Protein AF-A0A7S3V2J9-F1 (afdb_monomer_lite)

Radius of gyration: 111.09 Å; chains: 1; bounding box: 196×132×283 Å

Foldseek 3Di:
DVVPDDDDDDDPPDPDDDDVPPVVVVVVVVPPDPDDDPVVVVVPPDDDDDDDDDDDDDDDDDDDDDDDDDDDDDDDDDDDDDDDDDDDDPVVVVVVVVVVVVVVVVVVVVVVVVVVVVVVVVVVVVVVVVVVVVVVVVVVVVVVVVVVVVVVVVVVVVVVVVVVVVVVVVVVVVVVVVVVVVVVVVVVVVVVVVVVVVVVVVVVVVVVVVVVVVVVVVVVVVVVVVVVVVVVVVVVVVVVVVVVVVVVVVVVVVVVVVVVVVVVVVVVVVVVVVVVVVVVVVVVVVVVVVVVLVVVVVVVVVLVVVVVVVVVVCVVDDDPVCVVVVVVVVVVVVVVVCCCVVPVVVVSVVVCVVCVVVVVVVVVCCVPPPVVCCVPPPVVVVVVVVVVVVVVVVVVVVVVVVVVVVVVVVVVVVLVVQLVVQCVDVVCNVPSNVVSVVVVVVVVVVVVQVVPDDVSVVVVVVVCCVVCVVVVVVVVVVVVPDDPDPDD

Secondary structure (DSSP, 8-state):
--SS-S------S---SSSSSSSTTTSSSTTS--SS-SSSSSSSSS-------------------------------------------HHHHHHHHHHHHHHHHHHHHHHHHHHHHHHHHHHHHHHHHHHHHHHHHHHHHHHHHHHHHHHHHHHHHHHHHHHHHHHHHHHHHHHHHHHHHHHHHHHHHHHHHHHHHHHHHHHHHHHHHHHHHHHHHHHHHHHHHHHHHHHHHHHHHHHHHHHHHHHHHHHHHHHHHHHHHHHHHHHHHHHHHHHHHHHHHHHHHHHHHHHHHHHHHHHHHHHHHHHHHHHHHHHHH--GGGHHHHHHHHHHHHHHHHHIIIIIHHHHHHHHHHHHHHHHHHHHHIIIIIHHHIIIIIHHHHHHHHHHHHHHHHHHHHHHHHHHHHHHHHHHHHHHHHHHHHHTSTTTGGGHHHHHHHHHHHHHHHHHHHHS-HHHHHHHHHHHHHHHHHHHHHHHHHHT-----S--

Sequence (488 aa):
IIIRLYFYCIDFSTFDKAFDRSILSVYKEAEKMKSFNFLMVVLALFLVVLPSPVFCDDEVENIAEIIDEANIEEVEENSGVVPEEECVTEDMMEEKVQKIKEIEETVADLKRKYEKLQAENSALQKETAKVNEQAKDEMDALKTENVKHKEEIASLTSLVEEKEGKLEKVEGKLEQVSNELEEKTEELTKASKQNKEKAADSAKEKFAEYEEKIAALESAKAKGEKETERLLSKVSELEARVTELKTSGAESEDLGARIEELEKTLKNDVSECRAETSSLHEELKFHRQGVHIVALYRASEHLSAAKDASIKFYAETANPNMQRAYEEMLVLCERLWELYTTHLQPKVAEILKHAEPHTEKARVYYAEKVEPVYKEQVAPHVEAGLQKGSELSSIALEKGKLALEEFRHLYAEFRERGIRTLKRNEAFAPHAGQIFDGCVNSIIGLSCLLLAGPVIRLVLGLIKFIIFLPFRILCCVFCCRCGCGRRR

pLDDT: mean 70.21, std 21.45, range [25.91, 96.69]

Structure (mmCIF, N/CA/C/O backbone):
data_AF-A0A7S3V2J9-F1
#
_entry.id   AF-A0A7S3V2J9-F1
#
loop_
_atom_site.group_PDB
_atom_site.id
_atom_site.type_symbol
_atom_site.label_atom_id
_atom_site.label_alt_id
_atom_site.label_comp_id
_atom_site.label_asym_id
_atom_site.label_entity_id
_atom_site.label_seq_id
_atom_site.pdbx_PDB_ins_code
_atom_site.Cartn_x
_atom_site.Cartn_y
_atom_site.Cartn_z
_atom_site.occupancy
_atom_site.B_iso_or_equiv
_atom_site.auth_seq_id
_atom_site.auth_comp_id
_atom_site.auth_asym_id
_atom_site.auth_atom_id
_atom_site.pdbx_PDB_model_num
ATOM 1 N N . ILE A 1 1 ? -13.500 40.844 -34.185 1.00 47.66 1 ILE A N 1
ATOM 2 C CA . ILE A 1 1 ? -14.832 41.414 -33.855 1.00 47.66 1 ILE A CA 1
ATOM 3 C C . ILE A 1 1 ? -15.651 41.810 -35.106 1.00 47.66 1 ILE A C 1
ATOM 5 O O . ILE A 1 1 ? -16.828 42.070 -34.956 1.00 47.66 1 ILE A O 1
ATOM 9 N N . ILE A 1 2 ? -15.143 41.676 -36.348 1.00 30.09 2 ILE A N 1
ATOM 10 C CA . ILE A 1 2 ? -15.975 41.641 -37.590 1.00 30.09 2 ILE A CA 1
ATOM 11 C C . ILE A 1 2 ? -15.639 40.403 -38.475 1.00 30.09 2 ILE A C 1
ATOM 13 O O . ILE A 1 2 ? -15.866 40.369 -39.670 1.00 30.09 2 ILE A O 1
ATOM 17 N N . ILE A 1 3 ? -15.125 39.321 -37.874 1.00 31.95 3 ILE A N 1
ATOM 18 C CA . ILE A 1 3 ? -15.130 37.948 -38.451 1.00 31.95 3 ILE A CA 1
ATOM 19 C C . ILE A 1 3 ? -15.535 36.973 -37.330 1.00 31.95 3 ILE A C 1
ATOM 21 O O . ILE A 1 3 ? -14.901 35.969 -37.028 1.00 31.95 3 ILE A O 1
ATOM 25 N N . ARG A 1 4 ? -16.547 37.390 -36.570 1.00 29.83 4 ARG A N 1
ATOM 26 C CA . ARG A 1 4 ? -17.192 36.628 -35.501 1.00 29.83 4 ARG A CA 1
ATOM 27 C C . ARG A 1 4 ? -18.617 37.169 -35.452 1.00 29.83 4 ARG A C 1
ATOM 29 O O . ARG A 1 4 ? -18.843 38.135 -34.738 1.00 29.83 4 ARG A O 1
ATOM 36 N N . LEU A 1 5 ? -19.469 36.616 -36.325 1.00 33.25 5 LEU A N 1
ATOM 37 C CA . LEU A 1 5 ? -20.932 36.780 -36.479 1.00 33.25 5 LEU A CA 1
ATOM 38 C C . LEU A 1 5 ? -21.346 36.994 -37.945 1.00 33.25 5 LEU A C 1
ATOM 40 O O . LEU A 1 5 ? -21.807 38.066 -38.306 1.00 33.25 5 LEU A O 1
ATOM 44 N N . TYR A 1 6 ? -21.223 35.953 -38.768 1.00 28.19 6 TYR A N 1
ATOM 45 C CA . TYR A 1 6 ? -22.164 35.693 -39.863 1.00 28.19 6 TYR A CA 1
ATOM 46 C C . TYR A 1 6 ? -22.263 34.160 -39.999 1.00 28.19 6 TYR A C 1
ATOM 48 O O . TYR A 1 6 ? -21.368 33.549 -40.567 1.00 28.19 6 TYR A O 1
ATOM 56 N N . PHE A 1 7 ? -23.323 33.590 -39.395 1.00 29.20 7 PHE A N 1
ATOM 57 C CA . PHE A 1 7 ? -23.915 32.248 -39.616 1.00 29.20 7 PHE A CA 1
ATOM 58 C C . PHE A 1 7 ? -23.018 31.022 -39.330 1.00 29.20 7 PHE A C 1
ATOM 60 O O . PHE A 1 7 ? -22.000 30.829 -39.974 1.00 29.20 7 PHE A O 1
ATOM 67 N N . TYR A 1 8 ? -23.247 30.118 -38.367 1.00 26.94 8 TYR A N 1
ATOM 68 C CA . TYR A 1 8 ? -24.448 29.543 -37.731 1.00 26.94 8 TYR A CA 1
ATOM 69 C C . TYR A 1 8 ? -25.480 28.928 -38.695 1.00 26.94 8 TYR A C 1
ATOM 71 O O . TYR A 1 8 ? -26.132 29.641 -39.450 1.00 26.94 8 TYR A O 1
ATOM 79 N N . CYS A 1 9 ? -25.636 27.604 -38.544 1.00 25.91 9 CYS A N 1
ATOM 80 C CA . CYS A 1 9 ? -26.618 26.676 -39.121 1.00 25.91 9 CYS A CA 1
ATOM 81 C C . CYS A 1 9 ? -26.412 26.254 -40.584 1.00 25.91 9 CYS A C 1
ATOM 83 O O . CYS A 1 9 ? -26.859 26.943 -41.490 1.00 25.91 9 CYS A O 1
ATOM 85 N N . ILE A 1 10 ? -25.827 25.067 -40.784 1.00 26.89 10 ILE A N 1
ATOM 86 C CA . ILE A 1 10 ? -26.423 23.939 -41.529 1.00 26.89 10 ILE A CA 1
ATOM 87 C C . ILE A 1 10 ? -25.641 22.667 -41.155 1.00 26.89 10 ILE A C 1
ATOM 89 O O . ILE A 1 10 ? -24.412 22.632 -41.215 1.00 26.89 10 ILE A O 1
ATOM 93 N N . ASP A 1 11 ? -26.389 21.651 -40.731 1.00 28.14 11 ASP A N 1
ATOM 94 C CA . ASP A 1 11 ? -25.973 20.258 -40.600 1.00 28.14 11 ASP A CA 1
ATOM 95 C C . ASP A 1 11 ? -25.266 19.757 -41.866 1.00 28.14 11 ASP A C 1
ATOM 97 O O . ASP A 1 11 ? -25.804 19.853 -42.966 1.00 28.14 11 ASP A O 1
ATOM 101 N N . PHE A 1 12 ? -24.100 19.137 -41.695 1.00 28.19 12 PHE A N 1
ATOM 102 C CA . PHE A 1 12 ? -23.489 18.263 -42.699 1.00 28.19 12 PHE A CA 1
ATOM 103 C C . PHE A 1 12 ? -23.164 16.909 -42.057 1.00 28.19 12 PHE A C 1
ATOM 105 O O . PHE A 1 12 ? -22.036 16.424 -42.064 1.00 28.19 12 PHE A O 1
ATOM 112 N N . SER A 1 13 ? -24.190 16.273 -41.490 1.00 33.97 13 SER A N 1
ATOM 113 C CA . SER A 1 13 ? -24.282 14.819 -41.592 1.00 33.97 13 SER A CA 1
ATOM 114 C C . SER A 1 13 ? -24.812 14.519 -42.999 1.00 33.97 13 SER A C 1
ATOM 116 O O . SER A 1 13 ? -25.734 15.176 -43.473 1.00 33.97 13 SER A O 1
ATOM 118 N N . THR A 1 14 ? -24.180 13.582 -43.709 1.00 39.72 14 THR A N 1
ATOM 119 C CA . THR A 1 14 ? -24.428 13.234 -45.126 1.00 39.72 14 THR A CA 1
ATOM 120 C C . THR A 1 14 ? -24.015 14.266 -46.192 1.00 39.72 14 THR A C 1
ATOM 122 O O . THR A 1 14 ? -24.821 14.733 -46.987 1.00 39.72 14 THR A O 1
ATOM 125 N N . PHE A 1 15 ? -22.703 14.484 -46.333 1.00 28.19 15 PHE A N 1
ATOM 126 C CA . PHE A 1 15 ? -22.097 14.538 -47.673 1.00 28.19 15 PHE A CA 1
ATOM 127 C C . PHE A 1 15 ? -20.930 13.562 -47.726 1.00 28.19 15 PHE A C 1
ATOM 129 O O . PHE A 1 15 ? -19.757 13.868 -47.538 1.00 28.19 15 PHE A O 1
ATOM 136 N N . ASP A 1 16 ? -21.361 12.323 -47.871 1.00 35.75 16 ASP A N 1
ATOM 137 C CA . ASP A 1 16 ? -20.577 11.131 -48.076 1.00 35.75 16 ASP A CA 1
ATOM 138 C C . ASP A 1 16 ? -20.113 11.084 -49.550 1.00 35.75 16 ASP A C 1
ATOM 140 O O . ASP A 1 16 ? -20.814 11.544 -50.454 1.00 35.75 16 ASP A O 1
ATOM 144 N N . LYS A 1 17 ? -18.981 10.416 -49.792 1.00 36.44 17 LYS A N 1
ATOM 145 C CA . LYS A 1 17 ? -18.706 9.634 -51.020 1.00 36.44 17 LYS A CA 1
ATOM 146 C C . LYS A 1 17 ? -18.213 10.270 -52.331 1.00 36.44 17 LYS A C 1
ATOM 148 O O . LYS A 1 17 ? -18.193 9.542 -53.323 1.00 36.44 17 LYS A O 1
ATOM 153 N N . ALA A 1 18 ? -17.688 11.498 -52.380 1.00 36.72 18 ALA A N 1
ATOM 154 C CA . ALA A 1 18 ? -17.087 12.006 -53.637 1.00 36.72 18 ALA A CA 1
ATOM 155 C C . ALA A 1 18 ? -15.632 12.509 -53.584 1.00 36.72 18 ALA A C 1
ATOM 157 O O . ALA A 1 18 ? -15.043 12.680 -54.647 1.00 36.72 18 ALA A O 1
ATOM 158 N N . PHE A 1 19 ? -15.011 12.701 -52.414 1.00 36.22 19 PHE A N 1
ATOM 159 C CA . PHE A 1 19 ? -13.688 13.354 -52.360 1.00 36.22 19 PHE A CA 1
ATOM 160 C C . PHE A 1 19 ? -12.499 12.429 -52.041 1.00 36.22 19 PHE A C 1
ATOM 162 O O . PHE A 1 19 ? -11.374 12.743 -52.412 1.00 36.22 19 PHE A O 1
ATOM 169 N N . ASP A 1 20 ? -12.739 11.227 -51.505 1.00 37.50 20 ASP A N 1
ATOM 170 C CA . ASP A 1 20 ? -11.661 10.278 -51.159 1.00 37.50 20 ASP A CA 1
ATOM 171 C C . ASP A 1 20 ? -11.387 9.188 -52.213 1.00 37.50 20 ASP A C 1
ATOM 173 O O . ASP A 1 20 ? -10.534 8.323 -52.015 1.00 37.50 20 ASP A O 1
ATOM 177 N N . ARG A 1 21 ? -12.050 9.226 -53.380 1.00 39.09 21 ARG A N 1
ATOM 178 C CA . ARG A 1 21 ? -11.733 8.312 -54.503 1.00 39.09 21 ARG A CA 1
ATOM 179 C C . ARG A 1 21 ? -10.774 8.879 -55.550 1.00 39.09 21 ARG A C 1
ATOM 181 O O . ARG A 1 21 ? -10.215 8.088 -56.300 1.00 39.09 21 ARG A O 1
ATOM 188 N N . SER A 1 22 ? -10.519 10.187 -55.576 1.00 42.31 22 SER A N 1
ATOM 189 C CA . SER A 1 22 ? -9.690 10.797 -56.632 1.00 42.31 22 SER A CA 1
ATOM 190 C C . SER A 1 22 ? -8.210 10.945 -56.273 1.00 42.31 22 SER A C 1
ATOM 192 O O . SER A 1 22 ? -7.390 11.114 -57.167 1.00 42.31 22 SER A O 1
ATOM 194 N N . ILE A 1 23 ? -7.830 10.832 -54.996 1.00 36.97 23 ILE A N 1
ATOM 195 C CA . ILE A 1 23 ? -6.415 10.917 -54.580 1.00 36.97 23 ILE A CA 1
ATOM 196 C C . ILE A 1 23 ? -5.800 9.520 -54.386 1.00 36.97 23 ILE A C 1
ATOM 198 O O . ILE A 1 23 ? -4.608 9.330 -54.625 1.00 36.97 23 ILE A O 1
ATOM 202 N N . LEU A 1 24 ? -6.616 8.500 -54.090 1.00 40.25 24 LEU A N 1
ATOM 203 C CA . LEU A 1 24 ? -6.153 7.112 -53.970 1.00 40.25 24 LEU A CA 1
ATOM 204 C C . LEU A 1 24 ? -6.157 6.300 -55.282 1.00 40.25 24 LEU A C 1
ATOM 206 O O . LEU A 1 24 ? -5.597 5.207 -55.287 1.00 40.25 24 LEU A O 1
ATOM 210 N N . SER A 1 25 ? -6.728 6.799 -56.390 1.00 40.12 25 SER A N 1
ATOM 211 C CA . SER A 1 25 ? -6.553 6.175 -57.719 1.00 40.12 25 SER A CA 1
ATOM 212 C C . SER A 1 25 ? -5.340 6.723 -58.482 1.00 40.12 25 SER A C 1
ATOM 214 O O . SER A 1 25 ? -4.812 6.035 -59.345 1.00 40.12 25 SER A O 1
ATOM 216 N N . VAL A 1 26 ? -4.846 7.913 -58.122 1.00 41.47 26 VAL A N 1
ATOM 217 C CA . VAL A 1 26 ? -3.662 8.538 -58.742 1.00 41.47 26 VAL A CA 1
ATOM 218 C C . VAL A 1 26 ? -2.354 7.979 -58.165 1.00 41.47 26 VAL A C 1
ATOM 220 O O . VAL A 1 26 ? -1.348 7.918 -58.862 1.00 41.47 26 VAL A O 1
ATOM 223 N N . TYR A 1 27 ? -2.371 7.467 -56.930 1.00 39.50 27 TYR A N 1
ATOM 224 C CA . TYR A 1 27 ? -1.194 6.842 -56.308 1.00 39.50 27 TYR A CA 1
ATOM 225 C C . TYR A 1 27 ? -1.096 5.320 -56.500 1.00 39.50 27 TYR A C 1
ATOM 227 O O . TYR A 1 27 ? -0.049 4.744 -56.227 1.00 39.50 27 TYR A O 1
ATOM 235 N N . LYS A 1 28 ? -2.151 4.656 -56.996 1.00 39.19 28 LYS A N 1
ATOM 236 C CA . LYS A 1 28 ? -2.186 3.187 -57.160 1.00 39.19 28 LYS A CA 1
ATOM 237 C C . LYS A 1 28 ? -1.982 2.690 -58.598 1.00 39.19 28 LYS A C 1
ATOM 239 O O . LYS A 1 28 ? -1.869 1.484 -58.799 1.00 39.19 28 LYS A O 1
ATOM 244 N N . GLU A 1 29 ? -1.872 3.593 -59.576 1.00 37.72 29 GLU A N 1
ATOM 245 C CA . GLU A 1 29 ? -1.403 3.285 -60.942 1.00 37.72 29 GLU A CA 1
ATOM 246 C C . GLU A 1 29 ? 0.069 3.662 -61.190 1.00 37.72 29 GLU A C 1
ATOM 248 O O . GLU A 1 29 ? 0.662 3.201 -62.163 1.00 37.72 29 GLU A O 1
ATOM 253 N N . ALA A 1 30 ? 0.706 4.410 -60.284 1.00 39.84 30 ALA A N 1
ATOM 254 C CA . ALA A 1 30 ? 2.106 4.826 -60.420 1.00 39.84 30 ALA A CA 1
ATOM 255 C C . ALA A 1 30 ? 3.136 3.729 -60.063 1.00 39.84 30 ALA A C 1
ATOM 257 O O . ALA A 1 30 ? 4.327 3.905 -60.300 1.00 39.84 30 ALA A O 1
ATOM 258 N N . GLU A 1 31 ? 2.699 2.576 -59.545 1.00 36.56 31 GLU A N 1
ATOM 259 C CA . GLU A 1 31 ? 3.585 1.481 -59.107 1.00 36.56 31 GLU A CA 1
ATOM 260 C C . GLU A 1 31 ? 3.567 0.256 -60.049 1.00 36.56 31 GLU A C 1
ATOM 262 O O . GLU A 1 31 ? 4.131 -0.792 -59.740 1.00 36.56 31 GLU A O 1
ATOM 267 N N . LYS A 1 32 ? 2.946 0.374 -61.234 1.00 37.16 32 LYS A N 1
ATOM 268 C CA . LYS A 1 32 ? 2.892 -0.696 -62.254 1.00 37.16 32 LYS A CA 1
ATOM 269 C C . LYS A 1 32 ? 3.664 -0.428 -63.549 1.00 37.16 32 LYS A C 1
ATOM 271 O O . LYS A 1 32 ? 3.569 -1.229 -64.472 1.00 37.16 32 LYS A O 1
ATOM 276 N N . MET A 1 33 ? 4.487 0.617 -63.622 1.00 36.91 33 MET A N 1
ATOM 277 C CA . MET A 1 33 ? 5.375 0.843 -64.772 1.00 36.91 33 MET A CA 1
ATOM 278 C C . MET A 1 33 ? 6.851 0.840 -64.366 1.00 36.91 33 MET A C 1
ATOM 280 O O . MET A 1 33 ? 7.517 1.867 -64.309 1.00 36.91 33 MET A O 1
ATOM 284 N N . LYS A 1 34 ? 7.376 -0.367 -64.130 1.00 40.72 34 LYS A N 1
ATOM 285 C CA . LYS A 1 34 ? 8.793 -0.690 -64.330 1.00 40.72 34 LYS A CA 1
ATOM 286 C C . LYS A 1 34 ? 8.886 -1.714 -65.452 1.00 40.72 34 LYS A C 1
ATOM 288 O O . LYS A 1 34 ? 8.792 -2.913 -65.212 1.00 40.72 34 LYS A O 1
ATOM 293 N N . SER A 1 35 ? 9.031 -1.236 -66.680 1.00 40.34 35 SER A N 1
ATOM 294 C CA . SER A 1 35 ? 9.870 -1.855 -67.712 1.00 40.34 35 SER A CA 1
ATOM 295 C C . SER A 1 35 ? 9.733 -1.095 -69.027 1.00 40.34 35 SER A C 1
ATOM 297 O O . SER A 1 35 ? 8.636 -0.804 -69.485 1.00 40.34 35 SER A O 1
ATOM 299 N N . PHE A 1 36 ? 10.898 -0.878 -69.637 1.00 42.41 36 PHE A N 1
ATOM 300 C CA . PHE A 1 36 ? 11.112 -0.600 -71.052 1.00 42.41 36 PHE A CA 1
ATOM 301 C C . PHE A 1 36 ? 10.800 0.807 -71.591 1.00 42.41 36 PHE A C 1
ATOM 303 O O . PHE A 1 36 ? 9.695 1.320 -71.493 1.00 42.41 36 PHE A O 1
ATOM 310 N N . ASN A 1 37 ? 11.808 1.350 -72.287 1.00 41.22 37 ASN A N 1
ATOM 311 C CA . ASN A 1 37 ? 11.779 2.499 -73.204 1.00 41.22 37 ASN A CA 1
ATOM 312 C C . ASN A 1 37 ? 11.999 3.910 -72.640 1.00 41.22 37 ASN A C 1
ATOM 314 O O . ASN A 1 37 ? 11.225 4.820 -72.916 1.00 41.22 37 ASN A O 1
ATOM 318 N N . PHE A 1 38 ? 13.151 4.140 -72.001 1.00 37.75 38 PHE A N 1
ATOM 319 C CA . PHE A 1 38 ? 13.733 5.495 -71.959 1.00 37.75 38 PHE A CA 1
ATOM 320 C C . PHE A 1 38 ? 15.158 5.599 -72.537 1.00 37.75 38 PHE A C 1
ATOM 322 O O . PHE A 1 38 ? 15.624 6.696 -72.817 1.00 37.75 38 PHE A O 1
ATOM 329 N N . LEU A 1 39 ? 15.810 4.471 -72.854 1.00 38.12 39 LEU A N 1
ATOM 330 C CA . LEU A 1 39 ? 17.103 4.453 -73.563 1.00 38.12 39 LEU A CA 1
ATOM 331 C C . LEU A 1 39 ? 16.969 4.308 -75.097 1.00 38.12 39 LEU A C 1
ATOM 333 O O . LEU A 1 39 ? 17.945 4.450 -75.820 1.00 38.12 39 LEU A O 1
ATOM 337 N N . MET A 1 40 ? 15.748 4.099 -75.606 1.00 40.88 40 MET A N 1
ATOM 338 C CA . MET A 1 40 ? 15.427 4.093 -77.047 1.00 40.88 40 MET A CA 1
ATOM 339 C C . MET A 1 40 ? 14.910 5.447 -77.565 1.00 40.88 40 MET A C 1
ATOM 341 O O . MET A 1 40 ? 14.692 5.603 -78.760 1.00 40.88 40 MET A O 1
ATOM 345 N N . VAL A 1 41 ? 14.741 6.447 -76.690 1.00 43.94 41 VAL A N 1
ATOM 346 C CA . VAL A 1 41 ? 14.257 7.793 -77.065 1.00 43.94 41 VAL A CA 1
ATOM 347 C C . VAL A 1 41 ? 15.411 8.760 -77.373 1.00 43.94 41 VAL A C 1
ATOM 349 O O . VAL A 1 41 ? 15.218 9.740 -78.082 1.00 43.94 41 VAL A O 1
ATOM 352 N N . VAL A 1 42 ? 16.641 8.446 -76.952 1.00 40.97 42 VAL A N 1
ATOM 353 C CA . VAL A 1 42 ? 17.846 9.220 -77.320 1.00 40.97 42 VAL A CA 1
ATOM 354 C C . VAL A 1 42 ? 18.482 8.714 -78.629 1.00 40.97 42 VAL A C 1
ATOM 356 O O . VAL A 1 42 ? 19.208 9.448 -79.289 1.00 40.97 42 VAL A O 1
ATOM 359 N N . LEU A 1 43 ? 18.131 7.503 -79.075 1.00 40.06 43 LEU A N 1
ATOM 360 C CA . LEU A 1 43 ? 18.623 6.886 -80.318 1.00 40.06 43 LEU A CA 1
ATOM 361 C C . LEU A 1 43 ? 17.647 6.986 -81.509 1.00 40.06 43 LEU A C 1
ATOM 363 O O . LEU A 1 43 ? 17.991 6.566 -82.607 1.00 40.06 43 LEU A O 1
ATOM 367 N N . ALA A 1 44 ? 16.463 7.582 -81.323 1.00 37.62 44 ALA A N 1
ATOM 368 C CA . ALA A 1 44 ? 15.421 7.712 -82.354 1.00 37.62 44 ALA A CA 1
ATOM 369 C C . ALA A 1 44 ? 15.239 9.147 -82.903 1.00 37.62 44 ALA A C 1
ATOM 371 O O . ALA A 1 44 ? 14.215 9.450 -83.510 1.00 37.62 44 ALA A O 1
ATOM 372 N N . LEU A 1 45 ? 16.220 10.037 -82.700 1.00 36.03 45 LEU A N 1
ATOM 373 C CA . LEU A 1 45 ? 16.219 11.407 -83.248 1.00 36.03 45 LEU A CA 1
ATOM 374 C C . LEU A 1 45 ? 17.302 11.665 -84.306 1.00 36.03 45 LEU A C 1
ATOM 376 O O . LEU A 1 45 ? 17.439 12.787 -84.786 1.00 36.03 45 LEU A O 1
ATOM 380 N N . PHE A 1 46 ? 18.020 10.628 -84.731 1.00 33.84 46 PHE A N 1
ATOM 381 C CA . PHE A 1 46 ? 18.902 10.690 -85.889 1.00 33.84 46 PHE A CA 1
ATOM 382 C C . PHE A 1 46 ? 18.517 9.579 -86.866 1.00 33.84 46 PHE A C 1
ATOM 384 O O . PHE A 1 46 ? 18.682 8.407 -86.552 1.00 33.84 46 PHE A O 1
ATOM 391 N N . LEU A 1 47 ? 18.059 9.997 -88.055 1.00 32.06 47 LEU A N 1
ATOM 392 C CA . LEU A 1 47 ? 17.732 9.225 -89.268 1.00 32.06 47 LEU A CA 1
ATOM 393 C C . LEU A 1 47 ? 16.242 8.875 -89.460 1.00 32.06 47 LEU A C 1
ATOM 395 O O . LEU A 1 47 ? 15.737 7.891 -88.935 1.00 32.06 47 LEU A O 1
ATOM 399 N N . VAL A 1 48 ? 15.543 9.676 -90.278 1.00 31.48 48 VAL A N 1
ATOM 400 C CA . VAL A 1 48 ? 15.192 9.370 -91.689 1.00 31.48 48 VAL A CA 1
ATOM 401 C C . VAL A 1 48 ? 14.334 10.523 -92.241 1.00 31.48 48 VAL A C 1
ATOM 403 O O . VAL A 1 48 ? 13.172 10.631 -91.877 1.00 31.48 48 VAL A O 1
ATOM 406 N N . VAL A 1 49 ? 14.894 11.338 -93.147 1.00 28.95 49 VAL A N 1
ATOM 407 C CA . VAL A 1 49 ? 14.269 11.779 -94.416 1.00 28.95 49 VAL A CA 1
ATOM 408 C C . VAL A 1 49 ? 15.415 12.038 -95.417 1.00 28.95 49 VAL A C 1
ATOM 410 O O . VAL A 1 49 ? 16.235 12.929 -95.223 1.00 28.95 49 VAL A O 1
ATOM 413 N N . LEU A 1 50 ? 15.483 11.185 -96.444 1.00 32.72 50 LEU A N 1
ATOM 414 C CA . LEU A 1 50 ? 16.259 11.279 -97.702 1.00 32.72 50 LEU A CA 1
ATOM 415 C C . LEU A 1 50 ? 15.837 12.519 -98.545 1.00 32.72 50 LEU A C 1
ATOM 417 O O . LEU A 1 50 ? 14.780 13.060 -98.219 1.00 32.72 50 LEU A O 1
ATOM 421 N N . PRO A 1 51 ? 16.507 12.938 -99.659 1.00 39.94 51 PRO A N 1
ATOM 422 C CA . PRO A 1 51 ? 17.367 12.146 -100.564 1.00 39.94 51 PRO A CA 1
ATOM 423 C C . PRO A 1 51 ? 18.632 12.832 -101.168 1.00 39.94 51 PRO A C 1
ATOM 425 O O . PRO A 1 51 ? 18.803 14.042 -101.092 1.00 39.94 51 PRO A O 1
ATOM 428 N N . SER A 1 52 ? 19.487 11.984 -101.776 1.00 28.62 52 SER A N 1
ATOM 429 C CA . SER A 1 52 ? 20.359 12.115 -102.982 1.00 28.62 52 SER A CA 1
ATOM 430 C C . SER A 1 52 ? 20.471 13.474 -103.713 1.00 28.62 52 SER A C 1
ATOM 432 O O . SER A 1 52 ? 19.459 14.170 -103.792 1.00 28.62 52 SER A O 1
ATOM 434 N N . PRO A 1 53 ? 21.608 13.805 -104.398 1.00 41.66 53 PRO A N 1
ATOM 435 C CA . PRO A 1 53 ? 22.133 12.992 -105.524 1.00 41.66 53 PRO A CA 1
ATOM 436 C C . PRO A 1 53 ? 23.661 12.993 -105.858 1.00 41.66 53 PRO A C 1
ATOM 438 O O . PRO A 1 53 ? 24.336 14.002 -105.731 1.00 41.66 53 PRO A O 1
ATOM 441 N N . VAL A 1 54 ? 24.107 11.860 -106.441 1.00 31.22 54 VAL A N 1
ATOM 442 C CA . VAL A 1 54 ? 24.889 11.709 -107.708 1.00 31.22 54 VAL A CA 1
ATOM 443 C C . VAL A 1 54 ? 26.422 11.973 -107.754 1.00 31.22 54 VAL A C 1
ATOM 445 O O . VAL A 1 54 ? 26.927 12.912 -107.151 1.00 31.22 54 VAL A O 1
ATOM 448 N N . PHE A 1 55 ? 27.071 11.136 -108.596 1.00 31.27 55 PHE A N 1
ATOM 449 C CA . PHE A 1 55 ? 28.471 10.985 -109.081 1.00 31.27 55 PHE A CA 1
ATOM 450 C C . PHE A 1 55 ? 29.315 9.923 -108.324 1.00 31.27 55 PHE A C 1
ATOM 452 O O . PHE A 1 55 ? 29.486 10.053 -107.118 1.00 31.27 55 PHE A O 1
ATOM 459 N N . CYS A 1 56 ? 29.654 8.740 -108.887 1.00 32.41 56 CYS A N 1
ATOM 460 C CA . CYS A 1 56 ? 30.547 8.404 -110.038 1.00 32.41 56 CYS A CA 1
ATOM 461 C C . CYS A 1 56 ? 31.991 8.886 -109.784 1.00 32.41 56 CYS A C 1
ATOM 463 O O . CYS A 1 56 ? 32.149 10.042 -109.414 1.00 32.41 56 CYS A O 1
ATOM 465 N N . ASP A 1 57 ? 33.087 8.140 -109.942 1.00 31.17 57 ASP A N 1
ATOM 466 C CA . ASP A 1 57 ? 33.392 6.817 -110.502 1.00 31.17 57 ASP A CA 1
ATOM 467 C C . ASP A 1 57 ? 34.739 6.328 -109.909 1.00 31.17 57 ASP A C 1
ATOM 469 O O . ASP A 1 57 ? 35.389 7.034 -109.135 1.00 31.17 57 ASP A O 1
ATOM 473 N N . ASP A 1 58 ? 35.078 5.101 -110.295 1.00 34.34 58 ASP A N 1
ATOM 474 C CA . ASP A 1 58 ? 36.341 4.352 -110.300 1.00 34.34 58 ASP A CA 1
ATOM 475 C C . ASP A 1 58 ? 37.687 5.119 -110.455 1.00 34.34 58 ASP A C 1
ATOM 477 O O . ASP A 1 58 ? 37.736 6.290 -110.816 1.00 34.34 58 ASP A O 1
ATOM 481 N N . GLU A 1 59 ? 38.779 4.344 -110.296 1.00 33.81 59 GLU A N 1
ATOM 482 C CA . GLU A 1 59 ? 40.205 4.613 -110.618 1.00 33.81 59 GLU A CA 1
ATOM 483 C C . GLU A 1 59 ? 41.019 5.213 -109.441 1.00 33.81 59 GLU A C 1
ATOM 485 O O . GLU A 1 59 ? 40.643 6.204 -108.830 1.00 33.81 59 GLU A O 1
ATOM 490 N N . VAL A 1 60 ? 42.127 4.626 -108.962 1.00 34.25 60 VAL A N 1
ATOM 491 C CA . VAL A 1 60 ? 43.372 4.330 -109.689 1.00 34.25 60 VAL A CA 1
ATOM 492 C C . VAL A 1 60 ? 44.094 3.112 -109.082 1.00 34.25 60 VAL A C 1
ATOM 494 O O . VAL A 1 60 ? 44.607 3.148 -107.962 1.00 34.25 60 VAL A O 1
ATOM 497 N N . GLU A 1 61 ? 44.165 2.053 -109.882 1.00 34.59 61 GLU A N 1
ATOM 498 C CA . GLU A 1 61 ? 45.154 0.972 -109.848 1.00 34.59 61 GLU A CA 1
ATOM 499 C C . GLU A 1 61 ? 46.301 1.347 -110.820 1.00 34.59 61 GLU A C 1
ATOM 501 O O . GLU A 1 61 ? 46.071 2.078 -111.780 1.00 34.59 61 GLU A O 1
ATOM 506 N N . ASN A 1 62 ? 47.506 0.800 -110.613 1.00 38.34 62 ASN A N 1
ATOM 507 C CA . ASN A 1 62 ? 48.647 0.758 -111.553 1.00 38.34 62 ASN A CA 1
ATOM 508 C C . ASN A 1 62 ? 49.376 2.062 -111.945 1.00 38.34 62 ASN A C 1
ATOM 510 O O . ASN A 1 62 ? 49.007 2.729 -112.904 1.00 38.34 62 ASN A O 1
ATOM 514 N N . ILE A 1 63 ? 50.557 2.287 -111.344 1.00 31.77 63 ILE A N 1
ATOM 515 C CA . ILE A 1 63 ? 51.745 2.787 -112.071 1.00 31.77 63 ILE A CA 1
ATOM 516 C C . ILE A 1 63 ? 52.973 1.985 -111.605 1.00 31.77 63 ILE A C 1
ATOM 518 O O . ILE A 1 63 ? 53.750 2.397 -110.746 1.00 31.77 63 ILE A O 1
ATOM 522 N N . ALA A 1 64 ? 53.105 0.794 -112.173 1.00 33.31 64 ALA A N 1
ATOM 523 C CA . ALA A 1 64 ? 54.362 0.111 -112.432 1.00 33.31 64 ALA A CA 1
ATOM 524 C C . ALA A 1 64 ? 54.272 -0.365 -113.893 1.00 33.31 64 ALA A C 1
ATOM 526 O O . ALA A 1 64 ? 53.174 -0.698 -114.329 1.00 33.31 64 ALA A O 1
ATOM 527 N N . GLU A 1 65 ? 55.407 -0.394 -114.596 1.00 38.62 65 GLU A N 1
ATOM 528 C CA . GLU A 1 65 ? 55.609 -0.786 -116.008 1.00 38.62 65 GLU A CA 1
ATOM 529 C C . GLU A 1 65 ? 55.429 0.277 -117.120 1.00 38.62 65 GLU A C 1
ATOM 531 O O . GLU A 1 65 ? 54.494 1.073 -117.125 1.00 38.62 65 GLU A O 1
ATOM 536 N N . ILE A 1 66 ? 56.328 0.149 -118.119 1.00 35.09 66 ILE A N 1
ATOM 537 C CA . ILE A 1 66 ? 56.453 0.817 -119.438 1.00 35.09 66 ILE A CA 1
ATOM 538 C C . ILE A 1 66 ? 57.116 2.224 -119.349 1.00 35.09 66 ILE A C 1
ATOM 540 O O . ILE A 1 66 ? 56.598 3.112 -118.687 1.00 35.09 66 ILE A O 1
ATOM 544 N N . ILE A 1 67 ? 58.296 2.540 -119.916 1.00 34.34 67 ILE A N 1
ATOM 545 C CA . ILE A 1 67 ? 58.816 2.340 -121.286 1.00 34.34 67 ILE A CA 1
ATOM 546 C C . ILE A 1 67 ? 60.368 2.293 -121.265 1.00 34.34 67 ILE A C 1
ATOM 548 O O . ILE A 1 67 ? 61.018 3.311 -121.022 1.00 34.34 67 ILE A O 1
ATOM 552 N N . ASP A 1 68 ? 60.939 1.115 -121.545 1.00 36.50 68 ASP A N 1
ATOM 553 C CA . ASP A 1 68 ? 62.124 0.947 -122.406 1.00 36.50 68 ASP A CA 1
ATOM 554 C C . ASP A 1 68 ? 61.677 1.159 -123.875 1.00 36.50 68 ASP A C 1
ATOM 556 O O . ASP A 1 68 ? 60.510 0.934 -124.180 1.00 36.50 68 ASP A O 1
ATOM 560 N N . GLU A 1 69 ? 62.610 1.516 -124.769 1.00 37.50 69 GLU A N 1
ATOM 561 C CA . GLU A 1 69 ? 62.487 1.655 -126.247 1.00 37.50 69 GLU A CA 1
ATOM 562 C C . GLU A 1 69 ? 62.256 3.067 -126.837 1.00 37.50 69 GLU A C 1
ATOM 564 O O . GLU A 1 69 ? 61.144 3.500 -127.125 1.00 37.50 69 GLU A O 1
ATOM 569 N N . ALA A 1 70 ? 63.374 3.734 -127.142 1.00 33.38 70 ALA A N 1
ATOM 570 C CA . ALA A 1 70 ? 63.624 4.546 -128.346 1.00 33.38 70 ALA A CA 1
ATOM 571 C C . ALA A 1 70 ? 65.161 4.706 -128.419 1.00 33.38 70 ALA A C 1
ATOM 573 O O . ALA A 1 70 ? 65.735 5.427 -127.611 1.00 33.38 70 ALA A O 1
ATOM 574 N N . ASN A 1 71 ? 65.950 3.943 -129.186 1.00 35.91 71 ASN A N 1
ATOM 575 C CA . ASN A 1 71 ? 65.928 3.741 -130.639 1.00 35.91 71 ASN A CA 1
ATOM 576 C C . ASN A 1 71 ? 65.617 5.021 -131.426 1.00 35.91 71 ASN A C 1
ATOM 578 O O . ASN A 1 71 ? 64.509 5.217 -131.909 1.00 35.91 71 ASN A O 1
ATOM 582 N N . ILE A 1 72 ? 66.635 5.877 -131.537 1.00 42.09 72 ILE A N 1
ATOM 583 C CA . ILE A 1 72 ? 66.865 6.786 -132.669 1.00 42.09 72 ILE A CA 1
ATOM 584 C C . ILE A 1 72 ? 68.367 6.648 -132.963 1.00 42.09 72 ILE A C 1
ATOM 586 O O . ILE A 1 72 ? 69.194 7.110 -132.182 1.00 42.09 72 ILE A O 1
ATOM 590 N N . GLU A 1 73 ? 68.734 5.657 -133.769 1.00 39.50 73 GLU A N 1
ATOM 591 C CA . GLU A 1 73 ? 69.029 5.786 -135.205 1.00 39.50 73 GLU A CA 1
ATOM 592 C C . GLU A 1 73 ? 70.191 6.739 -135.517 1.00 39.50 73 GLU A C 1
ATOM 594 O O . GLU A 1 73 ? 70.113 7.962 -135.408 1.00 39.50 73 GLU A O 1
ATOM 599 N N . GLU A 1 74 ? 71.277 6.080 -135.916 1.00 36.78 74 GLU A N 1
ATOM 600 C CA . GLU A 1 74 ? 72.386 6.563 -136.721 1.00 36.78 74 GLU A CA 1
ATOM 601 C C . GLU A 1 74 ? 71.910 7.456 -137.876 1.00 36.78 74 GLU A C 1
ATOM 603 O O . GLU A 1 74 ? 70.978 7.121 -138.605 1.00 36.78 74 GLU A O 1
ATOM 608 N N . VAL A 1 75 ? 72.624 8.557 -138.103 1.00 38.88 75 VAL A N 1
ATOM 609 C CA . VAL A 1 75 ? 72.705 9.194 -139.420 1.00 38.88 75 VAL A CA 1
ATOM 610 C C . VAL A 1 75 ? 74.187 9.289 -139.761 1.00 38.88 75 VAL A C 1
ATOM 612 O O . VAL A 1 75 ? 74.865 10.266 -139.442 1.00 38.88 75 VAL A O 1
ATOM 615 N N . GLU A 1 76 ? 74.696 8.217 -140.363 1.00 37.66 76 GLU A N 1
ATOM 616 C CA . GLU A 1 76 ? 75.806 8.292 -141.305 1.00 37.66 76 GLU A CA 1
ATOM 617 C C . GLU A 1 76 ? 75.273 8.677 -142.702 1.00 37.66 76 GLU A C 1
ATOM 619 O O . GLU A 1 76 ? 74.110 8.457 -143.029 1.00 37.66 76 GLU A O 1
ATOM 624 N N . GLU A 1 77 ? 76.194 9.191 -143.520 1.00 36.50 77 GLU A N 1
ATOM 625 C CA . GLU A 1 77 ? 76.194 9.229 -144.990 1.00 36.50 77 GLU A CA 1
ATOM 626 C C . GLU A 1 77 ? 75.669 10.450 -145.791 1.00 36.50 77 GLU A C 1
ATOM 628 O O . GLU A 1 77 ? 74.487 10.754 -145.904 1.00 36.50 77 GLU A O 1
ATOM 633 N N . ASN A 1 78 ? 76.649 10.994 -146.531 1.00 35.25 78 ASN A N 1
ATOM 634 C CA . ASN A 1 78 ? 76.666 11.252 -147.979 1.00 35.25 78 ASN A CA 1
ATOM 635 C C . ASN A 1 78 ? 75.950 12.470 -148.590 1.00 35.25 78 ASN A C 1
ATOM 637 O O . ASN A 1 78 ? 74.761 12.475 -148.887 1.00 35.25 78 ASN A O 1
ATOM 641 N N . SER A 1 79 ? 76.769 13.432 -149.025 1.00 37.22 79 SER A N 1
ATOM 642 C CA . SER A 1 79 ? 77.018 13.776 -150.447 1.00 37.22 79 SER A CA 1
ATOM 643 C C . SER A 1 79 ? 78.048 14.927 -150.470 1.00 37.22 79 SER A C 1
ATOM 645 O O . SER A 1 79 ? 77.976 15.829 -149.650 1.00 37.22 79 SER A O 1
ATOM 647 N N . GLY A 1 80 ? 79.114 14.977 -151.269 1.00 33.44 80 GLY A N 1
ATOM 648 C CA . GLY A 1 80 ? 79.334 14.417 -152.595 1.00 33.44 80 GLY A CA 1
ATOM 649 C C . GLY A 1 80 ? 79.280 15.531 -153.647 1.00 33.44 80 GLY A C 1
ATOM 650 O O . GLY A 1 80 ? 78.334 15.556 -154.420 1.00 33.44 80 GLY A O 1
ATOM 651 N N . VAL A 1 81 ? 80.267 16.441 -153.689 1.00 36.97 81 VAL A N 1
ATOM 652 C CA . VAL A 1 81 ? 80.519 17.333 -154.844 1.00 36.97 81 VAL A CA 1
ATOM 653 C C . VAL A 1 81 ? 82.037 17.479 -155.047 1.00 36.97 81 VAL A C 1
ATOM 655 O O . VAL A 1 81 ? 82.760 17.884 -154.141 1.00 36.97 81 VAL A O 1
ATOM 658 N N . VAL A 1 82 ? 82.504 17.080 -156.233 1.00 37.12 82 VAL A N 1
ATOM 659 C CA . VAL A 1 82 ? 83.878 17.200 -156.768 1.00 37.12 82 VAL A CA 1
ATOM 660 C C . VAL A 1 82 ? 83.945 18.456 -157.682 1.00 37.12 82 VAL A C 1
ATOM 662 O O . VAL A 1 82 ? 82.923 19.107 -157.873 1.00 37.12 82 VAL A O 1
ATOM 665 N N . PRO A 1 83 ? 85.100 18.809 -158.271 1.00 48.81 83 PRO A N 1
ATOM 666 C CA . PRO A 1 83 ? 85.920 19.975 -157.962 1.00 48.81 83 PRO A CA 1
ATOM 667 C C . PRO A 1 83 ? 85.701 21.160 -158.928 1.00 48.81 83 PRO A C 1
ATOM 669 O O . PRO A 1 83 ? 85.440 20.966 -160.112 1.00 48.81 83 PRO A O 1
ATOM 672 N N . GLU A 1 84 ? 85.954 22.385 -158.477 1.00 36.56 84 GLU A N 1
ATOM 673 C CA . GLU A 1 84 ? 86.321 23.475 -159.388 1.00 36.56 84 GLU A CA 1
ATOM 674 C C . GLU A 1 84 ? 87.719 23.966 -159.006 1.00 36.56 84 GLU A C 1
ATOM 676 O O . GLU A 1 84 ? 87.979 24.384 -157.877 1.00 36.56 84 GLU A O 1
ATOM 681 N N . GLU A 1 85 ? 88.651 23.804 -159.946 1.00 43.00 85 GLU A N 1
ATOM 682 C CA . GLU A 1 85 ? 89.966 24.432 -159.921 1.00 43.00 85 GLU A CA 1
ATOM 683 C C . GLU A 1 85 ? 89.772 25.951 -160.004 1.00 43.00 85 GLU A C 1
ATOM 685 O O . GLU A 1 85 ? 89.578 26.504 -161.083 1.00 43.00 85 GLU A O 1
ATOM 690 N N . GLU A 1 86 ? 89.855 26.636 -158.866 1.00 41.25 86 GLU A N 1
ATOM 691 C CA . GLU A 1 86 ? 90.097 28.076 -158.826 1.00 41.25 86 GLU A CA 1
ATOM 692 C C . GLU A 1 86 ? 91.487 28.336 -158.246 1.00 41.25 86 GLU A C 1
ATOM 694 O O . GLU A 1 86 ? 91.853 27.833 -157.181 1.00 41.25 86 GLU A O 1
ATOM 699 N N . CYS A 1 87 ? 92.284 29.101 -158.997 1.00 40.47 87 CYS A N 1
ATOM 700 C CA . CYS A 1 87 ? 93.607 29.589 -158.623 1.00 40.47 87 CYS A CA 1
ATOM 701 C C . CYS A 1 87 ? 93.612 30.134 -157.186 1.00 40.47 87 CYS A C 1
ATOM 703 O O . CYS A 1 87 ? 93.140 31.241 -156.935 1.00 40.47 87 CYS A O 1
ATOM 705 N N . VAL A 1 88 ? 94.189 29.367 -156.258 1.00 43.88 88 VAL A N 1
ATOM 706 C CA . VAL A 1 88 ? 94.413 29.785 -154.872 1.00 43.88 88 VAL A CA 1
ATOM 707 C C . VAL A 1 88 ? 95.426 30.927 -154.864 1.00 43.88 88 VAL A C 1
ATOM 709 O O . VAL A 1 88 ? 96.601 30.731 -155.176 1.00 43.88 88 VAL A O 1
ATOM 712 N N . THR A 1 89 ? 94.968 32.119 -154.496 1.00 52.88 89 THR A N 1
ATOM 713 C CA . THR A 1 89 ? 95.820 33.232 -154.079 1.00 52.88 89 THR A CA 1
ATOM 714 C C . THR A 1 89 ? 96.175 33.075 -152.595 1.00 52.88 89 THR A C 1
ATOM 716 O O . THR A 1 89 ? 95.408 32.511 -151.812 1.00 52.88 89 THR A O 1
ATOM 719 N N . GLU A 1 90 ? 97.362 33.543 -152.210 1.00 59.16 90 GLU A N 1
ATOM 720 C CA . GLU A 1 90 ? 97.955 33.437 -150.863 1.00 59.16 90 GLU A CA 1
ATOM 721 C C . GLU A 1 90 ? 96.991 33.906 -149.743 1.00 59.16 90 GLU A C 1
ATOM 723 O O . GLU A 1 90 ? 96.899 33.273 -148.689 1.00 59.16 90 GLU A O 1
ATOM 728 N N . ASP A 1 91 ? 96.152 34.901 -150.046 1.00 62.47 91 ASP A N 1
ATOM 729 C CA . ASP A 1 91 ? 95.166 35.510 -149.141 1.00 62.47 91 ASP A CA 1
ATOM 730 C C . ASP A 1 91 ? 94.067 34.538 -148.645 1.00 62.47 91 ASP A C 1
ATOM 732 O O . ASP A 1 91 ? 93.624 34.618 -147.498 1.00 62.47 91 ASP A O 1
ATOM 736 N N . MET A 1 92 ? 93.629 33.570 -149.465 1.00 62.72 92 MET A N 1
ATOM 737 C CA . MET A 1 92 ? 92.593 32.599 -149.058 1.00 62.72 92 MET A CA 1
ATOM 738 C C . MET A 1 92 ? 93.131 31.525 -148.103 1.00 62.72 92 MET A C 1
ATOM 740 O O . MET A 1 92 ? 92.371 30.932 -147.328 1.00 62.72 92 MET A O 1
ATOM 744 N N . MET A 1 93 ? 94.436 31.240 -148.166 1.00 69.62 93 MET A N 1
ATOM 745 C CA . MET A 1 93 ? 95.081 30.335 -147.217 1.00 69.62 93 MET A CA 1
ATOM 746 C C . MET A 1 93 ? 95.233 30.997 -145.847 1.00 69.62 93 MET A C 1
ATOM 748 O O . MET A 1 93 ? 94.990 30.330 -144.842 1.00 69.62 93 MET A O 1
ATOM 752 N N . GLU A 1 94 ? 95.543 32.296 -145.790 1.00 73.44 94 GLU A N 1
ATOM 753 C CA . GLU A 1 94 ? 95.631 33.032 -144.523 1.00 73.44 94 GLU A CA 1
ATOM 754 C C . GLU A 1 94 ? 94.296 33.053 -143.761 1.00 73.44 94 GLU A C 1
ATOM 756 O O . GLU A 1 94 ? 94.275 32.782 -142.557 1.00 73.44 94 GLU A O 1
ATOM 761 N N . GLU A 1 95 ? 93.163 33.264 -144.443 1.00 80.44 95 GLU A N 1
ATOM 762 C CA . GLU A 1 95 ? 91.836 33.236 -143.803 1.00 80.44 95 GLU A CA 1
ATOM 763 C C . GLU A 1 95 ? 91.497 31.848 -143.229 1.00 80.44 95 GLU A C 1
ATOM 765 O O . GLU A 1 95 ? 90.987 31.723 -142.110 1.00 80.44 95 GLU A O 1
ATOM 770 N N . LYS A 1 96 ? 91.812 30.778 -143.969 1.00 81.12 96 LYS A N 1
ATOM 771 C CA . LYS A 1 96 ? 91.610 29.401 -143.495 1.00 81.12 96 LYS A CA 1
ATOM 772 C C . LYS A 1 96 ? 92.506 29.079 -142.299 1.00 81.12 96 LYS A C 1
ATOM 774 O O . LYS A 1 96 ? 92.036 28.445 -141.359 1.00 81.12 96 LYS A O 1
ATOM 779 N N . VAL A 1 97 ? 93.755 29.548 -142.294 1.00 83.56 97 VAL A N 1
ATOM 780 C CA . VAL A 1 97 ? 94.676 29.390 -141.156 1.00 83.56 97 VAL A CA 1
ATOM 781 C C . VAL A 1 97 ? 94.162 30.134 -139.920 1.00 83.56 97 VAL A C 1
ATOM 783 O O . VAL A 1 97 ? 94.247 29.600 -138.814 1.00 83.56 97 VAL A O 1
ATOM 786 N N . GLN A 1 98 ? 93.582 31.325 -140.081 1.00 84.44 98 GLN A N 1
ATOM 787 C CA . GLN A 1 98 ? 93.004 32.070 -138.962 1.00 84.44 98 GLN A CA 1
ATOM 788 C C . GLN A 1 98 ? 91.782 31.356 -138.362 1.00 84.44 98 GLN A C 1
ATOM 790 O O . GLN A 1 98 ? 91.705 31.203 -137.143 1.00 84.44 98 GLN A O 1
ATOM 795 N N . LYS A 1 99 ? 90.884 30.822 -139.201 1.00 86.88 99 LYS A N 1
ATOM 796 C CA . LYS A 1 99 ? 89.751 29.999 -138.739 1.00 86.88 99 LYS A CA 1
ATOM 797 C C . LYS A 1 99 ? 90.208 28.723 -138.034 1.00 86.88 99 LYS A C 1
ATOM 799 O O . LYS A 1 99 ? 89.595 28.326 -137.051 1.00 86.88 99 LYS A O 1
ATOM 804 N N . ILE A 1 100 ? 91.293 28.093 -138.496 1.00 85.56 100 ILE A N 1
ATOM 805 C CA . ILE A 1 100 ? 91.880 26.927 -137.817 1.00 85.56 100 ILE A CA 1
ATOM 806 C C . ILE A 1 100 ? 92.345 27.305 -136.407 1.00 85.56 100 ILE A C 1
ATOM 808 O O . ILE A 1 100 ? 92.026 26.581 -135.472 1.00 85.56 100 ILE A O 1
ATOM 812 N N . LYS A 1 101 ? 93.011 28.454 -136.225 1.00 88.25 101 LYS A N 1
ATOM 813 C CA . LYS A 1 101 ? 93.420 28.921 -134.887 1.00 88.25 101 LYS A CA 1
ATOM 814 C C . LYS A 1 101 ? 92.228 29.177 -133.964 1.00 88.25 101 LYS A C 1
ATOM 816 O O . LYS A 1 101 ? 92.253 28.761 -132.812 1.00 88.25 101 LYS A O 1
ATOM 821 N N . GLU A 1 102 ? 91.168 29.811 -134.463 1.00 89.62 102 GLU A N 1
ATOM 822 C CA . GLU A 1 102 ? 89.935 30.025 -133.688 1.00 89.62 102 GLU A CA 1
ATOM 823 C C . GLU A 1 102 ? 89.269 28.692 -133.306 1.00 89.62 102 GLU A C 1
ATOM 825 O O . GLU A 1 102 ? 88.821 28.503 -132.172 1.00 89.62 102 GLU A O 1
ATOM 830 N N . ILE A 1 103 ? 89.255 27.722 -134.223 1.00 89.06 103 ILE A N 1
ATOM 831 C CA . ILE A 1 103 ? 88.769 26.367 -133.947 1.00 89.06 103 ILE A CA 1
ATOM 832 C C . ILE A 1 103 ? 89.642 25.691 -132.882 1.00 89.06 103 ILE A C 1
ATOM 834 O O . ILE A 1 103 ? 89.110 25.116 -131.938 1.00 89.06 103 ILE A O 1
ATOM 838 N N . GLU A 1 104 ? 90.966 25.788 -132.969 1.00 90.00 104 GLU A N 1
ATOM 839 C CA . GLU A 1 104 ? 91.878 25.230 -131.964 1.00 90.00 104 GLU A CA 1
ATOM 840 C C . GLU A 1 104 ? 91.648 25.846 -130.574 1.00 90.00 104 GLU A C 1
ATOM 842 O O . GLU A 1 104 ? 91.608 25.122 -129.574 1.00 90.00 104 GLU A O 1
ATOM 847 N N . GLU A 1 105 ? 91.424 27.160 -130.500 1.00 91.00 105 GLU A N 1
ATOM 848 C CA . GLU A 1 105 ? 91.090 27.854 -129.253 1.00 91.00 105 GLU A CA 1
ATOM 849 C C . GLU A 1 105 ? 89.739 27.399 -128.681 1.00 91.00 105 GLU A C 1
ATOM 851 O O . GLU A 1 105 ? 89.643 27.111 -127.483 1.00 91.00 105 GLU A O 1
ATOM 856 N N . THR A 1 106 ? 88.703 27.264 -129.517 1.00 91.12 106 THR A N 1
ATOM 857 C CA . THR A 1 106 ? 87.386 26.769 -129.071 1.00 91.12 106 THR A CA 1
ATOM 858 C C . THR A 1 106 ? 87.433 25.308 -128.628 1.00 91.12 106 THR A C 1
ATOM 860 O O . THR A 1 106 ? 86.827 24.963 -127.614 1.00 91.12 106 THR A O 1
ATOM 863 N N . VAL A 1 107 ? 88.197 24.452 -129.312 1.00 91.69 107 VAL A N 1
ATOM 864 C CA . VAL A 1 107 ? 88.424 23.056 -128.907 1.00 91.69 107 VAL A CA 1
ATOM 865 C C . VAL A 1 107 ? 89.147 23.000 -127.561 1.00 91.69 107 VAL A C 1
ATOM 867 O O . VAL A 1 107 ? 88.764 22.213 -126.692 1.00 91.69 107 VAL A O 1
ATOM 870 N N . ALA A 1 108 ? 90.151 23.852 -127.343 1.00 90.62 108 ALA A N 1
ATOM 871 C CA . ALA A 1 108 ? 90.842 23.937 -126.060 1.00 90.62 108 ALA A CA 1
ATOM 872 C C . ALA A 1 108 ? 89.912 24.414 -124.926 1.00 90.62 108 ALA A C 1
ATOM 874 O O . ALA A 1 108 ? 89.959 23.857 -123.826 1.00 90.62 108 ALA A O 1
ATOM 875 N N . ASP A 1 109 ? 89.047 25.403 -125.176 1.00 93.38 109 ASP A N 1
ATOM 876 C CA . ASP A 1 109 ? 88.061 25.886 -124.199 1.00 93.38 109 ASP A CA 1
ATOM 877 C C . ASP A 1 109 ? 86.992 24.827 -123.878 1.00 93.38 109 ASP A C 1
ATOM 879 O O . ASP A 1 109 ? 86.698 24.565 -122.709 1.00 93.38 109 ASP A O 1
ATOM 883 N N . LEU A 1 110 ? 86.467 24.144 -124.900 1.00 93.31 110 LEU A N 1
ATOM 884 C CA . LEU A 1 110 ? 85.527 23.034 -124.731 1.00 93.31 110 LEU A CA 1
ATOM 885 C C . LEU A 1 110 ? 86.150 21.882 -123.946 1.00 93.31 110 LEU A C 1
ATOM 887 O O . LEU A 1 110 ? 85.495 21.325 -123.067 1.00 93.31 110 LEU A O 1
ATOM 891 N N . LYS A 1 111 ? 87.423 21.561 -124.193 1.00 94.06 111 LYS A N 1
ATOM 892 C CA . LYS A 1 111 ? 88.136 20.528 -123.439 1.00 94.06 111 LYS A CA 1
ATOM 893 C C . LYS A 1 111 ? 88.282 20.899 -121.962 1.00 94.06 111 LYS A C 1
ATOM 895 O O . LYS A 1 111 ? 87.993 20.070 -121.104 1.00 94.06 111 LYS A O 1
ATOM 900 N N . ARG A 1 112 ? 88.631 22.153 -121.649 1.00 92.50 112 ARG A N 1
ATOM 901 C CA . ARG A 1 112 ? 88.667 22.642 -120.256 1.00 92.50 112 ARG A CA 1
ATOM 902 C C . ARG A 1 112 ? 87.289 22.594 -119.595 1.00 92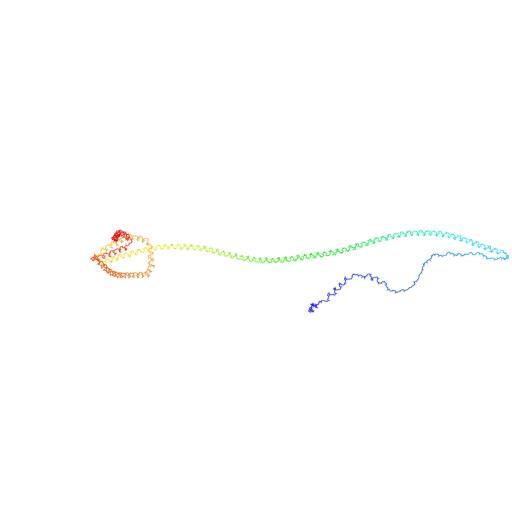.50 112 ARG A C 1
ATOM 904 O O . ARG A 1 112 ? 87.185 22.195 -118.437 1.00 92.50 112 ARG A O 1
ATOM 911 N N . LYS A 1 113 ? 86.225 22.981 -120.311 1.00 95.25 113 LYS A N 1
ATOM 912 C CA . LYS A 1 113 ? 84.837 22.881 -119.823 1.00 95.25 113 LYS A CA 1
ATOM 913 C C . LYS A 1 113 ? 84.435 21.432 -119.564 1.00 95.25 113 LYS A C 1
ATOM 915 O O . LYS A 1 113 ? 83.839 21.158 -118.527 1.00 95.25 113 LYS A O 1
ATOM 920 N N . TYR A 1 114 ? 84.796 20.516 -120.459 1.00 92.81 114 TYR A N 1
ATOM 921 C CA . TYR A 1 114 ? 84.544 19.086 -120.304 1.00 92.81 114 TYR A CA 1
ATOM 922 C C . TYR A 1 114 ? 85.265 18.513 -119.078 1.00 92.81 114 TYR A C 1
ATOM 924 O O . TYR A 1 114 ? 84.630 17.874 -118.246 1.00 92.81 114 TYR A O 1
ATOM 932 N N . GLU A 1 115 ? 86.559 18.803 -118.907 1.00 93.44 115 GLU A N 1
ATOM 933 C CA . GLU A 1 115 ? 87.336 18.372 -117.735 1.00 93.44 115 GLU A CA 1
ATOM 934 C C . GLU A 1 115 ? 86.754 18.935 -116.425 1.00 93.44 115 GLU A C 1
ATOM 936 O O . GLU A 1 115 ? 86.649 18.216 -115.429 1.00 93.44 115 GLU A O 1
ATOM 941 N N . LYS A 1 116 ? 86.299 20.198 -116.430 1.00 94.88 116 LYS A N 1
ATOM 942 C CA . LYS A 1 116 ? 85.627 20.818 -115.280 1.00 94.88 116 LYS A CA 1
ATOM 943 C C . LYS A 1 116 ? 84.297 20.133 -114.951 1.00 94.88 116 LYS A C 1
ATOM 945 O O . LYS A 1 116 ? 84.073 19.789 -113.794 1.00 94.88 116 LYS A O 1
ATOM 950 N N . LEU A 1 117 ? 83.445 19.895 -115.949 1.00 93.94 117 LEU A N 1
ATOM 951 C CA . LEU A 1 117 ? 82.170 19.192 -115.769 1.00 93.94 117 LEU A CA 1
ATOM 952 C C . LEU A 1 117 ? 82.377 17.747 -115.308 1.00 93.94 117 LEU A C 1
ATOM 954 O O . LEU A 1 117 ? 81.633 17.256 -114.465 1.00 93.94 117 LEU A O 1
ATOM 958 N N . GLN A 1 118 ? 83.405 17.065 -115.813 1.00 92.75 118 GLN A N 1
ATOM 959 C CA . GLN A 1 118 ? 83.755 15.718 -115.373 1.00 92.75 118 GLN A CA 1
ATOM 960 C C . GLN A 1 118 ? 84.181 15.708 -113.897 1.00 92.75 118 GLN A C 1
ATOM 962 O O . GLN A 1 118 ? 83.754 14.835 -113.136 1.00 92.75 118 GLN A O 1
ATOM 967 N N . ALA A 1 119 ? 84.975 16.695 -113.472 1.00 92.12 119 ALA A N 1
ATOM 968 C CA . ALA A 1 119 ? 85.354 16.860 -112.074 1.00 92.12 119 ALA A CA 1
ATOM 969 C C . ALA A 1 119 ? 84.135 17.164 -111.183 1.00 92.12 119 ALA A C 1
ATOM 971 O O . ALA A 1 119 ? 83.964 16.502 -110.158 1.00 92.12 119 ALA A O 1
ATOM 972 N N . GLU A 1 120 ? 83.261 18.092 -111.590 1.00 94.50 120 GLU A N 1
ATOM 973 C CA . GLU A 1 120 ? 82.013 18.425 -110.884 1.00 94.50 120 GLU A CA 1
ATOM 974 C C . GLU A 1 120 ? 81.085 17.209 -110.764 1.00 94.50 120 GLU A C 1
ATOM 976 O O . GLU A 1 120 ? 80.600 16.915 -109.674 1.00 94.50 120 GLU A O 1
ATOM 981 N N . ASN A 1 121 ? 80.913 16.431 -111.835 1.00 92.81 121 ASN A N 1
ATOM 982 C CA . ASN A 1 121 ? 80.095 15.220 -111.813 1.00 92.81 121 ASN A CA 1
ATOM 983 C C . ASN A 1 121 ? 80.679 14.163 -110.858 1.00 92.81 121 ASN A C 1
ATOM 985 O O . ASN A 1 121 ? 79.960 13.578 -110.051 1.00 92.81 121 ASN A O 1
ATOM 989 N N . SER A 1 122 ? 82.004 13.977 -110.854 1.00 92.19 122 SER A N 1
ATOM 990 C CA . SER A 1 122 ? 82.662 13.067 -109.906 1.00 92.19 122 SER A CA 1
ATOM 991 C C . SER A 1 122 ? 82.527 13.516 -108.441 1.00 92.19 122 SER A C 1
ATOM 993 O O . SER A 1 122 ? 82.478 12.679 -107.537 1.00 92.19 122 SER A O 1
ATOM 995 N N . ALA A 1 123 ? 82.463 14.829 -108.188 1.00 94.38 123 ALA A N 1
ATOM 996 C CA . ALA A 1 123 ? 82.249 15.388 -106.857 1.00 94.38 123 ALA A CA 1
ATOM 997 C C . ALA A 1 123 ? 80.793 15.206 -106.406 1.00 94.38 123 ALA A C 1
ATOM 999 O O . ALA A 1 123 ? 80.566 14.714 -105.301 1.00 94.38 123 ALA A O 1
ATOM 1000 N N . LEU A 1 124 ? 79.831 15.499 -107.286 1.00 95.00 124 LEU A N 1
ATOM 1001 C CA . LEU A 1 124 ? 78.407 15.279 -107.038 1.00 95.00 124 LEU A CA 1
ATOM 1002 C C . LEU A 1 124 ? 78.109 13.805 -106.769 1.00 95.00 124 LEU A C 1
ATOM 1004 O O . LEU A 1 124 ? 77.455 13.500 -105.783 1.00 95.00 124 LEU A O 1
ATOM 1008 N N . GLN A 1 125 ? 78.666 12.876 -107.551 1.00 93.44 125 GLN A N 1
ATOM 1009 C CA . GLN A 1 125 ? 78.508 11.438 -107.299 1.00 93.44 125 GLN A CA 1
ATOM 1010 C C . GLN A 1 125 ? 78.983 11.031 -105.898 1.00 93.44 125 GLN A C 1
ATOM 1012 O O . GLN A 1 125 ? 78.323 10.236 -105.227 1.00 93.44 125 GLN A O 1
ATOM 1017 N N . LYS A 1 126 ? 80.106 11.589 -105.424 1.00 93.50 126 LYS A N 1
ATOM 1018 C CA . LYS A 1 126 ? 80.601 11.339 -104.060 1.00 93.50 126 LYS A CA 1
ATOM 1019 C C . LYS A 1 126 ? 79.688 11.942 -102.995 1.00 93.50 126 LYS A C 1
ATOM 1021 O O . LYS A 1 126 ? 79.512 11.333 -101.945 1.00 93.50 126 LYS A O 1
ATOM 1026 N N . GLU A 1 127 ? 79.139 13.127 -103.234 1.00 94.06 127 GLU A N 1
ATOM 1027 C CA . GLU A 1 127 ? 78.218 13.786 -102.306 1.00 94.06 127 GLU A CA 1
ATOM 1028 C C . GLU A 1 127 ? 76.873 13.055 -102.237 1.00 94.06 127 GLU A C 1
ATOM 1030 O O . GLU A 1 127 ? 76.409 12.736 -101.146 1.00 94.06 127 GLU A O 1
ATOM 1035 N N . THR A 1 128 ? 76.309 12.665 -103.383 1.00 92.62 128 THR A N 1
ATOM 1036 C CA . THR A 1 128 ? 75.108 11.828 -103.467 1.00 92.62 128 THR A CA 1
ATOM 1037 C C . THR A 1 128 ? 75.308 10.487 -102.764 1.00 92.62 128 THR A C 1
ATOM 1039 O O . THR A 1 128 ? 74.424 10.053 -102.031 1.00 92.62 128 THR A O 1
ATOM 1042 N N . ALA A 1 129 ? 76.471 9.843 -102.923 1.00 93.00 129 ALA A N 1
ATOM 1043 C CA . ALA A 1 129 ? 76.776 8.602 -102.213 1.00 93.00 129 ALA A CA 1
ATOM 1044 C C . ALA A 1 129 ? 76.768 8.792 -100.685 1.00 93.00 129 ALA A C 1
ATOM 1046 O O . ALA A 1 129 ? 76.149 7.997 -99.983 1.00 93.00 129 ALA A O 1
ATOM 1047 N N . LYS A 1 130 ? 77.383 9.872 -100.178 1.00 94.56 130 LYS A N 1
ATOM 1048 C CA . LYS A 1 130 ? 77.385 10.197 -98.741 1.00 94.56 130 LYS A CA 1
ATOM 1049 C C . LYS A 1 130 ? 75.987 10.491 -98.200 1.00 94.56 130 LYS A C 1
ATOM 1051 O O . LYS A 1 130 ? 75.634 9.991 -97.139 1.00 94.56 130 LYS A O 1
ATOM 1056 N N . VAL A 1 131 ? 75.196 11.288 -98.920 1.00 94.94 131 VAL A N 1
ATOM 1057 C CA . VAL A 1 131 ? 73.820 11.620 -98.515 1.00 94.94 131 VAL A CA 1
ATOM 1058 C C . VAL A 1 131 ? 72.944 10.369 -98.504 1.00 94.94 131 VAL A C 1
ATOM 1060 O O . VAL A 1 131 ? 72.175 10.179 -97.568 1.00 94.94 131 VAL A O 1
ATOM 1063 N N . ASN A 1 132 ? 73.090 9.482 -99.492 1.00 93.50 132 ASN A N 1
ATOM 1064 C CA . ASN A 1 132 ? 72.351 8.221 -99.529 1.00 93.50 132 ASN A CA 1
ATOM 1065 C C . ASN A 1 132 ? 72.733 7.283 -98.377 1.00 93.50 132 ASN A C 1
ATOM 1067 O O . ASN A 1 132 ? 71.856 6.627 -97.819 1.00 93.50 132 ASN A O 1
ATOM 1071 N N . GLU A 1 133 ? 74.016 7.215 -98.015 1.00 94.06 133 GLU A N 1
ATOM 1072 C CA . GLU A 1 133 ? 74.480 6.434 -96.863 1.00 94.06 133 GLU A CA 1
ATOM 1073 C C . GLU A 1 133 ? 73.910 6.995 -95.552 1.00 94.06 133 GLU A C 1
ATOM 1075 O O . GLU A 1 133 ? 73.278 6.258 -94.800 1.00 94.06 133 GLU A O 1
ATOM 1080 N N . GLN A 1 134 ? 74.000 8.312 -95.336 1.00 94.19 134 GLN A N 1
ATOM 1081 C CA . GLN A 1 134 ? 73.435 8.961 -94.150 1.00 94.19 134 GLN A CA 1
ATOM 1082 C C . GLN A 1 134 ? 71.909 8.796 -94.061 1.00 94.19 134 GLN A C 1
ATOM 1084 O O . GLN A 1 134 ? 71.384 8.458 -93.002 1.00 94.19 134 GLN A O 1
ATOM 1089 N N . ALA A 1 135 ? 71.187 8.992 -95.168 1.00 94.06 135 ALA A N 1
ATOM 1090 C CA . ALA A 1 135 ? 69.737 8.818 -95.205 1.00 94.06 135 ALA A CA 1
ATOM 1091 C C . ALA A 1 135 ? 69.331 7.371 -94.890 1.00 94.06 135 ALA A C 1
ATOM 1093 O O . ALA A 1 135 ? 68.308 7.140 -94.244 1.00 94.06 135 ALA A O 1
ATOM 1094 N N . LYS A 1 136 ? 70.134 6.389 -95.319 1.00 94.88 136 LYS A N 1
ATOM 1095 C CA . LYS A 1 136 ? 69.912 4.979 -94.996 1.00 94.88 136 LYS A CA 1
ATOM 1096 C C . LYS A 1 136 ? 70.124 4.704 -93.506 1.00 94.88 136 LYS A C 1
ATOM 1098 O O . LYS A 1 136 ? 69.264 4.070 -92.898 1.00 94.88 136 LYS A O 1
ATOM 1103 N N . ASP A 1 137 ? 71.202 5.220 -92.922 1.00 94.88 137 ASP A N 1
ATOM 1104 C CA . ASP A 1 137 ? 71.491 5.065 -91.492 1.00 94.88 137 ASP A CA 1
ATOM 1105 C C . ASP A 1 137 ? 70.402 5.708 -90.616 1.00 94.88 137 ASP A C 1
ATOM 1107 O O . ASP A 1 137 ? 69.917 5.091 -89.665 1.00 94.88 137 ASP A O 1
ATOM 1111 N N . GLU A 1 138 ? 69.947 6.916 -90.966 1.00 95.88 138 GLU A N 1
ATOM 1112 C CA . GLU A 1 138 ? 68.836 7.594 -90.283 1.00 95.88 138 GLU A CA 1
ATOM 1113 C C . GLU A 1 138 ? 67.519 6.817 -90.434 1.00 95.88 138 GLU A C 1
ATOM 1115 O O . GLU A 1 138 ? 66.774 6.652 -89.464 1.00 95.88 138 GLU A O 1
ATOM 1120 N N . MET A 1 139 ? 67.238 6.277 -91.625 1.00 94.75 139 MET A N 1
ATOM 1121 C CA . MET A 1 139 ? 66.048 5.460 -91.862 1.00 94.75 139 MET A CA 1
ATOM 1122 C C . MET A 1 139 ? 66.060 4.176 -91.021 1.00 94.75 139 MET A C 1
ATOM 1124 O O . MET A 1 139 ? 65.025 3.788 -90.475 1.00 94.75 139 MET A O 1
ATOM 1128 N N . ASP A 1 140 ? 67.207 3.511 -90.896 1.00 94.44 140 ASP A N 1
ATOM 1129 C CA . ASP A 1 140 ? 67.334 2.284 -90.108 1.00 94.44 140 ASP A CA 1
ATOM 1130 C C . ASP A 1 140 ? 67.291 2.563 -88.591 1.00 94.44 140 ASP A C 1
ATOM 1132 O O . ASP A 1 140 ? 66.683 1.790 -87.836 1.00 94.44 140 ASP A O 1
ATOM 1136 N N . ALA A 1 141 ? 67.812 3.710 -88.138 1.00 95.00 141 ALA A N 1
ATOM 1137 C CA . ALA A 1 141 ? 67.645 4.187 -86.764 1.00 95.00 141 ALA A CA 1
ATOM 1138 C C . ALA A 1 141 ? 66.166 4.456 -86.428 1.00 95.00 141 ALA A C 1
ATOM 1140 O O . ALA A 1 141 ? 65.652 3.928 -85.438 1.00 95.00 141 ALA A O 1
ATOM 1141 N N . LEU A 1 142 ? 65.452 5.184 -87.295 1.00 96.19 142 LEU A N 1
ATOM 1142 C CA . LEU A 1 142 ? 64.025 5.479 -87.122 1.00 96.19 142 LEU A CA 1
ATOM 1143 C C . LEU A 1 142 ? 63.159 4.216 -87.148 1.00 96.19 142 LEU A C 1
ATOM 1145 O O . LEU A 1 142 ? 62.220 4.101 -86.361 1.00 96.19 142 LEU A O 1
ATOM 1149 N N . LYS A 1 143 ? 63.469 3.234 -88.007 1.00 95.06 143 LYS A N 1
ATOM 1150 C CA . LYS A 1 143 ? 62.785 1.927 -87.987 1.00 95.06 143 LYS A CA 1
ATOM 1151 C C . LYS A 1 143 ? 62.960 1.230 -86.642 1.00 95.06 143 LYS A C 1
ATOM 1153 O O . LYS A 1 143 ? 61.990 0.704 -86.103 1.00 95.06 143 LYS A O 1
ATOM 1158 N N . THR A 1 144 ? 64.177 1.238 -86.101 1.00 95.19 144 THR A N 1
ATOM 1159 C CA . THR A 1 144 ? 64.487 0.598 -84.816 1.00 95.19 144 THR A CA 1
ATOM 1160 C C . THR A 1 144 ? 63.739 1.271 -83.663 1.00 95.19 144 THR A C 1
ATOM 1162 O O . THR A 1 144 ? 63.166 0.587 -82.817 1.00 95.19 144 THR A O 1
ATOM 1165 N N . GLU A 1 145 ? 63.695 2.603 -83.639 1.00 95.50 145 GLU A N 1
ATOM 1166 C CA . GLU A 1 145 ? 62.937 3.368 -82.643 1.00 95.50 145 GLU A CA 1
ATOM 1167 C C . GLU A 1 145 ? 61.425 3.129 -82.770 1.00 95.50 145 GLU A C 1
ATOM 1169 O O . GLU A 1 145 ? 60.749 2.879 -81.775 1.00 95.50 145 GLU A O 1
ATOM 1174 N N . ASN A 1 146 ? 60.898 3.079 -83.998 1.00 94.75 146 ASN A N 1
ATOM 1175 C CA . ASN A 1 146 ? 59.487 2.787 -84.254 1.00 94.75 146 ASN A CA 1
ATOM 1176 C C . ASN A 1 146 ? 59.083 1.391 -83.747 1.00 94.75 146 ASN A C 1
ATOM 1178 O O . ASN A 1 146 ? 58.008 1.235 -83.170 1.00 94.75 146 ASN A O 1
ATOM 1182 N N . VAL A 1 147 ? 59.949 0.382 -83.912 1.00 95.56 147 VAL A N 1
ATOM 1183 C CA . VAL A 1 147 ? 59.726 -0.960 -83.348 1.00 95.56 147 VAL A CA 1
ATOM 1184 C C . VAL A 1 147 ? 59.678 -0.908 -81.819 1.00 95.56 147 VAL A C 1
ATOM 1186 O O . VAL A 1 147 ? 58.715 -1.409 -81.243 1.00 95.56 147 VAL A O 1
ATOM 1189 N N . LYS A 1 148 ? 60.635 -0.236 -81.163 1.00 95.62 148 LYS A N 1
ATOM 1190 C CA . LYS A 1 148 ? 60.629 -0.077 -79.695 1.00 95.62 148 LYS A CA 1
ATOM 1191 C C . LYS A 1 148 ? 59.361 0.613 -79.197 1.00 95.62 148 LYS A C 1
ATOM 1193 O O . LYS A 1 148 ? 58.725 0.133 -78.267 1.00 95.62 148 LYS A O 1
ATOM 1198 N N . HIS A 1 149 ? 58.949 1.696 -79.853 1.00 95.25 149 HIS A N 1
ATOM 1199 C CA . HIS A 1 149 ? 57.741 2.429 -79.474 1.00 95.25 149 HIS A CA 1
ATOM 1200 C C . HIS A 1 149 ? 56.483 1.570 -79.652 1.00 95.25 149 HIS A C 1
ATOM 1202 O O . HIS A 1 149 ? 55.583 1.624 -78.819 1.00 95.25 149 HIS A O 1
ATOM 1208 N N . LYS A 1 150 ? 56.411 0.737 -80.700 1.00 94.81 150 LYS A N 1
ATOM 1209 C CA . LYS A 1 150 ? 55.304 -0.219 -80.879 1.00 94.81 150 LYS A CA 1
ATOM 1210 C C . LYS A 1 150 ? 55.250 -1.256 -79.760 1.00 94.81 150 LYS A C 1
ATOM 1212 O O . LYS A 1 150 ? 54.160 -1.558 -79.280 1.00 94.81 150 LYS A O 1
ATOM 1217 N N . GLU A 1 151 ? 56.397 -1.782 -79.339 1.00 95.12 151 GLU A N 1
ATOM 1218 C CA . GLU A 1 151 ? 56.485 -2.733 -78.225 1.00 95.12 151 GLU A CA 1
ATOM 1219 C C . GLU A 1 151 ? 56.089 -2.085 -76.887 1.00 95.12 151 GLU A C 1
ATOM 1221 O O . GLU A 1 151 ? 55.322 -2.671 -76.120 1.00 95.12 151 GLU A O 1
ATOM 1226 N N . GLU A 1 152 ? 56.536 -0.854 -76.625 1.00 95.88 152 GLU A N 1
ATOM 1227 C CA . GLU A 1 152 ? 56.155 -0.087 -75.432 1.00 95.88 152 GLU A CA 1
ATOM 1228 C C . GLU A 1 152 ? 54.658 0.235 -75.405 1.00 95.88 152 GLU A C 1
ATOM 1230 O O . GLU A 1 152 ? 54.011 0.039 -74.375 1.00 95.88 152 GLU A O 1
ATOM 1235 N N . ILE A 1 153 ? 54.085 0.663 -76.535 1.00 95.25 153 ILE A N 1
ATOM 1236 C CA . ILE A 1 153 ? 52.643 0.907 -76.660 1.00 95.25 153 ILE A CA 1
ATOM 1237 C C . ILE A 1 153 ? 51.867 -0.383 -76.391 1.00 95.25 153 ILE A C 1
ATOM 1239 O O . ILE A 1 153 ? 50.949 -0.363 -75.580 1.00 95.25 153 ILE A O 1
ATOM 1243 N N . ALA A 1 154 ? 52.256 -1.512 -76.993 1.00 94.69 154 ALA A N 1
ATOM 1244 C CA . ALA A 1 154 ? 51.582 -2.792 -76.768 1.00 94.69 154 ALA A CA 1
ATOM 1245 C C . ALA A 1 154 ? 51.633 -3.227 -75.290 1.00 94.69 154 ALA A C 1
ATOM 1247 O O . ALA A 1 154 ? 50.631 -3.689 -74.739 1.00 94.69 154 ALA A O 1
ATOM 1248 N N . SER A 1 155 ? 52.779 -3.033 -74.631 1.00 95.94 155 SER A N 1
ATOM 1249 C CA . SER A 1 155 ? 52.955 -3.304 -73.200 1.00 95.94 155 SER A CA 1
ATOM 1250 C C . SER A 1 155 ? 52.060 -2.414 -72.329 1.00 95.94 155 SER A C 1
ATOM 1252 O O . SER A 1 155 ? 51.355 -2.906 -71.445 1.00 95.94 155 SER A O 1
ATOM 1254 N N . LEU A 1 156 ? 52.027 -1.106 -72.606 1.00 95.88 156 LEU A N 1
ATOM 1255 C CA . LEU A 1 156 ? 51.181 -0.155 -71.883 1.00 95.88 156 LEU A CA 1
ATOM 1256 C C . LEU A 1 156 ? 49.691 -0.432 -72.102 1.00 95.88 156 LEU A C 1
ATOM 1258 O O . LEU A 1 156 ? 48.934 -0.386 -71.136 1.00 95.88 156 LEU A O 1
ATOM 1262 N N . THR A 1 157 ? 49.273 -0.772 -73.323 1.00 95.00 157 THR A N 1
ATOM 1263 C CA . THR A 1 157 ? 47.891 -1.168 -73.623 1.00 95.00 157 THR A CA 1
ATOM 1264 C C . THR A 1 157 ? 47.483 -2.394 -72.809 1.00 95.00 157 THR A C 1
ATOM 1266 O O . THR A 1 157 ? 46.460 -2.352 -72.133 1.00 95.00 157 THR A O 1
ATOM 1269 N N . SER A 1 158 ? 48.316 -3.440 -72.772 1.00 94.69 158 SER A N 1
ATOM 1270 C CA . SER A 1 158 ? 48.032 -4.637 -71.968 1.00 94.69 158 SER A CA 1
ATOM 1271 C C . SER A 1 158 ? 47.937 -4.328 -70.467 1.00 94.69 158 SER A C 1
ATOM 1273 O O . SER A 1 158 ? 47.066 -4.856 -69.774 1.00 94.69 158 SER A O 1
ATOM 1275 N N . LEU A 1 159 ? 48.792 -3.435 -69.955 1.00 96.06 159 LEU A N 1
ATOM 1276 C CA . LEU A 1 159 ? 48.731 -3.007 -68.559 1.00 96.06 159 LEU A CA 1
ATOM 1277 C C . LEU A 1 159 ? 47.447 -2.220 -68.257 1.00 96.06 159 LEU A C 1
ATOM 1279 O O . LEU A 1 159 ? 46.866 -2.407 -67.188 1.00 96.06 159 LEU A O 1
ATOM 1283 N N . VAL A 1 160 ? 47.002 -1.348 -69.166 1.00 95.19 160 VAL A N 1
ATOM 1284 C CA . VAL A 1 160 ? 45.741 -0.602 -69.023 1.00 95.19 160 VAL A CA 1
ATOM 1285 C C . VAL A 1 160 ? 44.559 -1.566 -68.963 1.00 95.19 160 VAL A C 1
ATOM 1287 O O . VAL A 1 160 ? 43.800 -1.500 -67.998 1.00 95.19 160 VAL A O 1
ATOM 1290 N N . GLU A 1 161 ? 44.471 -2.526 -69.886 1.00 95.44 161 GLU A N 1
ATOM 1291 C CA . GLU A 1 161 ? 43.418 -3.554 -69.892 1.00 95.44 161 GLU A CA 1
ATOM 1292 C C . GLU A 1 161 ? 43.398 -4.367 -68.581 1.00 95.44 161 GLU A C 1
ATOM 1294 O O . GLU A 1 161 ? 42.341 -4.620 -67.997 1.00 95.44 161 GLU A O 1
ATOM 1299 N N . GLU A 1 162 ? 44.572 -4.736 -68.048 1.00 95.50 162 GLU A N 1
ATOM 1300 C CA . GLU A 1 162 ? 44.672 -5.433 -66.760 1.00 95.50 162 GLU A CA 1
ATOM 1301 C C . GLU A 1 162 ? 44.141 -4.576 -65.597 1.00 95.50 162 GLU A C 1
ATOM 1303 O O . GLU A 1 162 ? 43.489 -5.084 -64.674 1.00 95.50 162 GLU A O 1
ATOM 1308 N N . LYS A 1 163 ? 44.441 -3.272 -65.601 1.00 94.50 163 LYS A N 1
ATOM 1309 C CA . LYS A 1 163 ? 43.992 -2.341 -64.559 1.00 94.50 163 LYS A CA 1
ATOM 1310 C C . LYS A 1 163 ? 42.498 -2.064 -64.654 1.00 94.50 163 LYS A C 1
ATOM 1312 O O . LYS A 1 163 ? 41.853 -2.066 -63.608 1.00 94.50 163 LYS A O 1
ATOM 1317 N N . GLU A 1 164 ? 41.953 -1.906 -65.854 1.00 94.94 164 GLU A N 1
ATOM 1318 C CA . GLU A 1 164 ? 40.513 -1.756 -66.091 1.00 94.94 164 GLU A CA 1
ATOM 1319 C C . GLU A 1 164 ? 39.747 -2.990 -65.603 1.00 94.94 164 GLU A C 1
ATOM 1321 O O . GLU A 1 164 ? 38.831 -2.865 -64.792 1.00 94.94 164 GLU A O 1
ATOM 1326 N N . GLY A 1 165 ? 40.206 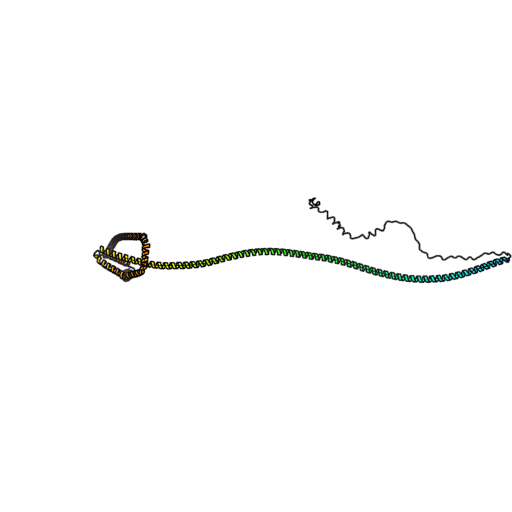-4.199 -65.945 1.00 93.31 165 GLY A N 1
ATOM 1327 C CA . GLY A 1 165 ? 39.581 -5.432 -65.455 1.00 93.31 165 GLY A CA 1
ATOM 1328 C C . GLY A 1 165 ? 39.685 -5.625 -63.932 1.00 93.31 165 GLY A C 1
ATOM 1329 O O . GLY A 1 165 ? 38.846 -6.287 -63.314 1.00 93.31 165 GLY A O 1
ATOM 1330 N N . LYS A 1 166 ? 40.711 -5.062 -63.279 1.00 95.62 166 LYS A N 1
ATOM 1331 C CA . LYS A 1 166 ? 40.798 -5.021 -61.807 1.00 95.62 166 LYS A CA 1
ATOM 1332 C C . LYS A 1 166 ? 39.852 -3.984 -61.207 1.00 95.62 166 LYS A C 1
ATOM 1334 O O . LYS A 1 166 ? 39.289 -4.261 -60.149 1.00 95.62 166 LYS A O 1
ATOM 1339 N N . LEU A 1 167 ? 39.694 -2.832 -61.855 1.00 94.62 167 LEU A N 1
ATOM 1340 C CA . LEU A 1 167 ? 38.791 -1.768 -61.425 1.00 94.62 167 LEU A CA 1
ATOM 1341 C C . LEU A 1 167 ? 37.338 -2.251 -61.453 1.00 94.62 167 LEU A C 1
ATOM 1343 O O . LEU A 1 167 ? 36.679 -2.192 -60.421 1.00 94.62 167 LEU A O 1
ATOM 1347 N N . GLU A 1 168 ? 36.904 -2.864 -62.555 1.00 94.75 168 GLU A N 1
ATOM 1348 C CA . GLU A 1 168 ? 35.550 -3.417 -62.709 1.00 94.75 168 GLU A CA 1
ATOM 1349 C C . GLU A 1 168 ? 35.224 -4.446 -61.606 1.00 94.75 168 GLU A C 1
ATOM 1351 O O . GLU A 1 168 ? 34.153 -4.438 -60.999 1.00 94.75 168 GLU A O 1
ATOM 1356 N N . LYS A 1 169 ? 36.193 -5.302 -61.245 1.00 94.25 169 LYS A N 1
ATOM 1357 C CA . LYS A 1 169 ? 36.040 -6.254 -60.127 1.00 94.25 169 LYS A CA 1
ATOM 1358 C C . LYS A 1 169 ? 35.911 -5.574 -58.766 1.00 94.25 169 LYS A C 1
ATOM 1360 O O . LYS A 1 169 ? 35.252 -6.119 -57.879 1.00 94.25 169 LYS A O 1
ATOM 1365 N N . VAL A 1 170 ? 36.605 -4.459 -58.552 1.00 95.00 170 VAL A N 1
ATOM 1366 C CA . VAL A 1 170 ? 36.509 -3.690 -57.304 1.00 95.00 170 VAL A CA 1
ATOM 1367 C C . VAL A 1 170 ? 35.163 -2.979 -57.233 1.00 95.00 170 VAL A C 1
ATOM 1369 O O . VAL A 1 170 ? 34.524 -3.039 -56.186 1.00 95.00 170 VAL A O 1
ATOM 1372 N N . GLU A 1 171 ? 34.707 -2.387 -58.333 1.00 94.25 171 GLU A N 1
ATOM 1373 C CA . GLU A 1 171 ? 33.396 -1.740 -58.437 1.00 94.25 171 GLU A CA 1
ATOM 1374 C C . GLU A 1 171 ? 32.260 -2.735 -58.177 1.00 94.25 171 GLU A C 1
ATOM 1376 O O . GLU A 1 171 ? 31.417 -2.477 -57.320 1.00 94.25 171 GLU A O 1
ATOM 1381 N N . GLY A 1 172 ? 32.303 -3.928 -58.782 1.00 94.00 172 GLY A N 1
ATOM 1382 C CA . GLY A 1 172 ? 31.301 -4.968 -58.523 1.00 94.00 172 GLY A CA 1
ATOM 1383 C C . GLY A 1 172 ? 31.272 -5.441 -57.062 1.00 94.00 172 GLY A C 1
ATOM 1384 O O . GLY A 1 172 ? 30.204 -5.661 -56.491 1.00 94.00 172 GLY A O 1
ATOM 1385 N N . LYS A 1 173 ? 32.436 -5.551 -56.403 1.00 95.81 173 LYS A N 1
ATOM 1386 C CA . LYS A 1 173 ? 32.496 -5.858 -54.961 1.00 95.81 173 LYS A CA 1
ATOM 1387 C C . LYS A 1 173 ? 31.966 -4.715 -54.101 1.00 95.81 173 LYS A C 1
ATOM 1389 O O . LYS A 1 173 ? 31.351 -4.976 -53.070 1.00 95.81 173 LYS A O 1
ATOM 1394 N N . LEU A 1 174 ? 32.227 -3.469 -54.491 1.00 94.25 174 LEU A N 1
ATOM 1395 C CA . LEU A 1 174 ? 31.738 -2.291 -53.782 1.00 94.25 174 LEU A CA 1
ATOM 1396 C C . LEU A 1 174 ? 30.210 -2.216 -53.847 1.00 94.25 174 LEU A C 1
ATOM 1398 O O . LEU A 1 174 ? 29.577 -1.982 -52.822 1.00 94.25 174 LEU A O 1
ATOM 1402 N N . GLU A 1 175 ? 29.628 -2.480 -55.016 1.00 94.62 175 GLU A N 1
ATOM 1403 C CA . GLU A 1 175 ? 28.177 -2.537 -55.203 1.00 94.62 175 GLU A CA 1
ATOM 1404 C C . GLU A 1 175 ? 27.547 -3.652 -54.358 1.00 94.62 175 GLU A C 1
ATOM 1406 O O . GLU A 1 175 ? 26.574 -3.409 -53.645 1.00 94.62 175 GLU A O 1
ATOM 1411 N N . GLN A 1 176 ? 28.149 -4.848 -54.335 1.00 94.50 176 GLN A N 1
ATOM 1412 C CA . GLN A 1 176 ? 27.680 -5.941 -53.479 1.00 94.50 176 GLN A CA 1
ATOM 1413 C C . GLN A 1 176 ? 27.691 -5.554 -51.992 1.00 94.50 176 GLN A C 1
ATOM 1415 O O . GLN A 1 176 ? 26.692 -5.742 -51.299 1.00 94.50 176 GLN A O 1
ATOM 1420 N N . VAL A 1 177 ? 28.798 -4.988 -51.500 1.00 95.38 177 VAL A N 1
ATOM 1421 C CA . VAL A 1 177 ? 28.910 -4.548 -50.099 1.00 95.38 177 VAL A CA 1
ATOM 1422 C C . VAL A 1 177 ? 27.914 -3.430 -49.787 1.00 95.38 177 VAL A C 1
ATOM 1424 O O . VAL A 1 177 ? 27.346 -3.414 -48.697 1.00 95.38 177 VAL A O 1
ATOM 1427 N N . SER A 1 178 ? 27.679 -2.512 -50.728 1.00 94.38 178 SER A N 1
ATOM 1428 C CA . SER A 1 178 ? 26.678 -1.452 -50.577 1.00 94.38 178 SER A CA 1
ATOM 1429 C C . SER A 1 178 ? 25.276 -2.035 -50.400 1.00 94.38 178 SER A C 1
ATOM 1431 O O . SER A 1 178 ? 24.580 -1.670 -49.455 1.00 94.38 178 SER A O 1
ATOM 1433 N N . ASN A 1 179 ? 24.894 -2.997 -51.243 1.00 93.75 179 ASN A N 1
ATOM 1434 C CA . ASN A 1 179 ? 23.591 -3.657 -51.166 1.00 93.75 179 ASN A CA 1
ATOM 1435 C C . ASN A 1 179 ? 23.424 -4.445 -49.853 1.00 93.75 179 ASN A C 1
ATOM 1437 O O . ASN A 1 179 ? 22.408 -4.309 -49.175 1.00 93.75 179 ASN A O 1
ATOM 1441 N N . GLU A 1 180 ? 24.441 -5.209 -49.435 1.00 95.62 180 GLU A N 1
ATOM 1442 C CA . GLU A 1 180 ? 24.419 -5.932 -48.153 1.00 95.62 180 GLU A CA 1
ATOM 1443 C C . GLU A 1 180 ? 24.296 -4.973 -46.954 1.00 95.62 180 GLU A C 1
ATOM 1445 O O . GLU A 1 180 ? 23.596 -5.264 -45.978 1.00 95.62 180 GLU A O 1
ATOM 1450 N N . LEU A 1 181 ? 24.952 -3.810 -47.016 1.00 93.62 181 LEU A N 1
ATOM 1451 C CA . LEU A 1 181 ? 24.866 -2.788 -45.975 1.00 93.62 181 LEU A CA 1
ATOM 1452 C C . LEU A 1 181 ? 23.463 -2.169 -45.898 1.00 93.62 181 LEU A C 1
ATOM 1454 O O . LEU A 1 181 ? 22.952 -1.966 -44.791 1.00 93.62 181 LEU A O 1
ATOM 1458 N N . GLU A 1 182 ? 22.835 -1.882 -47.039 1.00 94.12 182 GLU A N 1
ATOM 1459 C CA . GLU A 1 182 ? 21.457 -1.382 -47.101 1.00 94.12 182 GLU A CA 1
ATOM 1460 C C . GLU A 1 182 ? 20.471 -2.396 -46.509 1.00 94.12 182 GLU A C 1
ATOM 1462 O O . GLU A 1 182 ? 19.711 -2.052 -45.597 1.00 94.12 182 GLU A O 1
ATOM 1467 N N . GLU A 1 183 ? 20.553 -3.666 -46.919 1.00 94.00 183 GLU A N 1
ATOM 1468 C CA . GLU A 1 183 ? 19.714 -4.746 -46.384 1.00 94.00 183 GLU A CA 1
ATOM 1469 C C . GLU A 1 183 ? 19.868 -4.890 -44.865 1.00 94.00 183 GLU A C 1
ATOM 1471 O O . GLU A 1 183 ? 18.879 -4.911 -44.123 1.00 94.00 183 GLU A O 1
ATOM 1476 N N . LYS A 1 184 ? 21.110 -4.925 -44.362 1.00 93.88 184 LYS A N 1
ATOM 1477 C CA . LYS A 1 184 ? 21.372 -5.038 -42.918 1.00 93.88 184 LYS A CA 1
ATOM 1478 C C . LYS A 1 184 ? 20.883 -3.821 -42.140 1.00 93.88 184 LYS A C 1
ATOM 1480 O O . LYS A 1 184 ? 20.402 -3.965 -41.013 1.00 93.88 184 LYS A O 1
ATOM 1485 N N . THR A 1 185 ? 20.963 -2.631 -42.728 1.00 93.50 185 THR A N 1
ATOM 1486 C CA . THR A 1 185 ? 20.446 -1.398 -42.120 1.00 93.50 185 THR A CA 1
ATOM 1487 C C . THR A 1 185 ? 18.918 -1.434 -42.023 1.00 93.50 185 THR A C 1
ATOM 1489 O O . THR A 1 185 ? 18.346 -1.089 -40.981 1.00 93.50 185 THR A O 1
ATOM 1492 N N . GLU A 1 186 ? 18.229 -1.917 -43.057 1.00 93.31 186 GLU A N 1
ATOM 1493 C CA . GLU A 1 186 ? 16.783 -2.132 -43.011 1.00 93.31 186 GLU A CA 1
ATOM 1494 C C . GLU A 1 186 ? 16.366 -3.182 -41.974 1.00 93.31 186 GLU A C 1
ATOM 1496 O O . GLU A 1 186 ? 15.412 -2.968 -41.219 1.00 93.31 186 GLU A O 1
ATOM 1501 N N . GLU A 1 187 ? 17.068 -4.313 -41.905 1.00 94.69 187 GLU A N 1
ATOM 1502 C CA . GLU A 1 187 ? 16.807 -5.355 -40.907 1.00 94.69 187 GLU A CA 1
ATOM 1503 C C . GLU A 1 187 ? 16.956 -4.804 -39.484 1.00 94.69 187 GLU A C 1
ATOM 1505 O O . GLU A 1 187 ? 16.072 -4.993 -38.642 1.00 94.69 187 GLU A O 1
ATOM 1510 N N . LEU A 1 188 ? 18.036 -4.062 -39.219 1.00 93.06 188 LEU A N 1
ATOM 1511 C CA . LEU A 1 188 ? 18.312 -3.486 -37.905 1.00 93.06 188 LEU A CA 1
ATOM 1512 C C . LEU A 1 188 ? 17.263 -2.436 -37.523 1.00 93.06 188 LEU A C 1
ATOM 1514 O O . LEU A 1 188 ? 16.781 -2.423 -36.387 1.00 93.06 188 LEU A O 1
ATOM 1518 N N . THR A 1 189 ? 16.851 -1.581 -38.461 1.00 92.00 189 THR A N 1
ATOM 1519 C CA . THR A 1 189 ? 15.805 -0.579 -38.202 1.00 92.00 189 THR A CA 1
ATOM 1520 C C . THR A 1 189 ? 14.441 -1.221 -37.938 1.00 92.00 189 THR A C 1
ATOM 1522 O O . THR A 1 189 ? 13.754 -0.799 -37.000 1.00 92.00 189 THR A O 1
ATOM 1525 N N . LYS A 1 190 ? 14.059 -2.271 -38.681 1.00 92.88 190 LYS A N 1
ATOM 1526 C CA . LYS A 1 190 ? 12.834 -3.056 -38.431 1.00 92.88 190 LYS A CA 1
ATOM 1527 C C . LYS A 1 190 ? 12.885 -3.740 -37.061 1.00 92.88 190 LYS A C 1
ATOM 1529 O O . LYS A 1 190 ? 11.953 -3.580 -36.271 1.00 92.88 190 LYS A O 1
ATOM 1534 N N . ALA A 1 191 ? 13.987 -4.415 -36.733 1.00 91.12 191 ALA A N 1
ATOM 1535 C CA . ALA A 1 191 ? 14.175 -5.071 -35.438 1.00 91.12 191 ALA A CA 1
ATOM 1536 C C . ALA A 1 191 ? 14.148 -4.070 -34.267 1.00 91.12 191 ALA A C 1
ATOM 1538 O O . ALA A 1 191 ? 13.524 -4.324 -33.236 1.00 91.12 191 ALA A O 1
ATOM 1539 N N . SER A 1 192 ? 14.770 -2.897 -34.432 1.00 91.31 192 SER A N 1
ATOM 1540 C CA . SER A 1 192 ? 14.761 -1.828 -33.428 1.00 91.31 192 SER A CA 1
ATOM 1541 C C . SER A 1 192 ? 13.349 -1.299 -33.164 1.00 91.31 192 SER A C 1
ATOM 1543 O O . SER A 1 192 ? 12.962 -1.150 -32.004 1.00 91.31 192 SER A O 1
ATOM 1545 N N . LYS A 1 193 ? 12.556 -1.055 -34.220 1.00 91.38 193 LYS A N 1
ATOM 1546 C CA . LYS A 1 193 ? 11.151 -0.635 -34.090 1.00 91.38 193 LYS A CA 1
ATOM 1547 C C . LYS A 1 193 ? 10.316 -1.692 -33.369 1.00 91.38 193 LYS A C 1
ATOM 1549 O O . LYS A 1 193 ? 9.683 -1.366 -32.371 1.00 91.38 193 LYS A O 1
ATOM 1554 N N . GLN A 1 194 ? 10.408 -2.954 -33.790 1.00 91.69 194 GLN A N 1
ATOM 1555 C CA . GLN A 1 194 ? 9.676 -4.057 -33.157 1.00 91.69 194 GLN A CA 1
ATOM 1556 C C . GLN A 1 194 ? 10.043 -4.240 -31.679 1.00 91.69 194 GLN A C 1
ATOM 1558 O O . GLN A 1 194 ? 9.167 -4.471 -30.851 1.00 91.69 194 GLN A O 1
ATOM 1563 N N . ASN A 1 195 ? 11.324 -4.118 -31.318 1.00 90.31 195 ASN A N 1
ATOM 1564 C CA . ASN A 1 195 ? 11.742 -4.204 -29.918 1.00 90.31 195 ASN A CA 1
ATOM 1565 C C . ASN A 1 195 ? 11.208 -3.034 -29.085 1.00 90.31 195 ASN A C 1
ATOM 1567 O O . ASN A 1 195 ? 10.778 -3.247 -27.953 1.00 90.31 195 ASN A O 1
ATOM 1571 N N . LYS A 1 196 ? 11.202 -1.811 -29.634 1.00 91.06 196 LYS A N 1
ATOM 1572 C CA . LYS A 1 196 ? 10.614 -0.643 -28.963 1.00 91.06 196 LYS A CA 1
ATOM 1573 C C . LYS A 1 196 ? 9.106 -0.796 -28.772 1.00 91.06 196 LYS A C 1
ATOM 1575 O O . LYS A 1 196 ? 8.619 -0.486 -27.693 1.00 91.06 196 LYS A O 1
ATOM 1580 N N . GLU A 1 197 ? 8.392 -1.300 -29.775 1.00 91.62 197 GLU A N 1
ATOM 1581 C CA . GLU A 1 197 ? 6.950 -1.572 -29.696 1.00 91.62 197 GLU A CA 1
ATOM 1582 C C . GLU A 1 197 ? 6.640 -2.640 -28.645 1.00 91.62 197 GLU A C 1
ATOM 1584 O O . GLU A 1 197 ? 5.876 -2.376 -27.723 1.00 91.62 197 GLU A O 1
ATOM 1589 N N . LYS A 1 198 ? 7.326 -3.791 -28.681 1.00 91.44 198 LYS A N 1
ATOM 1590 C CA . LYS A 1 198 ? 7.170 -4.846 -27.663 1.00 91.44 198 LYS A CA 1
ATOM 1591 C C . LYS A 1 198 ? 7.467 -4.345 -26.249 1.00 91.44 198 LYS A C 1
ATOM 1593 O O . LYS A 1 198 ? 6.756 -4.693 -25.308 1.00 91.44 198 LYS A O 1
ATOM 1598 N N . ALA A 1 199 ? 8.512 -3.532 -26.086 1.00 89.69 199 ALA A N 1
ATOM 1599 C CA . ALA A 1 199 ? 8.837 -2.928 -24.798 1.00 89.69 199 ALA A CA 1
ATOM 1600 C C . ALA A 1 199 ? 7.753 -1.938 -24.342 1.00 89.69 199 ALA A C 1
ATOM 1602 O O . ALA A 1 199 ? 7.401 -1.927 -23.164 1.00 89.69 199 ALA A O 1
ATOM 1603 N N . ALA A 1 200 ? 7.202 -1.137 -25.261 1.00 90.00 200 ALA A N 1
ATOM 1604 C CA . ALA A 1 200 ? 6.114 -0.209 -24.973 1.00 90.00 200 ALA A CA 1
ATOM 1605 C C . ALA A 1 200 ? 4.819 -0.940 -24.591 1.00 90.00 200 ALA A C 1
ATOM 1607 O O . ALA A 1 200 ? 4.162 -0.535 -23.635 1.00 90.00 200 ALA A O 1
ATOM 1608 N N . ASP A 1 201 ? 4.471 -2.023 -25.281 1.00 91.94 201 ASP A N 1
ATOM 1609 C CA . ASP A 1 201 ? 3.268 -2.803 -24.987 1.00 91.94 201 ASP A CA 1
ATOM 1610 C C . ASP A 1 201 ? 3.397 -3.549 -23.653 1.00 91.94 201 ASP A C 1
ATOM 1612 O O . ASP A 1 201 ? 2.508 -3.444 -22.812 1.00 91.94 201 ASP A O 1
ATOM 1616 N N . SER A 1 202 ? 4.552 -4.165 -23.373 1.00 91.12 202 SER A N 1
ATOM 1617 C CA . SER A 1 202 ? 4.821 -4.757 -22.054 1.00 91.12 202 SER A CA 1
ATOM 1618 C C . SER A 1 202 ? 4.800 -3.715 -20.927 1.00 91.12 202 SER A C 1
ATOM 1620 O O . SER A 1 202 ? 4.339 -4.002 -19.822 1.00 91.12 202 SER A O 1
ATOM 1622 N N . ALA A 1 203 ? 5.276 -2.491 -21.182 1.00 90.75 203 ALA A N 1
ATOM 1623 C CA . ALA A 1 203 ? 5.176 -1.402 -20.214 1.00 90.75 203 ALA A CA 1
ATOM 1624 C C . ALA A 1 203 ? 3.716 -0.983 -19.976 1.00 90.75 203 ALA A C 1
ATOM 1626 O O . ALA A 1 203 ? 3.329 -0.813 -18.822 1.00 90.75 203 ALA A O 1
ATOM 1627 N N . LYS A 1 204 ? 2.894 -0.864 -21.030 1.00 93.12 204 LYS A N 1
ATOM 1628 C CA . LYS A 1 204 ? 1.456 -0.562 -20.909 1.00 93.12 204 LYS A CA 1
ATOM 1629 C C . LYS A 1 204 ? 0.711 -1.625 -20.104 1.00 93.12 204 LYS A C 1
ATOM 1631 O O . LYS A 1 204 ? -0.069 -1.261 -19.232 1.00 93.12 204 LYS A O 1
ATOM 1636 N N . GLU A 1 205 ? 0.973 -2.909 -20.352 1.00 93.62 205 GLU A N 1
ATOM 1637 C CA . GLU A 1 205 ? 0.367 -4.009 -19.587 1.00 93.62 205 GLU A CA 1
ATOM 1638 C C . GLU A 1 205 ? 0.704 -3.909 -18.095 1.00 93.62 205 GLU A C 1
ATOM 1640 O O . GLU A 1 205 ? -0.187 -3.989 -17.252 1.00 93.62 205 GLU A O 1
ATOM 1645 N N . LYS A 1 206 ? 1.974 -3.645 -17.755 1.00 94.12 206 LYS A N 1
ATOM 1646 C CA . LYS A 1 206 ? 2.389 -3.440 -16.358 1.00 94.12 206 LYS A CA 1
ATOM 1647 C C . LYS A 1 206 ? 1.751 -2.204 -15.729 1.00 94.12 206 LYS A C 1
ATOM 1649 O O . LYS A 1 206 ? 1.410 -2.242 -14.551 1.00 94.12 206 LYS A O 1
ATOM 1654 N N . PHE A 1 207 ? 1.594 -1.112 -16.480 1.00 93.00 207 PHE A N 1
ATOM 1655 C CA . PHE A 1 207 ? 0.896 0.074 -15.981 1.00 93.00 207 PHE A CA 1
ATOM 1656 C C . PHE A 1 207 ? -0.574 -0.223 -15.682 1.00 93.00 207 PHE A C 1
ATOM 1658 O O . PHE A 1 207 ? -1.022 0.115 -14.592 1.00 93.00 207 PHE A O 1
ATOM 1665 N N . ALA A 1 208 ? -1.280 -0.924 -16.573 1.00 92.38 208 ALA A N 1
ATOM 1666 C CA . ALA A 1 208 ? -2.657 -1.350 -16.327 1.00 92.38 208 ALA A CA 1
ATOM 1667 C C . ALA A 1 208 ? -2.761 -2.261 -15.086 1.00 92.38 208 ALA A C 1
ATOM 1669 O O . ALA A 1 208 ? -3.612 -2.044 -14.226 1.00 92.38 208 ALA A O 1
ATOM 1670 N N . GLU A 1 209 ? -1.842 -3.222 -14.927 1.00 94.12 209 GLU A N 1
ATOM 1671 C CA . GLU A 1 209 ? -1.776 -4.083 -13.736 1.00 94.12 209 GLU A CA 1
ATOM 1672 C C . GLU A 1 209 ? -1.547 -3.270 -12.447 1.00 94.12 209 GLU A C 1
ATOM 1674 O O . GLU A 1 209 ? -2.148 -3.544 -11.403 1.00 94.12 209 GLU A O 1
ATOM 1679 N N . TYR A 1 210 ? -0.673 -2.259 -12.491 1.00 94.75 210 TYR A N 1
ATOM 1680 C CA . TYR A 1 210 ? -0.432 -1.386 -11.344 1.00 94.75 210 TYR A CA 1
ATOM 1681 C C . TYR A 1 210 ? -1.621 -0.475 -11.033 1.00 94.75 210 TYR A C 1
ATOM 1683 O O . TYR A 1 210 ? -1.918 -0.287 -9.855 1.00 94.75 210 TYR A O 1
ATOM 1691 N N . GLU A 1 211 ? -2.327 0.043 -12.037 1.00 94.25 211 GLU A N 1
ATOM 1692 C CA . GLU A 1 211 ? -3.556 0.820 -11.842 1.00 94.25 211 GLU A CA 1
ATOM 1693 C C . GLU A 1 211 ? -4.646 -0.018 -11.159 1.00 94.25 211 GLU A C 1
ATOM 1695 O O . GLU A 1 211 ? -5.242 0.435 -10.180 1.00 94.25 211 GLU A O 1
ATOM 1700 N N . GLU A 1 212 ? -4.846 -1.271 -11.583 1.00 95.12 212 GLU A N 1
ATOM 1701 C CA . GLU A 1 212 ? -5.783 -2.192 -10.924 1.00 95.12 212 GLU A CA 1
ATOM 1702 C C . GLU A 1 212 ? -5.382 -2.483 -9.470 1.00 95.12 212 GLU A C 1
ATOM 1704 O O . GLU A 1 212 ? -6.225 -2.466 -8.566 1.00 95.12 212 GLU A O 1
ATOM 1709 N N . LYS A 1 213 ? -4.086 -2.706 -9.212 1.00 95.81 213 LYS A N 1
ATOM 1710 C CA . LYS A 1 213 ? -3.564 -2.905 -7.850 1.00 95.81 213 LYS A CA 1
ATOM 1711 C C . LYS A 1 213 ? -3.762 -1.673 -6.972 1.00 95.81 213 LYS A C 1
ATOM 1713 O O . LYS A 1 213 ? -4.134 -1.824 -5.808 1.00 95.81 213 LYS A O 1
ATOM 1718 N N . ILE A 1 214 ? -3.538 -0.471 -7.504 1.00 94.88 214 ILE A N 1
ATOM 1719 C CA . ILE A 1 214 ? -3.772 0.787 -6.786 1.00 94.88 214 ILE A CA 1
ATOM 1720 C C . ILE A 1 214 ? -5.260 0.925 -6.450 1.00 94.88 214 ILE A C 1
ATOM 1722 O O . ILE A 1 214 ? -5.588 1.126 -5.282 1.00 94.88 214 ILE A O 1
ATOM 1726 N N . ALA A 1 215 ? -6.159 0.709 -7.413 1.00 94.88 215 ALA A N 1
ATOM 1727 C CA . ALA A 1 215 ? -7.603 0.772 -7.178 1.00 94.88 215 ALA A CA 1
ATOM 1728 C C . ALA A 1 215 ? -8.072 -0.243 -6.113 1.00 94.88 215 ALA A C 1
ATOM 1730 O O . ALA A 1 215 ? -8.887 0.077 -5.240 1.00 94.88 215 ALA A O 1
ATOM 1731 N N . ALA A 1 216 ? -7.525 -1.464 -6.131 1.00 95.00 216 ALA A N 1
ATOM 1732 C CA . ALA A 1 216 ? -7.806 -2.479 -5.118 1.00 95.00 216 ALA A CA 1
ATOM 1733 C C . ALA A 1 216 ? -7.317 -2.059 -3.718 1.00 95.00 216 ALA A C 1
ATOM 1735 O O . ALA A 1 216 ? -8.042 -2.232 -2.732 1.00 95.00 216 ALA A O 1
ATOM 1736 N N . LEU A 1 217 ? -6.116 -1.476 -3.623 1.00 95.56 217 LEU A N 1
ATOM 1737 C CA . LEU A 1 217 ? -5.557 -0.964 -2.369 1.00 95.56 217 LEU A CA 1
ATOM 1738 C C . LEU A 1 217 ? -6.350 0.231 -1.826 1.00 95.56 217 LEU A C 1
ATOM 1740 O O . LEU A 1 217 ? -6.612 0.282 -0.625 1.00 95.56 217 LEU A O 1
ATOM 1744 N N . GLU A 1 218 ? -6.789 1.155 -2.679 1.00 95.19 218 GLU A N 1
ATOM 1745 C CA . GLU A 1 218 ? -7.643 2.281 -2.284 1.00 95.19 218 GLU A CA 1
ATOM 1746 C C . GLU A 1 218 ? -9.002 1.805 -1.751 1.00 95.19 218 GLU A C 1
ATOM 1748 O O . GLU A 1 218 ? -9.462 2.270 -0.705 1.00 95.19 218 GLU A O 1
ATOM 1753 N N . SER A 1 219 ? -9.615 0.809 -2.400 1.00 94.38 219 SER A N 1
ATOM 1754 C CA . SER A 1 219 ? -10.850 0.182 -1.911 1.00 94.38 219 SER A CA 1
ATOM 1755 C C . SER A 1 219 ? -10.655 -0.497 -0.549 1.00 94.38 219 SER A C 1
ATOM 1757 O O . SER A 1 219 ? -11.496 -0.365 0.347 1.00 94.38 219 SER A O 1
ATOM 1759 N N . ALA A 1 220 ? -9.538 -1.210 -0.364 1.00 93.81 220 ALA A N 1
ATOM 1760 C CA . ALA A 1 220 ? -9.195 -1.846 0.906 1.00 93.81 220 ALA A CA 1
ATOM 1761 C C . ALA A 1 220 ? -8.951 -0.811 2.015 1.00 93.81 220 ALA A C 1
ATOM 1763 O O . ALA A 1 220 ? -9.455 -0.981 3.127 1.00 93.81 220 ALA A O 1
ATOM 1764 N N . LYS A 1 221 ? -8.256 0.290 1.701 1.00 96.69 221 LYS A N 1
ATOM 1765 C CA . LYS A 1 221 ? -8.037 1.418 2.614 1.00 96.69 221 LYS A CA 1
ATOM 1766 C C . LYS A 1 221 ? -9.365 2.014 3.088 1.00 96.69 221 LYS A C 1
ATOM 1768 O O . LYS A 1 221 ? -9.578 2.105 4.293 1.00 96.69 221 LYS A O 1
ATOM 1773 N N . ALA A 1 222 ? -10.289 2.309 2.172 1.00 94.50 222 ALA A N 1
ATOM 1774 C CA . ALA A 1 222 ? -11.600 2.865 2.516 1.00 94.50 222 ALA A CA 1
ATOM 1775 C C . ALA A 1 222 ? -12.438 1.921 3.405 1.00 94.50 222 ALA A C 1
ATOM 1777 O O . ALA A 1 222 ? -13.178 2.369 4.282 1.00 94.50 222 ALA A O 1
ATOM 1778 N N . LYS A 1 223 ? -12.330 0.597 3.209 1.00 94.31 223 LYS A N 1
ATOM 1779 C CA . LYS A 1 223 ? -12.954 -0.395 4.106 1.00 94.31 223 LYS A CA 1
ATOM 1780 C C . LYS A 1 223 ? -12.313 -0.389 5.496 1.00 94.31 223 LYS A C 1
ATOM 1782 O O . LYS A 1 223 ? -13.038 -0.448 6.486 1.00 94.31 223 LYS A O 1
ATOM 1787 N N . GLY A 1 224 ? -10.984 -0.306 5.567 1.00 93.94 224 GLY A N 1
ATOM 1788 C CA . GLY A 1 224 ? -10.247 -0.217 6.828 1.00 93.94 224 GLY A CA 1
ATOM 1789 C C . GLY A 1 224 ? -10.581 1.047 7.626 1.00 93.94 224 GLY A C 1
ATOM 1790 O O . GLY A 1 224 ? -10.778 0.971 8.837 1.00 93.94 224 GLY A O 1
ATOM 1791 N N . GLU A 1 225 ? -10.722 2.192 6.954 1.00 94.69 225 GLU A N 1
ATOM 1792 C CA . GLU A 1 225 ? -11.137 3.460 7.574 1.00 94.69 225 GLU A CA 1
ATOM 1793 C C . GLU A 1 225 ? -12.545 3.353 8.183 1.00 94.69 225 GLU A C 1
ATOM 1795 O O . GLU A 1 225 ? -12.724 3.663 9.360 1.00 94.69 225 GLU A O 1
ATOM 1800 N N . LYS A 1 226 ? -13.517 2.793 7.448 1.00 93.62 226 LYS A N 1
ATOM 1801 C CA . LYS A 1 226 ? -14.880 2.562 7.967 1.00 93.62 226 LYS A CA 1
ATOM 1802 C C . LYS A 1 226 ? -14.918 1.634 9.181 1.00 93.62 226 LYS A C 1
ATOM 1804 O O . LYS A 1 226 ? -15.680 1.873 10.116 1.00 93.62 226 LYS A O 1
ATOM 1809 N N . GLU A 1 227 ? -14.120 0.566 9.178 1.00 93.62 227 GLU A N 1
ATOM 1810 C CA . GLU A 1 227 ? -14.047 -0.333 10.336 1.00 93.62 227 GLU A CA 1
ATOM 1811 C C . GLU A 1 227 ? -13.386 0.360 11.536 1.00 93.62 227 GLU A C 1
ATOM 1813 O O . GLU A 1 227 ? -13.823 0.180 12.670 1.00 93.62 227 GLU A O 1
ATOM 1818 N N . THR A 1 228 ? -12.396 1.224 11.296 1.00 93.94 228 THR A N 1
ATOM 1819 C CA . THR A 1 228 ? -11.766 2.037 12.347 1.00 93.94 228 THR A CA 1
ATOM 1820 C C . THR A 1 228 ? -12.768 3.005 12.982 1.00 93.94 228 THR A C 1
ATOM 1822 O O . THR A 1 228 ? -12.865 3.063 14.207 1.00 93.94 228 THR A O 1
ATOM 1825 N N . GLU A 1 229 ? -13.570 3.712 12.180 1.00 95.06 229 GLU A N 1
ATOM 1826 C CA . GLU A 1 229 ? -14.645 4.592 12.670 1.00 95.06 229 GLU A CA 1
ATOM 1827 C C . GLU A 1 229 ? -15.689 3.826 13.499 1.00 95.06 229 GLU A C 1
ATOM 1829 O O . GLU A 1 229 ? -16.108 4.273 14.575 1.00 95.06 229 GLU A O 1
ATOM 1834 N N . ARG A 1 230 ? -16.078 2.633 13.032 1.00 96.06 230 ARG A N 1
ATOM 1835 C CA . ARG A 1 230 ? -16.996 1.742 13.750 1.00 96.06 230 ARG A CA 1
ATOM 1836 C C . ARG A 1 230 ? -16.424 1.306 15.098 1.00 96.06 230 ARG A C 1
ATOM 1838 O O . ARG A 1 230 ? -17.140 1.330 16.102 1.00 96.06 230 ARG A O 1
ATOM 1845 N N . LEU A 1 231 ? -15.157 0.896 15.131 1.00 95.69 231 LEU A N 1
ATOM 1846 C CA . LEU A 1 231 ? -14.484 0.482 16.361 1.00 95.69 231 LEU A CA 1
ATOM 1847 C C . LEU A 1 231 ? -14.335 1.651 17.340 1.00 95.69 231 LEU A C 1
ATOM 1849 O O . LEU A 1 231 ? -14.619 1.467 18.520 1.00 95.69 231 LEU A O 1
ATOM 1853 N N . LEU A 1 232 ? -13.988 2.851 16.864 1.00 94.94 232 LEU A N 1
ATOM 1854 C CA . LEU A 1 232 ? -13.925 4.062 17.692 1.00 94.94 232 LEU A CA 1
ATOM 1855 C C . LEU A 1 232 ? -15.273 4.387 18.345 1.00 94.94 232 LEU A C 1
ATOM 1857 O O . LEU A 1 232 ? -15.327 4.657 19.544 1.00 94.94 232 LEU A O 1
ATOM 1861 N N . SER A 1 233 ? -16.371 4.280 17.594 1.00 93.94 233 SER A N 1
ATOM 1862 C CA . SER A 1 233 ? -17.721 4.482 18.139 1.00 93.94 233 SER A CA 1
ATOM 1863 C C . SER A 1 233 ? -18.060 3.455 19.223 1.00 93.94 233 SER A C 1
ATOM 1865 O O . SER A 1 233 ? -18.607 3.805 20.266 1.00 93.94 233 SER A O 1
ATOM 1867 N N . LYS A 1 234 ? -17.675 2.189 19.021 1.00 95.00 234 LYS A N 1
ATOM 1868 C CA . LYS A 1 234 ? -17.896 1.121 20.006 1.00 95.00 234 LYS A CA 1
ATOM 1869 C C . LYS A 1 234 ? -17.048 1.296 21.268 1.00 95.00 234 LYS A C 1
ATOM 1871 O O . LYS A 1 234 ? -17.519 0.986 22.357 1.00 95.00 234 LYS A O 1
ATOM 1876 N N . VAL A 1 235 ? -15.813 1.785 21.137 1.00 94.62 235 VAL A N 1
ATOM 1877 C CA . VAL A 1 235 ? -14.970 2.139 22.289 1.00 94.62 235 VAL A CA 1
ATOM 1878 C C . VAL A 1 235 ? -15.628 3.256 23.092 1.00 94.62 235 VAL A C 1
ATOM 1880 O O . VAL A 1 235 ? -15.784 3.096 24.296 1.00 94.62 235 VAL A O 1
ATOM 1883 N N . SER A 1 236 ? -16.110 4.315 22.435 1.00 93.81 236 SER A N 1
ATOM 1884 C CA . SER A 1 236 ? -16.812 5.413 23.113 1.00 93.81 236 SER A CA 1
ATOM 1885 C C . SER A 1 236 ? -18.080 4.943 23.846 1.00 93.81 236 SER A C 1
ATOM 1887 O O . SER A 1 236 ? -18.307 5.324 24.994 1.00 93.81 236 SER A O 1
ATOM 1889 N N . GLU A 1 237 ? -18.876 4.055 23.237 1.00 95.19 237 GLU A N 1
ATOM 1890 C CA . GLU A 1 237 ? -20.050 3.449 23.885 1.00 95.19 237 GLU A CA 1
ATOM 1891 C C . GLU A 1 237 ? -19.661 2.614 25.118 1.00 95.19 237 GLU A C 1
ATOM 1893 O O . GLU A 1 237 ? -20.300 2.695 26.170 1.00 95.19 237 GLU A O 1
ATOM 1898 N N . LEU A 1 238 ? -18.598 1.810 25.011 1.00 94.31 238 LEU A N 1
ATOM 1899 C CA . LEU A 1 238 ? -18.105 0.999 26.123 1.00 94.31 238 LEU A CA 1
ATOM 1900 C C . LEU A 1 238 ? -17.529 1.858 27.252 1.00 94.31 238 LEU A C 1
ATOM 1902 O O . LEU A 1 238 ? -17.773 1.550 28.415 1.00 94.31 238 LEU A O 1
ATOM 1906 N N . GLU A 1 239 ? -16.811 2.934 26.937 1.00 94.69 239 GLU A N 1
ATOM 1907 C CA . GLU A 1 239 ? -16.328 3.902 27.926 1.00 94.69 239 GLU A CA 1
ATOM 1908 C C . GLU A 1 239 ? -17.494 4.541 28.686 1.00 94.69 239 GLU A C 1
ATOM 1910 O O . GLU A 1 239 ? -17.476 4.556 29.918 1.00 94.69 239 GLU A O 1
ATOM 1915 N N . ALA A 1 240 ? -18.549 4.965 27.980 1.00 93.62 240 ALA A N 1
ATOM 1916 C CA . ALA A 1 240 ? -19.763 5.491 28.602 1.00 93.62 240 ALA A CA 1
ATOM 1917 C C . ALA A 1 240 ? -20.415 4.458 29.541 1.00 93.62 240 ALA A C 1
ATOM 1919 O O . ALA A 1 240 ? -20.684 4.758 30.707 1.00 93.62 240 ALA A O 1
ATOM 1920 N N . ARG A 1 241 ? -20.569 3.204 29.094 1.00 93.00 241 ARG A N 1
ATOM 1921 C CA . ARG A 1 241 ? -21.099 2.120 29.941 1.00 93.00 241 ARG A CA 1
ATOM 1922 C C . ARG A 1 241 ? -20.225 1.834 31.158 1.00 93.00 241 ARG A C 1
ATOM 1924 O O . ARG A 1 241 ? -20.749 1.548 32.229 1.00 93.00 241 ARG A O 1
ATOM 1931 N N . VAL A 1 242 ? -18.901 1.907 31.032 1.00 93.00 242 VAL A N 1
ATOM 1932 C CA . VAL A 1 242 ? -17.992 1.746 32.177 1.00 93.00 242 VAL A CA 1
ATOM 1933 C C . VAL A 1 242 ? -18.175 2.886 33.177 1.00 93.00 242 VAL A C 1
ATOM 1935 O O . VAL A 1 242 ? -18.160 2.630 34.381 1.00 93.00 242 VAL A O 1
ATOM 1938 N N . THR A 1 243 ? -18.362 4.126 32.718 1.00 91.88 243 THR A N 1
ATOM 1939 C CA . THR A 1 243 ? -18.635 5.251 33.626 1.00 91.88 243 THR A CA 1
ATOM 1940 C C . THR A 1 243 ? -19.967 5.095 34.358 1.00 91.88 243 THR A C 1
ATOM 1942 O O . THR A 1 243 ? -19.994 5.271 35.572 1.00 91.88 243 THR A O 1
ATOM 1945 N N . GLU A 1 244 ? -21.023 4.662 33.663 1.00 91.88 244 GLU A N 1
ATOM 1946 C CA . GLU A 1 244 ? -22.343 4.389 34.248 1.00 91.88 244 GLU A CA 1
ATOM 1947 C C . GLU A 1 244 ? -22.296 3.237 35.268 1.00 91.88 244 GLU A C 1
ATOM 1949 O O . GLU A 1 244 ? -22.848 3.322 36.367 1.00 91.88 244 GLU A O 1
ATOM 1954 N N . LEU A 1 245 ? -21.563 2.165 34.953 1.00 89.44 245 LEU A N 1
ATOM 1955 C CA . LEU A 1 245 ? -21.376 1.056 35.885 1.00 89.44 245 LEU A CA 1
ATOM 1956 C C . LEU A 1 245 ? -20.601 1.491 37.133 1.00 89.44 245 LEU A C 1
ATOM 1958 O O . LEU A 1 245 ? -20.979 1.109 38.237 1.00 89.44 245 LEU A O 1
ATOM 1962 N N . LYS A 1 246 ? -19.564 2.326 36.990 1.00 90.88 246 LYS A N 1
ATOM 1963 C CA . LYS A 1 246 ? -18.832 2.883 38.139 1.00 90.88 246 LYS A CA 1
ATOM 1964 C C . LYS A 1 246 ? -19.729 3.740 39.030 1.00 90.88 246 LYS A C 1
ATOM 1966 O O . LYS A 1 246 ? -19.642 3.607 40.247 1.00 90.88 246 LYS A O 1
ATOM 1971 N N . THR A 1 247 ? -20.594 4.577 38.453 1.00 89.50 247 THR A N 1
ATOM 1972 C CA . THR A 1 247 ? -21.555 5.365 39.242 1.00 89.50 247 THR A CA 1
ATOM 1973 C C . THR A 1 247 ? -22.556 4.468 39.963 1.00 89.50 247 THR A C 1
ATOM 1975 O O . THR A 1 247 ? -22.758 4.641 41.159 1.00 89.50 247 THR A O 1
ATOM 1978 N N . SER A 1 248 ? -23.091 3.440 39.294 1.00 83.38 248 SER A N 1
ATOM 1979 C CA . SER A 1 248 ? -24.013 2.487 39.933 1.00 83.38 248 SER A CA 1
ATOM 1980 C C . SER A 1 248 ? -23.344 1.648 41.035 1.00 83.38 248 SER A C 1
ATOM 1982 O O . SER A 1 248 ? -23.965 1.324 42.044 1.00 83.38 248 SER A O 1
ATOM 1984 N N . GLY A 1 249 ? -22.053 1.330 40.883 1.00 85.31 249 GLY A N 1
ATOM 1985 C CA . GLY A 1 249 ? -21.259 0.676 41.923 1.00 85.31 249 GLY A CA 1
ATOM 1986 C C . GLY A 1 249 ? -21.107 1.554 43.166 1.00 85.31 249 GLY A C 1
ATOM 1987 O O . GLY A 1 249 ? -21.303 1.064 44.273 1.00 85.31 249 GLY A O 1
ATOM 1988 N N . ALA A 1 250 ? -20.846 2.853 42.985 1.00 83.38 250 ALA A N 1
ATOM 1989 C CA . ALA A 1 250 ? -20.778 3.808 44.093 1.00 83.38 250 ALA A CA 1
ATOM 1990 C C . ALA A 1 250 ? -22.129 3.953 44.822 1.00 83.38 250 ALA A C 1
ATOM 1992 O O . ALA A 1 250 ? -22.161 4.005 46.048 1.00 83.38 250 ALA A O 1
ATOM 1993 N N . GLU A 1 251 ? -23.251 3.948 44.091 1.00 83.50 251 GLU A N 1
ATOM 1994 C CA . GLU A 1 251 ? -24.595 3.924 44.692 1.00 83.50 251 GLU A CA 1
ATOM 1995 C C . GLU A 1 251 ? -24.840 2.642 45.504 1.00 83.50 251 GLU A C 1
ATOM 1997 O O . GLU A 1 251 ? -25.430 2.684 46.583 1.00 83.50 251 GLU A O 1
ATOM 2002 N N . SER A 1 252 ? -24.356 1.492 45.024 1.00 79.12 252 SER A N 1
ATOM 2003 C CA . SER A 1 252 ? -24.445 0.231 45.766 1.00 79.12 252 SER A CA 1
ATOM 2004 C C . SER A 1 252 ? -23.599 0.237 47.043 1.00 79.12 252 SER A C 1
ATOM 2006 O O . SER A 1 252 ? -24.009 -0.371 48.033 1.00 79.12 252 SER A O 1
ATOM 2008 N N . GLU A 1 253 ? -22.431 0.881 47.036 1.00 84.25 253 GLU A N 1
ATOM 2009 C CA . GLU A 1 253 ? -21.591 1.040 48.230 1.00 84.25 253 GLU A CA 1
ATOM 2010 C C . GLU A 1 253 ? -22.258 1.955 49.270 1.00 84.25 253 GLU A C 1
ATOM 2012 O O . GLU A 1 253 ? -22.287 1.607 50.452 1.00 84.25 253 GLU A O 1
ATOM 2017 N N . ASP A 1 254 ? -22.872 3.062 48.838 1.00 86.88 254 ASP A N 1
ATOM 2018 C CA . ASP A 1 254 ? -23.643 3.967 49.709 1.00 86.88 254 ASP A CA 1
ATOM 2019 C C . ASP A 1 254 ? -24.850 3.260 50.350 1.00 86.88 254 ASP A C 1
ATOM 2021 O O . ASP A 1 254 ? -25.071 3.340 51.563 1.00 86.88 254 ASP A O 1
ATOM 2025 N N . LEU A 1 255 ? -25.590 2.467 49.563 1.00 83.62 255 LEU A N 1
ATOM 2026 C CA . LEU A 1 255 ? -26.661 1.615 50.087 1.00 83.62 255 LEU A CA 1
ATOM 2027 C C . LEU A 1 255 ? -26.139 0.604 51.116 1.00 83.62 255 LEU A C 1
ATOM 2029 O O . LEU A 1 255 ? -26.810 0.364 52.120 1.00 83.62 255 LEU A O 1
ATOM 2033 N N . GLY A 1 256 ? -24.945 0.042 50.902 1.00 83.50 256 GLY A N 1
ATOM 2034 C CA . GLY A 1 256 ? -24.283 -0.845 51.858 1.00 83.50 256 GLY A CA 1
ATOM 2035 C C . GLY A 1 256 ? -24.001 -0.161 53.198 1.00 83.50 256 GLY A C 1
ATOM 2036 O O . GLY A 1 256 ? -24.377 -0.689 54.245 1.00 83.50 256 GLY A O 1
ATOM 2037 N N . ALA A 1 257 ? -23.420 1.042 53.171 1.00 86.19 257 ALA A N 1
ATOM 2038 C CA . ALA A 1 257 ? -23.153 1.828 54.378 1.00 86.19 257 ALA A CA 1
ATOM 2039 C C . ALA A 1 257 ? -24.446 2.171 55.140 1.00 86.19 257 ALA A C 1
ATOM 2041 O O . ALA A 1 257 ? -24.515 2.043 56.364 1.00 86.19 257 ALA A O 1
ATOM 2042 N N . ARG A 1 258 ? -25.508 2.534 54.411 1.00 89.44 258 ARG A N 1
ATOM 2043 C CA . ARG A 1 258 ? -26.818 2.852 54.988 1.00 89.44 258 ARG A CA 1
ATOM 2044 C C . ARG A 1 258 ? -27.515 1.634 55.599 1.00 89.44 258 ARG A C 1
ATOM 2046 O O . ARG A 1 258 ? -28.186 1.777 56.619 1.00 89.44 258 ARG A O 1
ATOM 2053 N N . ILE A 1 259 ? -27.357 0.443 55.016 1.00 86.69 259 ILE A N 1
ATOM 2054 C CA . ILE A 1 259 ? -27.830 -0.811 55.623 1.00 86.69 259 ILE A CA 1
ATOM 2055 C C . ILE A 1 259 ? -27.084 -1.078 56.934 1.00 86.69 259 ILE A C 1
ATOM 2057 O O . ILE A 1 259 ? -27.733 -1.365 57.937 1.00 86.69 259 ILE A O 1
ATOM 2061 N N . GLU A 1 260 ? -25.757 -0.927 56.963 1.00 90.12 260 GLU A N 1
ATOM 2062 C CA . GLU A 1 260 ? -24.963 -1.151 58.181 1.00 90.12 260 GLU A CA 1
ATOM 2063 C C . GLU A 1 260 ? -25.357 -0.183 59.314 1.00 90.12 260 GLU A C 1
ATOM 2065 O O . GLU A 1 260 ? -25.422 -0.562 60.488 1.00 90.12 260 GLU A O 1
ATOM 2070 N N . GLU A 1 261 ? -25.665 1.073 58.981 1.00 91.31 261 GLU A N 1
ATOM 2071 C CA . GLU A 1 261 ? -26.173 2.050 59.945 1.00 91.31 261 GLU A CA 1
ATOM 2072 C C . GLU A 1 261 ? -27.584 1.702 60.443 1.00 91.31 261 GLU A C 1
ATOM 2074 O O . GLU A 1 261 ? -27.835 1.733 61.650 1.00 91.31 261 GLU A O 1
ATOM 2079 N N . LEU A 1 262 ? -28.490 1.287 59.550 1.00 88.12 262 LEU A N 1
ATOM 2080 C CA . LEU A 1 262 ? -29.824 0.816 59.934 1.00 88.12 262 LEU A CA 1
ATOM 2081 C C . LEU A 1 262 ? -29.764 -0.423 60.839 1.00 88.12 262 LEU A C 1
ATOM 2083 O O . LEU A 1 262 ? -30.525 -0.501 61.802 1.00 88.12 262 LEU A O 1
ATOM 2087 N N . GLU A 1 263 ? -28.855 -1.366 60.584 1.00 89.94 263 GLU A N 1
ATOM 2088 C CA . GLU A 1 263 ? -28.646 -2.532 61.450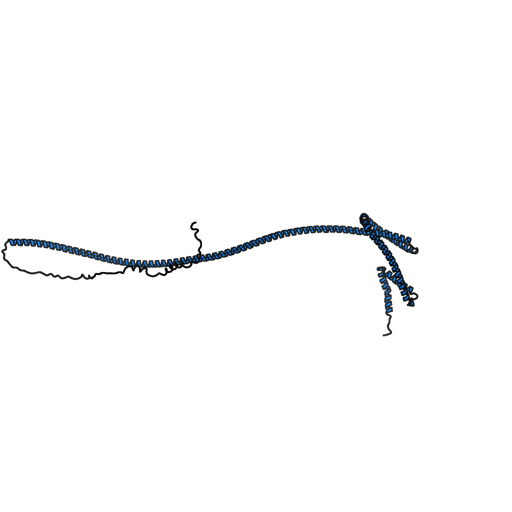 1.00 89.94 263 GLU A CA 1
ATOM 2089 C C . GLU A 1 263 ? -28.173 -2.131 62.853 1.00 89.94 263 GLU A C 1
ATOM 2091 O O . GLU A 1 263 ? -28.655 -2.684 63.847 1.00 89.94 263 GLU A O 1
ATOM 2096 N N . LYS A 1 264 ? -27.260 -1.153 62.958 1.00 90.81 264 LYS A N 1
ATOM 2097 C CA . LYS A 1 264 ? -26.808 -0.613 64.252 1.00 90.81 264 LYS A CA 1
ATOM 2098 C C . LYS A 1 264 ? -27.961 0.031 65.017 1.00 90.81 264 LYS A C 1
ATOM 2100 O O . LYS A 1 264 ? -28.139 -0.281 66.195 1.00 90.81 264 LYS A O 1
ATOM 2105 N N . THR A 1 265 ? -28.757 0.868 64.355 1.00 90.62 265 THR A N 1
ATOM 2106 C CA . THR A 1 265 ? -29.927 1.521 64.961 1.00 90.62 265 THR A CA 1
ATOM 2107 C C . THR A 1 265 ? -30.953 0.490 65.422 1.00 90.62 265 THR A C 1
ATOM 2109 O O . THR A 1 265 ? -31.312 0.469 66.594 1.00 90.62 265 THR A O 1
ATOM 2112 N N . LEU A 1 266 ? -31.323 -0.460 64.558 1.00 90.50 266 LEU A N 1
ATOM 2113 C CA . LEU A 1 266 ? -32.278 -1.514 64.898 1.00 90.50 266 LEU A CA 1
ATOM 2114 C C . LEU A 1 266 ? -31.804 -2.356 66.092 1.00 90.50 266 LEU A C 1
ATOM 2116 O O . LEU A 1 266 ? -32.596 -2.729 66.956 1.00 90.50 266 LEU A O 1
ATOM 2120 N N . LYS A 1 267 ? -30.504 -2.661 66.169 1.00 91.94 267 LYS A N 1
ATOM 2121 C CA . LYS A 1 267 ? -29.927 -3.409 67.291 1.00 91.94 267 LYS A CA 1
ATOM 2122 C C . LYS A 1 267 ? -30.029 -2.641 68.611 1.00 91.94 267 LYS A C 1
ATOM 2124 O O . LYS A 1 267 ? -30.291 -3.264 69.643 1.00 91.94 267 LYS A O 1
ATOM 2129 N N . ASN A 1 268 ? -29.842 -1.322 68.578 1.00 91.12 268 ASN A N 1
ATOM 2130 C CA . ASN A 1 268 ? -30.024 -0.459 69.742 1.00 91.12 268 ASN A CA 1
ATOM 2131 C C . ASN A 1 268 ? -31.497 -0.424 70.166 1.00 91.12 268 ASN A C 1
ATOM 2133 O O . ASN A 1 268 ? -31.781 -0.733 71.323 1.00 91.12 268 ASN A O 1
ATOM 2137 N N . ASP A 1 269 ? -32.420 -0.192 69.233 1.00 88.94 269 ASP A N 1
ATOM 2138 C CA . ASP A 1 269 ? -33.862 -0.143 69.509 1.00 88.94 269 ASP A CA 1
ATOM 2139 C C . ASP A 1 269 ? -34.370 -1.464 70.108 1.00 88.94 269 ASP A C 1
ATOM 2141 O O . ASP A 1 269 ? -35.123 -1.483 71.081 1.00 88.94 269 ASP A O 1
ATOM 2145 N N . VAL A 1 270 ? -33.906 -2.605 69.583 1.00 89.38 270 VAL A N 1
ATOM 2146 C CA . VAL A 1 270 ? -34.222 -3.930 70.142 1.00 89.38 270 VAL A CA 1
ATOM 2147 C C . VAL A 1 270 ? -33.682 -4.073 71.565 1.00 89.38 270 VAL A C 1
ATOM 2149 O O . VAL A 1 270 ? -34.347 -4.669 72.417 1.00 89.38 270 VAL A O 1
ATOM 2152 N N . SER A 1 271 ? -32.483 -3.556 71.846 1.00 88.88 271 SER A N 1
ATOM 2153 C CA . SER A 1 271 ? -31.910 -3.599 73.194 1.00 88.88 271 SER A CA 1
ATOM 2154 C C . SER A 1 271 ? -32.688 -2.727 74.185 1.00 88.88 271 SER A C 1
ATOM 2156 O O . SER A 1 271 ? -32.932 -3.170 75.309 1.00 88.88 271 SER A O 1
ATOM 2158 N N . GLU A 1 272 ? -33.154 -1.557 73.746 1.00 91.12 272 GLU A N 1
ATOM 2159 C CA . GLU A 1 272 ? -33.978 -0.635 74.528 1.00 91.12 272 GLU A CA 1
ATOM 2160 C C . GLU A 1 272 ? -35.363 -1.228 74.804 1.00 91.12 272 GLU A C 1
ATOM 2162 O O . GLU A 1 272 ? -35.732 -1.399 75.965 1.00 91.12 272 GLU A O 1
ATOM 2167 N N . CYS A 1 273 ? -36.066 -1.708 73.771 1.00 84.50 273 CYS A N 1
ATOM 2168 C CA . CYS A 1 273 ? -37.346 -2.410 73.921 1.00 84.50 273 CYS A CA 1
ATOM 2169 C C . CYS A 1 273 ? -37.239 -3.604 74.882 1.00 84.50 273 CYS A C 1
ATOM 2171 O O . CYS A 1 273 ? -38.150 -3.881 75.667 1.00 84.50 273 CYS A O 1
ATOM 2173 N N . ARG A 1 274 ? -36.124 -4.344 74.845 1.00 89.06 274 ARG A N 1
ATOM 2174 C CA . ARG A 1 274 ? -35.893 -5.474 75.754 1.00 89.06 274 ARG A CA 1
ATOM 2175 C C . ARG A 1 274 ? -35.678 -5.015 77.197 1.00 89.06 274 ARG A C 1
ATOM 2177 O O . ARG A 1 274 ? -36.145 -5.697 78.116 1.00 89.06 274 ARG A O 1
ATOM 2184 N N . ALA A 1 275 ? -34.994 -3.892 77.403 1.00 85.56 275 ALA A N 1
ATOM 2185 C CA . ALA A 1 275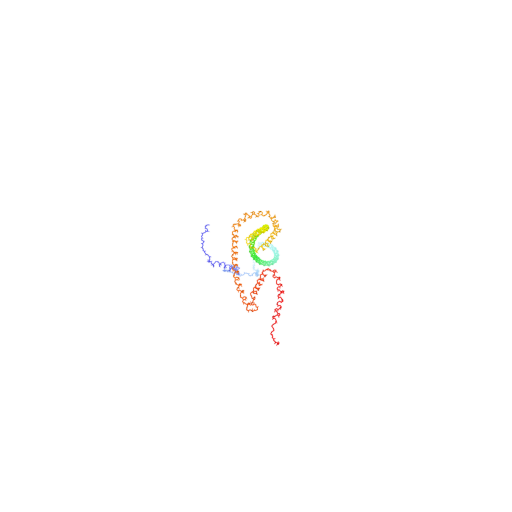 ? -34.818 -3.286 78.718 1.00 85.56 275 ALA A CA 1
ATOM 2186 C C . ALA A 1 275 ? -36.161 -2.791 79.280 1.00 85.56 275 ALA A C 1
ATOM 2188 O O . ALA A 1 275 ? -36.510 -3.142 80.407 1.00 85.56 275 ALA A O 1
ATOM 2189 N N . GLU A 1 276 ? -36.960 -2.093 78.470 1.00 86.38 276 GLU A N 1
ATOM 2190 C CA . GLU A 1 276 ? -38.313 -1.654 78.833 1.00 86.38 276 GLU A CA 1
ATOM 2191 C C . GLU A 1 276 ? -39.225 -2.835 79.173 1.00 86.38 276 GLU A C 1
ATOM 2193 O O . GLU A 1 276 ? -39.868 -2.850 80.222 1.00 86.38 276 GLU A O 1
ATOM 2198 N N . THR A 1 277 ? -39.226 -3.879 78.338 1.00 82.06 277 THR A N 1
ATOM 2199 C CA . THR A 1 277 ? -40.009 -5.101 78.582 1.00 82.06 277 THR A CA 1
ATOM 2200 C C . THR A 1 277 ? -39.611 -5.767 79.903 1.00 82.06 277 THR A C 1
ATOM 2202 O O . THR A 1 277 ? -40.470 -6.256 80.635 1.00 82.06 277 THR A O 1
ATOM 2205 N N . SER A 1 278 ? -38.316 -5.772 80.236 1.00 84.31 278 SER A N 1
ATOM 2206 C CA . SER A 1 278 ? -37.816 -6.331 81.500 1.00 84.31 278 SER A CA 1
ATOM 2207 C C . SER A 1 278 ? -38.247 -5.485 82.702 1.00 84.31 278 SER A C 1
ATOM 2209 O O . SER A 1 278 ? -38.656 -6.041 83.720 1.00 84.31 278 SER A O 1
ATOM 2211 N N . SER A 1 279 ? -38.218 -4.155 82.566 1.00 88.25 279 SER A N 1
ATOM 2212 C CA . SER A 1 279 ? -38.701 -3.212 83.582 1.00 88.25 279 SER A CA 1
ATOM 2213 C C . SER A 1 279 ? -40.191 -3.412 83.864 1.00 88.25 279 SER A C 1
ATOM 2215 O O . SER A 1 279 ? -40.589 -3.651 85.005 1.00 88.25 279 SER A O 1
ATOM 2217 N N . LEU A 1 280 ? -41.012 -3.420 82.809 1.00 82.44 280 LEU A N 1
ATOM 2218 C CA . LEU A 1 280 ? -42.453 -3.652 82.908 1.00 82.44 280 LEU A CA 1
ATOM 2219 C C . LEU A 1 280 ? -42.777 -5.022 83.518 1.00 82.44 280 LEU A C 1
ATOM 2221 O O . LEU A 1 280 ? -43.730 -5.146 84.284 1.00 82.44 280 LEU A O 1
ATOM 2225 N N . HIS A 1 281 ? -41.991 -6.061 83.220 1.00 78.31 281 HIS A N 1
ATOM 2226 C CA . HIS A 1 281 ? -42.199 -7.388 83.800 1.00 78.31 281 HIS A CA 1
ATOM 2227 C C . HIS A 1 281 ? -42.006 -7.407 85.326 1.00 78.31 281 HIS A C 1
ATOM 2229 O O . HIS A 1 281 ? -42.794 -8.039 86.038 1.00 78.31 281 HIS A O 1
ATOM 2235 N N . GLU A 1 282 ? -40.996 -6.701 85.841 1.00 79.00 282 GLU A N 1
ATOM 2236 C CA . GLU A 1 282 ? -40.773 -6.582 87.286 1.00 79.00 282 GLU A CA 1
ATOM 2237 C C . GLU A 1 282 ? -41.868 -5.747 87.972 1.00 79.00 282 GLU A C 1
ATOM 2239 O O . GLU A 1 282 ? -42.369 -6.147 89.028 1.00 79.00 282 GLU A O 1
ATOM 2244 N N . GLU A 1 283 ? -42.344 -4.664 87.347 1.00 76.00 283 GLU A N 1
ATOM 2245 C CA . GLU A 1 283 ? -43.499 -3.902 87.852 1.00 76.00 283 GLU A CA 1
ATOM 2246 C C . GLU A 1 283 ? -44.771 -4.765 87.938 1.00 76.00 283 GLU A C 1
ATOM 2248 O O . GLU A 1 283 ? -45.503 -4.742 88.934 1.00 76.00 283 GLU A O 1
ATOM 2253 N N . LEU A 1 284 ? -45.024 -5.596 86.925 1.00 72.94 284 LEU A N 1
ATOM 2254 C CA . LEU A 1 284 ? -46.207 -6.457 86.862 1.00 72.94 284 LEU A CA 1
ATOM 2255 C C . LEU A 1 284 ? -46.169 -7.560 87.932 1.00 72.94 284 LEU A C 1
ATOM 2257 O O . LEU A 1 284 ? -47.186 -7.877 88.558 1.00 72.94 284 LEU A O 1
ATOM 2261 N N . LYS A 1 285 ? -44.985 -8.117 88.203 1.00 73.19 285 LYS A N 1
ATOM 2262 C CA . LYS A 1 285 ? -44.753 -9.080 89.291 1.00 73.19 285 LYS A CA 1
ATOM 2263 C C . LYS A 1 285 ? -45.034 -8.459 90.659 1.00 73.19 285 LYS A C 1
ATOM 2265 O O . LYS A 1 285 ? -45.689 -9.096 91.489 1.00 73.19 285 LYS A O 1
ATOM 2270 N N . PHE A 1 286 ? -44.612 -7.213 90.862 1.00 70.00 286 PHE A N 1
ATOM 2271 C CA . PHE A 1 286 ? -44.877 -6.457 92.082 1.00 70.00 286 PHE A CA 1
ATOM 2272 C C . PHE A 1 286 ? -46.379 -6.187 92.273 1.00 70.00 286 PHE A C 1
ATOM 2274 O O . PHE A 1 286 ? -46.942 -6.478 93.333 1.00 70.00 286 PHE A O 1
ATOM 2281 N N . HIS A 1 287 ? -47.078 -5.737 91.227 1.00 70.19 287 HIS A N 1
ATOM 2282 C CA . HIS A 1 287 ? -48.527 -5.526 91.286 1.00 70.19 287 HIS A CA 1
ATOM 2283 C C . HIS A 1 287 ? -49.313 -6.815 91.539 1.00 70.19 287 HIS A C 1
ATOM 2285 O O . HIS A 1 287 ? -50.260 -6.809 92.329 1.00 70.19 287 HIS A O 1
ATOM 2291 N N . ARG A 1 288 ? -48.903 -7.943 90.948 1.00 67.00 288 ARG A N 1
ATOM 2292 C CA . ARG A 1 288 ? -49.538 -9.246 91.195 1.00 67.00 288 ARG A CA 1
ATOM 2293 C C . ARG A 1 288 ? -49.454 -9.656 92.667 1.00 67.00 288 ARG A C 1
ATOM 2295 O O . ARG A 1 288 ? -50.422 -10.189 93.209 1.00 67.00 288 ARG A O 1
ATOM 2302 N N . GLN A 1 289 ? -48.324 -9.389 93.320 1.00 69.88 289 GLN A N 1
ATOM 2303 C CA . GLN A 1 289 ? -48.152 -9.636 94.753 1.00 69.88 289 GLN A CA 1
ATOM 2304 C C . GLN A 1 289 ? -49.032 -8.700 95.595 1.00 69.88 289 GLN A C 1
ATOM 2306 O O . GLN A 1 289 ? -49.710 -9.167 96.510 1.00 69.88 289 GLN A O 1
ATOM 2311 N N . GLY A 1 290 ? -49.110 -7.415 95.234 1.00 64.94 290 GLY A N 1
ATOM 2312 C CA . GLY A 1 290 ? -49.985 -6.446 95.901 1.00 64.94 290 GLY A CA 1
ATOM 2313 C C . GLY A 1 290 ? -51.472 -6.818 95.839 1.00 64.94 290 GLY A C 1
ATOM 2314 O O . GLY A 1 290 ? -52.156 -6.802 96.862 1.00 64.94 290 GLY A O 1
ATOM 2315 N N . VAL A 1 291 ? -51.974 -7.234 94.671 1.00 65.38 291 VAL A N 1
ATOM 2316 C CA . VAL A 1 291 ? -53.383 -7.641 94.497 1.00 65.38 291 VAL A CA 1
ATOM 2317 C C . VAL A 1 291 ? -53.724 -8.880 95.333 1.00 65.38 291 VAL A C 1
ATOM 2319 O O . VAL A 1 291 ? -54.788 -8.925 95.950 1.00 65.38 291 VAL A O 1
ATOM 2322 N N . HIS A 1 292 ? -52.819 -9.861 95.420 1.00 63.31 292 HIS A N 1
ATOM 2323 C CA . HIS A 1 292 ? -53.016 -11.040 96.271 1.00 63.31 292 HIS A CA 1
ATOM 2324 C C . HIS A 1 292 ? -53.124 -10.682 97.759 1.00 63.31 292 HIS A C 1
ATOM 2326 O O . HIS A 1 292 ? -53.967 -11.244 98.459 1.00 63.31 292 HIS A O 1
ATOM 2332 N N . ILE A 1 293 ? -52.317 -9.732 98.236 1.00 65.75 293 ILE A N 1
ATOM 2333 C CA . ILE A 1 293 ? -52.355 -9.271 99.630 1.00 65.75 293 ILE A CA 1
ATOM 2334 C C . ILE A 1 293 ? -53.678 -8.550 99.924 1.00 65.75 293 ILE A C 1
ATOM 2336 O O . ILE A 1 293 ? -54.329 -8.852 100.923 1.00 65.75 293 ILE A O 1
ATOM 2340 N N . VAL A 1 294 ? -54.127 -7.660 99.033 1.00 64.44 294 VAL A N 1
ATOM 2341 C CA . VAL A 1 294 ? -55.409 -6.945 99.189 1.00 64.44 294 VAL A CA 1
ATOM 2342 C C . VAL A 1 294 ? -56.600 -7.912 99.171 1.00 64.44 294 VAL A C 1
ATOM 2344 O O . VAL A 1 294 ? -57.520 -7.770 99.978 1.00 64.44 294 VAL A O 1
ATOM 2347 N N . ALA A 1 295 ? -56.580 -8.925 98.300 1.00 60.59 295 ALA A N 1
ATOM 2348 C CA . ALA A 1 295 ? -57.624 -9.949 98.245 1.00 60.59 295 ALA A CA 1
ATOM 2349 C C . ALA A 1 295 ? -57.694 -10.786 99.535 1.00 60.59 295 ALA A C 1
ATOM 2351 O O . ALA A 1 295 ? -58.788 -11.042 100.039 1.00 60.59 295 ALA A O 1
ATOM 2352 N N . LEU A 1 296 ? -56.543 -11.170 100.101 1.00 63.44 296 LEU A N 1
ATOM 2353 C CA . LEU A 1 296 ? -56.475 -11.885 101.381 1.00 63.44 296 LEU A CA 1
ATOM 2354 C C . LEU A 1 296 ? -56.971 -11.023 102.549 1.00 63.44 296 LEU A C 1
ATOM 2356 O O . LEU A 1 296 ? -57.681 -11.525 103.419 1.00 63.44 296 LEU A O 1
ATOM 2360 N N . TYR A 1 297 ? -56.654 -9.727 102.542 1.00 63.81 297 TYR A N 1
ATOM 2361 C CA . TYR A 1 297 ? -57.120 -8.795 103.564 1.00 63.81 297 TYR A CA 1
ATOM 2362 C C . TYR A 1 297 ? -58.649 -8.641 103.533 1.00 63.81 297 TYR A C 1
ATOM 2364 O O . TYR A 1 297 ? -59.306 -8.861 104.550 1.00 63.81 297 TYR A O 1
ATOM 2372 N N . ARG A 1 298 ? -59.243 -8.392 102.356 1.00 62.25 298 ARG A N 1
ATOM 2373 C CA . ARG A 1 298 ? -60.711 -8.313 102.207 1.00 62.25 298 ARG A CA 1
ATOM 2374 C C . ARG A 1 298 ? -61.418 -9.620 102.560 1.00 62.25 298 ARG A C 1
ATOM 2376 O O . ARG A 1 298 ? -62.465 -9.597 103.198 1.00 62.25 298 ARG A O 1
ATOM 2383 N N . ALA A 1 299 ? -60.851 -10.768 102.183 1.00 58.75 299 ALA A N 1
ATOM 2384 C CA . ALA A 1 299 ? -61.396 -12.066 102.575 1.00 58.75 299 ALA A CA 1
ATOM 2385 C C . ALA A 1 299 ? -61.443 -12.224 104.105 1.00 58.75 299 ALA A C 1
ATOM 2387 O O . ALA A 1 299 ? -62.411 -12.771 104.627 1.00 58.75 299 ALA A O 1
ATOM 2388 N N . SER A 1 300 ? -60.444 -11.701 104.824 1.00 63.19 300 SER A N 1
ATOM 2389 C CA . SER A 1 300 ? -60.420 -11.728 106.289 1.00 63.19 300 SER A CA 1
ATOM 2390 C C . SER A 1 300 ? -61.490 -10.833 106.931 1.00 63.19 300 SER A C 1
ATOM 2392 O O . SER A 1 300 ? -62.151 -11.263 107.876 1.00 63.19 300 SER A O 1
ATOM 2394 N N . GLU A 1 301 ? -61.738 -9.640 106.376 1.00 64.94 301 GLU A N 1
ATOM 2395 C CA . GLU A 1 301 ? -62.798 -8.734 106.842 1.00 64.94 301 GLU A CA 1
ATOM 2396 C C . GLU A 1 301 ? -64.187 -9.347 106.636 1.00 64.94 301 GLU A C 1
ATOM 2398 O O . GLU A 1 301 ? -65.008 -9.357 107.554 1.00 64.94 301 GLU A O 1
ATOM 2403 N N . HIS A 1 302 ? -64.439 -9.935 105.461 1.00 60.66 302 HIS A N 1
ATOM 2404 C CA . HIS A 1 302 ? -65.692 -10.637 105.184 1.00 60.66 302 HIS A CA 1
ATOM 2405 C C . HIS A 1 302 ? -65.899 -11.849 106.100 1.00 60.66 302 HIS A C 1
ATOM 2407 O O . HIS A 1 302 ? -67.025 -12.094 106.531 1.00 60.66 302 HIS A O 1
ATOM 2413 N N . LEU A 1 303 ? -64.836 -12.588 106.435 1.00 60.38 303 LEU A N 1
ATOM 2414 C CA . LEU A 1 303 ? -64.915 -13.720 107.361 1.00 60.38 303 LEU A CA 1
ATOM 2415 C C . LEU A 1 303 ? -65.256 -13.261 108.788 1.00 60.38 303 LEU A C 1
ATOM 2417 O O . LEU A 1 303 ? -66.060 -13.903 109.463 1.00 60.38 303 LEU A O 1
ATOM 2421 N N . SER A 1 304 ? -64.691 -12.130 109.226 1.00 63.59 304 SER A N 1
ATOM 2422 C CA . SER A 1 304 ? -65.021 -11.511 110.515 1.00 63.59 304 SER A CA 1
ATOM 2423 C C . SER A 1 304 ? -66.473 -11.034 110.550 1.00 63.59 304 SER A C 1
ATOM 2425 O O . SER A 1 304 ? -67.211 -11.379 111.468 1.00 63.59 304 SER A O 1
ATOM 2427 N N . ALA A 1 305 ? -66.927 -10.327 109.513 1.00 64.44 305 ALA A N 1
ATOM 2428 C CA . ALA A 1 305 ? -68.310 -9.866 109.422 1.00 64.44 305 ALA A CA 1
ATOM 2429 C C . ALA A 1 305 ? -69.312 -11.036 109.367 1.00 64.44 305 ALA A C 1
ATOM 2431 O O . ALA A 1 305 ? -70.372 -10.979 109.989 1.00 64.44 305 ALA A O 1
ATOM 2432 N N . ALA A 1 306 ? -68.973 -12.124 108.665 1.00 57.56 306 ALA A N 1
ATOM 2433 C CA . ALA A 1 306 ? -69.790 -13.334 108.622 1.00 57.56 306 ALA A CA 1
ATOM 2434 C C . ALA A 1 306 ? -69.870 -14.030 109.991 1.00 57.56 306 ALA A C 1
ATOM 2436 O O . ALA A 1 306 ? -70.948 -14.495 110.367 1.00 57.56 306 ALA A O 1
ATOM 2437 N N . LYS A 1 307 ? -68.766 -14.074 110.754 1.00 65.75 307 LYS A N 1
ATOM 2438 C CA . LYS A 1 307 ? -68.743 -14.567 112.142 1.00 65.75 307 LYS A CA 1
ATOM 2439 C C . LYS A 1 307 ? -69.689 -13.747 113.022 1.00 65.75 307 LYS A C 1
ATOM 2441 O O . LYS A 1 307 ? -70.548 -14.320 113.685 1.00 65.75 307 LYS A O 1
ATOM 2446 N N . ASP A 1 308 ? -69.600 -12.424 112.970 1.00 65.88 308 ASP A N 1
ATOM 2447 C CA . ASP A 1 308 ? -70.433 -11.549 113.803 1.00 65.88 308 ASP A CA 1
ATOM 2448 C C . ASP A 1 308 ? -71.922 -11.637 113.425 1.00 65.88 308 ASP A C 1
ATOM 2450 O O . ASP A 1 308 ? -72.794 -11.708 114.295 1.00 65.88 308 ASP A O 1
ATOM 2454 N N . ALA A 1 309 ? -72.230 -11.716 112.126 1.00 63.88 309 ALA A N 1
ATOM 2455 C CA . ALA A 1 309 ? -73.596 -11.886 111.633 1.00 63.88 309 ALA A CA 1
ATOM 2456 C C . ALA A 1 309 ? -74.197 -13.249 112.016 1.00 63.88 309 ALA A C 1
ATOM 2458 O O . ALA A 1 309 ? -75.375 -13.323 112.368 1.00 63.88 309 ALA A O 1
ATOM 2459 N N . SER A 1 310 ? -73.401 -14.323 111.981 1.00 55.81 310 SER A N 1
ATOM 2460 C CA . SER A 1 310 ? -73.860 -15.654 112.394 1.00 55.81 310 SER A CA 1
ATOM 2461 C C . SER A 1 310 ? -74.070 -15.736 113.908 1.00 55.81 310 SER A C 1
ATOM 2463 O O . SER A 1 310 ? -75.111 -16.233 114.330 1.00 55.81 310 SER A O 1
ATOM 2465 N N . ILE A 1 311 ? -73.182 -15.152 114.723 1.00 62.66 311 ILE A N 1
ATOM 2466 C CA . ILE A 1 311 ? -73.388 -15.013 116.177 1.00 62.66 311 ILE A CA 1
ATOM 2467 C C . ILE A 1 311 ? -74.710 -14.286 116.470 1.00 62.66 311 ILE A C 1
ATOM 2469 O O . ILE A 1 311 ? -75.509 -14.753 117.282 1.00 62.66 311 ILE A O 1
ATOM 2473 N N . LYS A 1 312 ? -74.981 -13.178 115.771 1.00 66.44 312 LYS A N 1
ATOM 2474 C CA . LYS A 1 312 ? -76.209 -12.395 115.959 1.00 66.44 312 LYS A CA 1
ATOM 2475 C C . LYS A 1 312 ? -77.472 -13.156 115.539 1.00 66.44 312 LYS A C 1
ATOM 2477 O O . LYS A 1 312 ? -78.435 -13.197 116.297 1.00 66.44 312 LYS A O 1
ATOM 2482 N N . PHE A 1 313 ? -77.452 -13.807 114.373 1.00 63.25 313 PHE A N 1
ATOM 2483 C CA . PHE A 1 313 ? -78.575 -14.612 113.883 1.00 63.25 313 PHE A CA 1
ATOM 2484 C C . PHE A 1 313 ? -78.962 -15.717 114.876 1.00 63.25 313 PHE A C 1
ATOM 2486 O O . PHE A 1 313 ? -80.139 -15.871 115.208 1.00 63.25 313 PHE A O 1
ATOM 2493 N N . TYR A 1 314 ? -77.979 -16.457 115.395 1.00 57.16 314 TYR A N 1
ATOM 2494 C CA . TYR A 1 314 ? -78.242 -17.557 116.322 1.00 57.16 314 TYR A CA 1
ATOM 2495 C C . TYR A 1 314 ? -78.649 -17.085 117.723 1.00 57.16 314 TYR A C 1
ATOM 2497 O O . TYR A 1 314 ? -79.467 -17.752 118.355 1.00 57.16 314 TYR A O 1
ATOM 2505 N N . ALA A 1 315 ? -78.177 -15.923 118.183 1.00 58.44 315 ALA A N 1
ATOM 2506 C CA . ALA A 1 315 ? -78.660 -15.314 119.422 1.00 58.44 315 ALA A CA 1
ATOM 2507 C C . ALA A 1 315 ? -80.155 -14.935 119.357 1.00 58.44 315 ALA A C 1
ATOM 2509 O O . ALA A 1 315 ? -80.844 -14.979 120.373 1.00 58.44 315 ALA A O 1
ATOM 2510 N N . GLU A 1 316 ? -80.667 -14.597 118.169 1.00 59.78 316 GLU A N 1
ATOM 2511 C CA . GLU A 1 316 ? -82.043 -14.119 117.975 1.00 59.78 316 GLU A CA 1
ATOM 2512 C C . GLU A 1 316 ? -83.057 -15.236 117.633 1.00 59.78 316 GLU A C 1
ATOM 2514 O O . GLU A 1 316 ? -84.254 -15.053 117.849 1.00 59.78 316 GLU A O 1
ATOM 2519 N N . THR A 1 317 ? -82.621 -16.403 117.131 1.00 53.78 317 THR A N 1
ATOM 2520 C CA . THR A 1 317 ? -83.528 -17.471 116.634 1.00 53.78 317 THR A CA 1
ATOM 2521 C C . THR A 1 317 ? -83.427 -18.830 117.342 1.00 53.78 317 THR A C 1
ATOM 2523 O O . THR A 1 317 ? -84.158 -19.761 116.987 1.00 53.78 317 THR A O 1
ATOM 2526 N N . ALA A 1 318 ? -82.564 -18.994 118.348 1.00 45.88 318 ALA A N 1
ATOM 2527 C CA . ALA A 1 318 ? -82.325 -20.307 118.948 1.00 45.88 318 ALA A CA 1
ATOM 2528 C C . ALA A 1 318 ? -83.493 -20.825 119.816 1.00 45.88 318 ALA A C 1
ATOM 2530 O O . ALA A 1 318 ? -83.790 -20.328 120.900 1.00 45.88 318 ALA A O 1
ATOM 2531 N N . ASN A 1 319 ? -84.105 -21.916 119.350 1.00 49.84 319 ASN A N 1
ATOM 2532 C CA . ASN A 1 319 ? -84.933 -22.822 120.143 1.00 49.84 319 ASN A CA 1
ATOM 2533 C C . ASN A 1 319 ? -84.029 -23.595 121.138 1.00 49.84 319 ASN A C 1
ATOM 2535 O O . ASN A 1 319 ? -82.981 -24.090 120.709 1.00 49.84 319 ASN A O 1
ATOM 2539 N N . PRO A 1 320 ? -84.402 -23.759 122.425 1.00 56.34 320 PRO A N 1
ATOM 2540 C CA . PRO A 1 320 ? -83.549 -24.364 123.463 1.00 56.34 320 PRO A CA 1
ATOM 2541 C C . PRO A 1 320 ? -82.997 -25.769 123.144 1.00 56.34 320 PRO A C 1
ATOM 2543 O O . PRO A 1 320 ? -81.970 -26.163 123.688 1.00 56.34 320 PRO A O 1
ATOM 2546 N N . ASN A 1 321 ? -83.589 -26.515 122.205 1.00 54.69 321 ASN A N 1
ATOM 2547 C CA . ASN A 1 321 ? -83.060 -27.820 121.781 1.00 54.69 321 ASN A CA 1
ATOM 2548 C C . ASN A 1 321 ? -81.847 -27.752 120.819 1.00 54.69 321 ASN A C 1
ATOM 2550 O O . ASN A 1 321 ? -81.215 -28.779 120.580 1.00 54.69 321 ASN A O 1
ATOM 2554 N N . MET A 1 322 ? -81.495 -26.579 120.275 1.00 54.09 322 MET A N 1
ATOM 2555 C CA . MET A 1 322 ? -80.335 -26.375 119.376 1.00 54.09 322 MET A CA 1
ATOM 2556 C C . MET A 1 322 ? -79.087 -25.836 120.093 1.00 54.09 322 MET A C 1
ATOM 2558 O O . MET A 1 322 ? -78.025 -25.698 119.487 1.00 54.09 322 MET A O 1
ATOM 2562 N N . GLN A 1 323 ? -79.190 -25.569 121.394 1.00 56.72 323 GLN A N 1
ATOM 2563 C CA . GLN A 1 323 ? -78.164 -24.883 122.180 1.00 56.72 323 GLN A CA 1
ATOM 2564 C C . GLN A 1 323 ? -76.838 -25.665 122.253 1.00 56.72 323 GLN A C 1
ATOM 2566 O O . GLN A 1 323 ? -75.766 -25.073 122.210 1.00 56.72 323 GLN A O 1
ATOM 2571 N N . ARG A 1 324 ? -76.896 -27.003 122.223 1.00 57.16 324 ARG A N 1
ATOM 2572 C CA . ARG A 1 324 ? -75.701 -27.863 122.243 1.00 57.16 324 ARG A CA 1
ATOM 2573 C C . ARG A 1 324 ? -74.901 -27.830 120.934 1.00 57.16 324 ARG A C 1
ATOM 2575 O O . ARG A 1 324 ? -73.678 -27.804 120.964 1.00 57.16 324 ARG A O 1
ATOM 2582 N N . ALA A 1 325 ? -75.586 -27.789 119.789 1.00 58.50 325 ALA A N 1
ATOM 2583 C CA . ALA A 1 325 ? -74.930 -27.649 118.486 1.00 58.50 325 ALA A CA 1
ATOM 2584 C C . ALA A 1 325 ? -74.340 -26.239 118.304 1.00 58.50 325 ALA A C 1
ATOM 2586 O O . ALA A 1 325 ? -73.302 -26.078 117.668 1.00 58.50 325 ALA A O 1
ATOM 2587 N N . TYR A 1 326 ? -74.980 -25.228 118.900 1.00 61.50 326 TYR A N 1
ATOM 2588 C CA . TYR A 1 326 ? -74.480 -23.856 118.930 1.00 61.50 326 TYR A CA 1
ATOM 2589 C C . TYR A 1 326 ? -73.197 -23.720 119.762 1.00 61.50 326 TYR A C 1
ATOM 2591 O O . TYR A 1 326 ? -72.243 -23.102 119.299 1.00 61.50 326 TYR A O 1
ATOM 2599 N N . GLU A 1 327 ? -73.128 -24.347 120.938 1.00 65.12 327 GLU A N 1
ATOM 2600 C CA . GLU A 1 327 ? -71.911 -24.365 121.763 1.00 65.12 327 GLU A CA 1
ATOM 2601 C C . GLU A 1 327 ? -70.743 -25.066 121.050 1.00 65.12 327 GLU A C 1
ATOM 2603 O O . GLU A 1 327 ? -69.631 -24.543 121.025 1.00 65.12 327 GLU A O 1
ATOM 2608 N N . GLU A 1 328 ? -70.986 -26.200 120.384 1.00 67.88 328 GLU A N 1
ATOM 2609 C CA . GLU A 1 328 ? -69.951 -26.892 119.600 1.00 67.88 328 GLU A CA 1
ATOM 2610 C C . GLU A 1 328 ? -69.489 -26.077 118.378 1.00 67.88 328 GLU A C 1
ATOM 2612 O O . GLU A 1 328 ? -68.295 -26.039 118.063 1.00 67.88 328 GLU A O 1
ATOM 2617 N N . MET A 1 329 ? -70.412 -25.380 117.707 1.00 64.81 329 MET A N 1
ATOM 2618 C CA . MET A 1 329 ? -70.089 -24.497 116.586 1.00 64.81 329 MET A CA 1
ATOM 2619 C C . MET A 1 329 ? -69.313 -23.255 117.045 1.00 64.81 329 MET A C 1
ATOM 2621 O O . MET A 1 329 ? -68.352 -22.872 116.381 1.00 64.81 329 MET A O 1
ATOM 2625 N N . LEU A 1 330 ? -69.662 -22.668 118.194 1.00 66.88 330 LEU A N 1
ATOM 2626 C CA . LEU A 1 330 ? -68.913 -21.568 118.807 1.00 66.88 330 LEU A CA 1
ATOM 2627 C C . LEU A 1 330 ? -67.482 -21.984 119.145 1.00 66.88 330 LEU A C 1
ATOM 2629 O O . LEU A 1 330 ? -66.554 -21.268 118.783 1.00 66.88 330 LEU A O 1
ATOM 2633 N N . VAL A 1 331 ? -67.285 -23.165 119.735 1.00 71.25 331 VAL A N 1
ATOM 2634 C CA . VAL A 1 331 ? -65.944 -23.695 120.038 1.00 71.25 331 VAL A CA 1
ATOM 2635 C C . VAL A 1 331 ? -65.123 -23.912 118.760 1.00 71.25 331 VAL A C 1
ATOM 2637 O O . VAL A 1 331 ? -63.922 -23.640 118.736 1.00 71.25 331 VAL A O 1
ATOM 2640 N N . LEU A 1 332 ? -65.746 -24.367 117.667 1.00 68.38 332 LEU A N 1
ATOM 2641 C CA . LEU A 1 332 ? -65.079 -24.473 116.364 1.00 68.38 332 LEU A CA 1
ATOM 2642 C C . LEU A 1 332 ? -64.738 -23.100 115.773 1.00 68.38 332 LEU A C 1
ATOM 2644 O O . LEU A 1 332 ? -63.638 -22.923 115.248 1.00 68.38 332 LEU A O 1
ATOM 2648 N N . CYS A 1 333 ? -65.642 -22.125 115.878 1.00 64.62 333 CYS A N 1
ATOM 2649 C CA . CYS A 1 333 ? -65.402 -20.750 115.448 1.00 64.62 333 CYS A CA 1
ATOM 2650 C C . CYS A 1 333 ? -64.296 -20.076 116.271 1.00 64.62 333 CYS A C 1
ATOM 2652 O O . CYS A 1 333 ? -63.484 -19.352 115.700 1.00 64.62 333 CYS A O 1
ATOM 2654 N N . GLU A 1 334 ? -64.219 -20.332 117.576 1.00 70.44 334 GLU A N 1
ATOM 2655 C CA . GLU A 1 3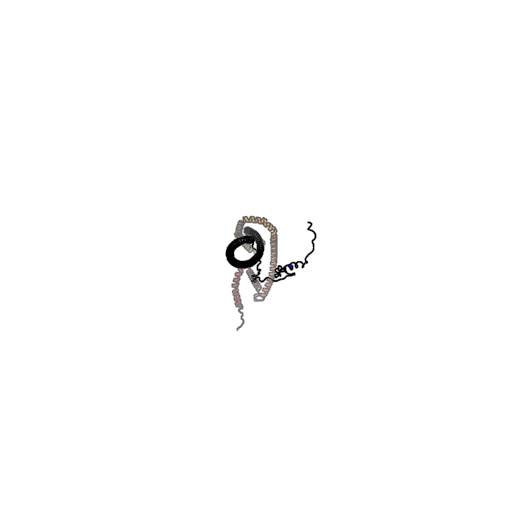34 ? -63.147 -19.844 118.445 1.00 70.44 334 GLU A CA 1
ATOM 2656 C C . GLU A 1 334 ? -61.810 -20.505 118.122 1.00 70.44 334 GLU A C 1
ATOM 2658 O O . GLU A 1 334 ? -60.822 -19.796 117.967 1.00 70.44 334 GLU A O 1
ATOM 2663 N N . ARG A 1 335 ? -61.769 -21.824 117.893 1.00 70.00 335 ARG A N 1
ATOM 2664 C CA . ARG A 1 335 ? -60.540 -22.510 117.452 1.00 70.00 335 ARG A CA 1
ATOM 2665 C C . ARG A 1 335 ? -60.050 -22.050 116.085 1.00 70.00 335 ARG A C 1
ATOM 2667 O O . ARG A 1 335 ? -58.848 -21.905 115.880 1.00 70.00 335 ARG A O 1
ATOM 2674 N N . LEU A 1 336 ? -60.957 -21.826 115.135 1.00 66.44 336 LEU A N 1
ATOM 2675 C CA . LEU A 1 336 ? -60.606 -21.255 113.832 1.00 66.44 336 LEU A CA 1
ATOM 2676 C C . LEU A 1 336 ? -60.110 -19.815 113.974 1.00 66.44 336 LEU A C 1
ATOM 2678 O O . LEU A 1 336 ? -59.166 -19.425 113.287 1.00 66.44 336 LEU A O 1
ATOM 2682 N N . TRP A 1 337 ? -60.710 -19.047 114.883 1.00 71.44 337 TRP A N 1
ATOM 2683 C CA . TRP A 1 337 ? -60.269 -17.696 115.196 1.00 71.44 337 TRP A CA 1
ATOM 2684 C C . TRP A 1 337 ? -58.889 -17.685 115.860 1.00 71.44 337 TRP A C 1
ATOM 2686 O O . TRP A 1 337 ? -58.048 -16.904 115.438 1.00 71.44 337 TRP A O 1
ATOM 2696 N N . GLU A 1 338 ? -58.614 -18.586 116.805 1.00 70.12 338 GLU A N 1
ATOM 2697 C CA . GLU A 1 338 ? -57.286 -18.774 117.401 1.00 70.12 338 GLU A CA 1
ATOM 2698 C C . GLU A 1 338 ? -56.247 -19.194 116.361 1.00 70.12 338 GLU A C 1
ATOM 2700 O O . GLU A 1 338 ? -55.154 -18.639 116.327 1.00 70.12 338 GLU A O 1
ATOM 2705 N N . LEU A 1 339 ? -56.564 -20.136 115.469 1.00 69.88 339 LEU A N 1
ATOM 2706 C CA . LEU A 1 339 ? -55.662 -20.505 114.372 1.00 69.88 339 LEU A CA 1
ATOM 2707 C C . LEU A 1 339 ? -55.368 -19.302 113.465 1.00 69.88 339 LEU A C 1
ATOM 2709 O O . LEU A 1 339 ? -54.221 -19.101 113.050 1.00 69.88 339 LEU A O 1
ATOM 2713 N N . TYR A 1 340 ? -56.383 -18.482 113.184 1.00 69.38 340 TYR A N 1
ATOM 2714 C CA . TYR A 1 340 ? -56.224 -17.256 112.416 1.00 69.38 340 TYR A CA 1
ATOM 2715 C C . TYR A 1 340 ? -55.326 -16.245 113.142 1.00 69.38 340 TYR A C 1
ATOM 2717 O O . TYR A 1 340 ? -54.323 -15.818 112.571 1.00 69.38 340 TYR A O 1
ATOM 2725 N N . THR A 1 341 ? -55.615 -15.901 114.398 1.00 67.50 341 THR A N 1
ATOM 2726 C CA . THR A 1 341 ? -54.861 -14.895 115.166 1.00 67.50 341 THR A CA 1
ATOM 2727 C C . THR A 1 341 ? -53.458 -15.357 115.552 1.00 67.50 341 THR A C 1
ATOM 2729 O O . THR A 1 341 ? -52.538 -14.545 115.594 1.00 67.50 341 THR A O 1
ATOM 2732 N N . THR A 1 342 ? -53.249 -16.653 115.782 1.00 66.44 342 THR A N 1
ATOM 2733 C CA . THR A 1 342 ? -51.959 -17.177 116.261 1.00 66.44 342 THR A CA 1
ATOM 2734 C C . THR A 1 342 ? -51.000 -17.499 115.116 1.00 66.44 342 THR A C 1
ATOM 2736 O O . THR A 1 342 ? -49.791 -17.331 115.262 1.00 66.44 342 THR A O 1
ATOM 2739 N N . HIS A 1 343 ? -51.503 -17.947 113.960 1.00 70.38 343 HIS A N 1
ATOM 2740 C CA . HIS A 1 343 ? -50.637 -18.405 112.864 1.00 70.38 343 HIS A CA 1
ATOM 2741 C C . HIS A 1 343 ? -50.735 -17.579 111.586 1.00 70.38 343 HIS A C 1
ATOM 2743 O O . HIS A 1 343 ? -49.724 -17.433 110.894 1.00 70.38 343 HIS A O 1
ATOM 2749 N N . LEU A 1 344 ? -51.916 -17.053 111.249 1.00 64.69 344 LEU A N 1
ATOM 2750 C CA . LEU A 1 344 ? -52.095 -16.266 110.028 1.00 64.69 344 LEU A CA 1
ATOM 2751 C C . LEU A 1 344 ? -51.840 -14.780 110.272 1.00 64.69 344 LEU A C 1
ATOM 2753 O O . LEU A 1 344 ? -51.080 -14.173 109.526 1.00 64.69 344 LEU A O 1
ATOM 2757 N N . GLN A 1 345 ? -52.423 -14.202 111.320 1.00 69.38 345 GLN A N 1
ATOM 2758 C CA . GLN A 1 345 ? -52.340 -12.772 111.603 1.00 69.38 345 GLN A CA 1
ATOM 2759 C C . GLN A 1 345 ? -50.897 -12.270 111.775 1.00 69.38 345 GLN A C 1
ATOM 2761 O O . GLN A 1 345 ? -50.596 -11.228 111.199 1.00 69.38 345 GLN A O 1
ATOM 2766 N N . PRO A 1 346 ? -49.967 -12.973 112.457 1.00 70.38 346 PRO A N 1
ATOM 2767 C CA . PRO A 1 346 ? -48.592 -12.498 112.588 1.00 70.38 346 PRO A CA 1
ATOM 2768 C C . PRO A 1 346 ? -47.855 -12.516 111.248 1.00 70.38 346 PRO A C 1
ATOM 2770 O O . PRO A 1 346 ? -47.132 -11.576 110.942 1.00 70.38 346 PRO A O 1
ATOM 2773 N N . LYS A 1 347 ? -48.103 -13.529 110.404 1.00 69.06 347 LYS A N 1
ATOM 2774 C CA . LYS A 1 347 ? -47.541 -13.603 109.046 1.00 69.06 347 LYS A CA 1
ATOM 2775 C C . LYS A 1 347 ? -48.116 -12.521 108.137 1.00 69.06 347 LYS A C 1
ATOM 2777 O O . LYS A 1 347 ? -47.382 -11.916 107.367 1.00 69.06 347 LYS A O 1
ATOM 2782 N N . VAL A 1 348 ? -49.416 -12.248 108.244 1.00 61.12 348 VAL A N 1
ATOM 2783 C CA . VAL A 1 348 ? -50.074 -11.150 107.522 1.00 61.12 348 VAL A CA 1
ATOM 2784 C C . VAL A 1 348 ? -49.535 -9.800 108.002 1.00 61.12 348 VAL A C 1
ATOM 2786 O O . VAL A 1 348 ? -49.242 -8.947 107.173 1.00 61.12 348 VAL A O 1
ATOM 2789 N N . ALA A 1 349 ? -49.322 -9.616 109.305 1.00 62.09 349 ALA A N 1
ATOM 2790 C CA . ALA A 1 349 ? -48.738 -8.404 109.875 1.00 62.09 349 ALA A CA 1
ATOM 2791 C C . ALA A 1 349 ? -47.261 -8.214 109.483 1.00 62.09 349 ALA A C 1
ATOM 2793 O O . ALA A 1 349 ? -46.852 -7.095 109.194 1.00 62.09 349 ALA A O 1
ATOM 2794 N N . GLU A 1 350 ? -46.468 -9.284 109.415 1.00 67.00 350 GLU A N 1
ATOM 2795 C CA . GLU A 1 350 ? -45.073 -9.252 108.954 1.00 67.00 350 GLU A CA 1
ATOM 2796 C C . GLU A 1 350 ? -44.977 -8.897 107.460 1.00 67.00 350 GLU A C 1
ATOM 2798 O O . GLU A 1 350 ? -44.199 -8.022 107.079 1.00 67.00 350 GLU A O 1
ATOM 2803 N N . ILE A 1 351 ? -45.847 -9.484 106.628 1.00 61.34 351 ILE A N 1
ATOM 2804 C CA . ILE A 1 351 ? -45.986 -9.132 105.206 1.00 61.34 351 ILE A CA 1
ATOM 2805 C C . ILE A 1 351 ? -46.431 -7.670 105.050 1.00 61.34 351 ILE A C 1
ATOM 2807 O O . ILE A 1 351 ? -45.872 -6.944 104.229 1.00 61.34 351 ILE A O 1
ATOM 2811 N N . LEU A 1 352 ? -47.397 -7.210 105.851 1.00 55.88 352 LEU A N 1
ATOM 2812 C CA . LEU A 1 352 ? -47.877 -5.825 105.825 1.00 55.88 352 LEU A CA 1
ATOM 2813 C C . LEU A 1 352 ? -46.805 -4.831 106.280 1.00 55.88 352 LEU A C 1
ATOM 2815 O O . LEU A 1 352 ? -46.677 -3.780 105.666 1.00 55.88 352 LEU A O 1
ATOM 2819 N N . LYS A 1 353 ? -45.975 -5.178 107.268 1.00 64.06 353 LYS A N 1
ATOM 2820 C CA . LYS A 1 353 ? -44.860 -4.340 107.735 1.00 64.06 353 LYS A CA 1
ATOM 2821 C C . LYS A 1 353 ? -43.773 -4.156 106.669 1.00 64.06 353 LYS A C 1
ATOM 2823 O O . LYS A 1 353 ? -43.105 -3.129 106.638 1.00 64.06 353 LYS A O 1
ATOM 2828 N N . HIS A 1 354 ? -43.573 -5.139 105.788 1.00 60.53 354 HIS A N 1
ATOM 2829 C CA . HIS A 1 354 ? -42.676 -5.011 104.627 1.00 60.53 354 HIS A CA 1
ATOM 2830 C C . HIS A 1 354 ? -43.351 -4.343 103.420 1.00 60.53 354 HIS A C 1
ATOM 2832 O O . HIS A 1 354 ? -42.669 -3.747 102.588 1.00 60.53 354 HIS A O 1
ATOM 2838 N N . ALA A 1 355 ? -44.681 -4.396 103.340 1.00 53.53 355 ALA A N 1
ATOM 2839 C CA . ALA A 1 355 ? -45.460 -3.714 102.314 1.00 53.53 355 ALA A CA 1
ATOM 2840 C C . ALA A 1 355 ? -45.779 -2.245 102.665 1.00 53.53 355 ALA A C 1
ATOM 2842 O O . ALA A 1 355 ? -46.100 -1.483 101.758 1.00 53.53 355 ALA A O 1
ATOM 2843 N N . GLU A 1 356 ? -45.650 -1.831 103.931 1.00 49.69 356 GLU A N 1
ATOM 2844 C CA . GLU A 1 356 ? -46.137 -0.556 104.488 1.00 49.69 356 GLU A CA 1
ATOM 2845 C C . GLU A 1 356 ? -45.723 0.710 103.697 1.00 49.69 356 GLU A C 1
ATOM 2847 O O . GLU A 1 356 ? -46.599 1.508 103.339 1.00 49.69 356 GLU A O 1
ATOM 2852 N N . PRO A 1 357 ? -44.443 0.879 103.293 1.00 56.69 357 PRO A N 1
ATOM 2853 C CA . PRO A 1 357 ? -44.010 2.038 102.501 1.00 56.69 357 PRO A CA 1
ATOM 2854 C C . PRO A 1 357 ? -44.626 2.081 101.092 1.00 56.69 357 PRO A C 1
ATOM 2856 O O . PRO A 1 357 ? -44.736 3.143 100.476 1.00 56.69 357 PRO A O 1
ATOM 2859 N N . HIS A 1 358 ? -45.025 0.921 100.567 1.00 54.75 358 HIS A N 1
ATOM 2860 C CA . HIS A 1 358 ? -45.593 0.759 99.230 1.00 54.75 358 HIS A CA 1
ATOM 2861 C C . HIS A 1 358 ? -47.123 0.709 99.252 1.00 54.75 358 HIS A C 1
ATOM 2863 O O . HIS A 1 358 ? -47.755 1.142 98.288 1.00 54.75 358 HIS A O 1
ATOM 2869 N N . THR A 1 359 ? -47.731 0.266 100.355 1.00 52.53 359 THR A N 1
ATOM 2870 C CA . THR A 1 359 ? -49.177 0.343 100.574 1.00 52.53 359 THR A CA 1
ATOM 2871 C C . THR A 1 359 ? -49.654 1.770 100.740 1.00 52.53 359 THR A C 1
ATOM 2873 O O . THR A 1 359 ? -50.785 2.029 100.360 1.00 52.53 359 THR A O 1
ATOM 2876 N N . GLU A 1 360 ? -48.826 2.704 101.216 1.00 53.84 360 GLU A N 1
ATOM 2877 C CA . GLU A 1 360 ? -49.220 4.117 101.282 1.00 53.84 360 GLU A CA 1
ATOM 2878 C C . GLU A 1 360 ? -49.330 4.723 99.874 1.00 53.84 360 GLU A C 1
ATOM 2880 O O . GLU A 1 360 ? -50.365 5.272 99.509 1.00 53.84 360 GLU A O 1
ATOM 2885 N N . LYS A 1 361 ? -48.324 4.513 99.009 1.00 57.16 361 LYS A N 1
ATOM 2886 C CA . LYS A 1 361 ? -48.377 4.952 97.599 1.00 57.16 361 LYS A CA 1
ATOM 2887 C C . LYS A 1 361 ? -49.477 4.246 96.806 1.00 57.16 361 LYS A C 1
ATOM 2889 O O . LYS A 1 361 ? -50.163 4.884 96.012 1.00 57.16 361 LYS A O 1
ATOM 2894 N N . ALA A 1 362 ? -49.668 2.946 97.031 1.00 52.34 362 ALA A N 1
ATOM 2895 C CA . ALA A 1 362 ? -50.748 2.192 96.407 1.00 52.34 362 ALA A CA 1
ATOM 2896 C C . ALA A 1 362 ? -52.127 2.611 96.941 1.00 52.34 362 ALA A C 1
ATOM 2898 O O . ALA A 1 362 ? -53.054 2.687 96.147 1.00 52.34 362 ALA A O 1
ATOM 2899 N N . ARG A 1 363 ? -52.276 2.937 98.236 1.00 56.16 363 ARG A N 1
ATOM 2900 C CA . ARG A 1 363 ? -53.516 3.490 98.812 1.00 56.16 363 ARG A CA 1
ATOM 2901 C C . ARG A 1 363 ? -53.839 4.851 98.226 1.00 56.16 363 ARG A C 1
ATOM 2903 O O . ARG A 1 363 ? -54.982 5.053 97.847 1.00 56.16 363 ARG A O 1
ATOM 2910 N N . VAL A 1 364 ? -52.855 5.743 98.107 1.00 65.12 364 VAL A N 1
ATOM 2911 C CA . VAL A 1 364 ? -53.041 7.062 97.484 1.00 65.12 364 VAL A CA 1
ATOM 2912 C C . VAL A 1 364 ? -53.440 6.904 96.015 1.00 65.12 364 VAL A C 1
ATOM 2914 O O . VAL A 1 364 ? -54.451 7.458 95.600 1.00 65.12 364 VAL A O 1
ATOM 2917 N N . TYR A 1 365 ? -52.742 6.062 95.244 1.00 61.50 365 TYR A N 1
ATOM 2918 C CA . TYR A 1 365 ? -53.112 5.785 93.851 1.00 61.50 365 TYR A CA 1
ATOM 2919 C C . TYR A 1 365 ? -54.507 5.154 93.728 1.00 61.50 365 TYR A C 1
ATOM 2921 O O . TYR A 1 365 ? -55.295 5.543 92.866 1.00 61.50 365 TYR A O 1
ATOM 2929 N N . TYR A 1 366 ? -54.839 4.196 94.596 1.00 55.22 366 TYR A N 1
ATOM 2930 C CA . TYR A 1 366 ? -56.145 3.549 94.581 1.00 55.22 366 TYR A CA 1
ATOM 2931 C C . TYR A 1 366 ? -57.250 4.543 94.955 1.00 55.22 366 TYR A C 1
ATOM 2933 O O . TYR A 1 366 ? -58.234 4.619 94.233 1.00 55.22 366 TYR A O 1
ATOM 2941 N N . ALA A 1 367 ? -57.067 5.360 95.994 1.00 64.81 367 ALA A N 1
ATOM 2942 C CA . ALA A 1 367 ? -58.030 6.374 96.419 1.00 64.81 367 ALA A CA 1
ATOM 2943 C C . ALA A 1 367 ? -58.221 7.494 95.376 1.00 64.81 367 ALA A C 1
ATOM 2945 O O . ALA A 1 367 ? -59.344 7.943 95.164 1.00 64.81 367 ALA A O 1
ATOM 2946 N N . GLU A 1 368 ? -57.154 7.929 94.697 1.00 65.88 368 GLU A N 1
ATOM 2947 C CA . GLU A 1 368 ? -57.217 9.043 93.740 1.00 65.88 368 GLU A CA 1
ATOM 2948 C C . GLU A 1 368 ? -57.627 8.629 92.323 1.00 65.88 368 GLU A C 1
ATOM 2950 O O . GLU A 1 368 ? -58.299 9.394 91.631 1.00 65.88 368 GLU A O 1
ATOM 2955 N N . LYS A 1 369 ? -57.194 7.455 91.846 1.00 63.22 369 LYS A N 1
ATOM 2956 C CA . LYS A 1 369 ? -57.352 7.056 90.435 1.00 63.22 369 LYS A CA 1
ATOM 2957 C C . LYS A 1 369 ? -58.324 5.906 90.233 1.00 63.22 369 LYS A C 1
ATOM 2959 O O . LYS A 1 369 ? -59.017 5.881 89.220 1.00 63.22 369 LYS A O 1
ATOM 2964 N N . VAL A 1 370 ? -58.376 4.956 91.163 1.00 58.75 370 VAL A N 1
ATOM 2965 C CA . VAL A 1 370 ? -59.113 3.697 90.969 1.00 58.75 370 VAL A CA 1
ATOM 2966 C C . VAL A 1 370 ? -60.473 3.723 91.661 1.00 58.75 370 VAL A C 1
ATOM 2968 O O . VAL A 1 370 ? -61.457 3.274 91.087 1.00 58.75 370 VAL A O 1
ATOM 2971 N N . GLU A 1 371 ? -60.565 4.279 92.864 1.00 63.81 371 GLU A N 1
ATOM 2972 C CA . GLU A 1 371 ? -61.785 4.325 93.667 1.00 63.81 371 GLU A CA 1
ATOM 2973 C C . GLU A 1 371 ? -62.901 5.191 93.059 1.00 63.81 371 GLU A C 1
ATOM 2975 O O . GLU A 1 371 ? -64.052 4.753 93.118 1.00 63.81 371 GLU A O 1
ATOM 2980 N N . PRO A 1 372 ? -62.624 6.338 92.402 1.00 68.31 372 PRO A N 1
ATOM 2981 C CA . PRO A 1 372 ? -63.653 7.085 91.679 1.00 68.31 372 PRO A CA 1
ATOM 2982 C C . PRO A 1 372 ? -64.222 6.275 90.508 1.00 68.31 372 PRO A C 1
ATOM 2984 O O . PRO A 1 372 ? -65.435 6.136 90.385 1.00 68.31 372 PRO A O 1
ATOM 2987 N N . VAL A 1 373 ? -63.348 5.650 89.709 1.00 65.00 373 VAL A N 1
ATOM 2988 C CA . VAL A 1 373 ? -63.737 4.817 88.557 1.00 65.00 373 VAL A CA 1
ATOM 2989 C C . VAL A 1 373 ? -64.502 3.577 89.016 1.00 65.00 373 VAL A C 1
ATOM 2991 O O . VAL A 1 373 ? -65.513 3.208 88.422 1.00 65.00 373 VAL A O 1
ATOM 2994 N N . TYR A 1 374 ? -64.064 2.948 90.106 1.00 63.59 374 TYR A N 1
ATOM 2995 C CA . TYR A 1 374 ? -64.758 1.810 90.689 1.00 63.59 374 TYR A CA 1
ATOM 2996 C C . TYR A 1 374 ? -66.144 2.211 91.202 1.00 63.59 374 TYR A C 1
ATOM 2998 O O . TYR A 1 374 ? -67.108 1.523 90.886 1.00 63.59 374 TYR A O 1
ATOM 3006 N N . LYS A 1 375 ? -66.278 3.323 91.940 1.00 68.44 375 LYS A N 1
ATOM 3007 C CA . LYS A 1 375 ? -67.578 3.805 92.444 1.00 68.44 375 LYS A CA 1
ATOM 3008 C C . LYS A 1 375 ? -68.537 4.202 91.324 1.00 68.44 375 LYS A C 1
ATOM 3010 O O . LYS A 1 375 ? -69.728 3.946 91.447 1.00 68.44 375 LYS A O 1
ATOM 3015 N N . GLU A 1 376 ? -68.035 4.796 90.249 1.00 66.19 376 GLU A N 1
ATOM 3016 C CA . GLU A 1 376 ? -68.876 5.307 89.165 1.00 66.19 376 GLU A CA 1
ATOM 3017 C C . GLU A 1 376 ? -69.249 4.226 88.142 1.00 66.19 376 GLU A C 1
ATOM 3019 O O . GLU A 1 376 ? -70.402 4.140 87.727 1.00 66.19 376 GLU A O 1
ATOM 3024 N N . GLN A 1 377 ? -68.300 3.370 87.753 1.00 67.44 377 GLN A N 1
ATOM 3025 C CA . GLN A 1 377 ? -68.492 2.432 86.642 1.00 67.44 377 GLN A CA 1
ATOM 3026 C C . GLN A 1 377 ? -68.718 0.993 87.095 1.00 67.44 377 GLN A C 1
ATOM 3028 O O . GLN A 1 377 ? -69.430 0.249 86.430 1.00 67.44 377 GLN A O 1
ATOM 3033 N N . VAL A 1 378 ? -68.112 0.564 88.203 1.00 56.28 378 VAL A N 1
ATOM 3034 C CA . VAL A 1 378 ? -68.073 -0.861 88.575 1.00 56.28 378 VAL A CA 1
ATOM 3035 C C . VAL A 1 378 ? -69.042 -1.179 89.714 1.00 56.28 378 VAL A C 1
ATOM 3037 O O . VAL A 1 378 ? -69.740 -2.190 89.655 1.00 56.28 378 VAL A O 1
ATOM 3040 N N . ALA A 1 379 ? -69.149 -0.309 90.719 1.00 60.41 379 ALA A N 1
ATOM 3041 C CA . ALA A 1 379 ? -70.005 -0.492 91.888 1.00 60.41 379 ALA A CA 1
ATOM 3042 C C . ALA A 1 379 ? -71.493 -0.684 91.536 1.00 60.41 379 ALA A C 1
ATOM 3044 O O . ALA A 1 379 ? -72.072 -1.630 92.068 1.00 60.41 379 ALA A O 1
ATOM 3045 N N . PRO A 1 380 ? -72.096 0.060 90.581 1.00 66.19 380 PRO A N 1
ATOM 3046 C CA . PRO A 1 380 ? -73.493 -0.159 90.201 1.00 66.19 380 PRO A CA 1
ATOM 3047 C C . PRO A 1 380 ? -73.726 -1.550 89.599 1.00 66.19 380 PRO A C 1
ATOM 3049 O O . PRO A 1 380 ? -74.757 -2.174 89.833 1.00 66.19 380 PRO A O 1
ATOM 3052 N N . HIS A 1 381 ? -72.757 -2.071 88.837 1.00 63.12 381 HIS A N 1
ATOM 3053 C CA . HIS A 1 381 ? -72.845 -3.403 88.237 1.00 63.12 381 HIS A CA 1
ATOM 3054 C C . HIS A 1 381 ? -72.602 -4.518 89.254 1.00 63.12 381 HIS A C 1
ATOM 3056 O O . HIS A 1 381 ? -73.249 -5.563 89.177 1.00 63.12 381 HIS A O 1
ATOM 3062 N N . VAL A 1 382 ? -71.703 -4.302 90.215 1.00 58.88 382 VAL A N 1
ATOM 3063 C CA . VAL A 1 382 ? -71.449 -5.247 91.308 1.00 58.88 382 VAL A CA 1
ATOM 3064 C C . VAL A 1 382 ? -72.645 -5.306 92.261 1.00 58.88 382 VAL A C 1
ATOM 3066 O O . VAL A 1 382 ? -73.073 -6.405 92.608 1.00 58.88 382 VAL A O 1
ATOM 3069 N N . GLU A 1 383 ? -73.243 -4.169 92.623 1.00 63.41 383 GLU A N 1
ATOM 3070 C CA . GLU A 1 383 ? -74.470 -4.121 93.431 1.00 63.41 383 GLU A CA 1
ATOM 3071 C C . GLU A 1 383 ? -75.660 -4.727 92.686 1.00 63.41 383 GLU A C 1
ATOM 3073 O O . GLU A 1 383 ? -76.342 -5.583 93.247 1.00 63.41 383 GLU A O 1
ATOM 3078 N N . ALA A 1 384 ? -75.854 -4.406 91.402 1.00 66.31 384 ALA A N 1
ATOM 3079 C CA . ALA A 1 384 ? -76.885 -5.045 90.582 1.00 66.31 384 ALA A CA 1
ATOM 3080 C C . ALA A 1 384 ? -76.664 -6.562 90.452 1.00 66.31 384 ALA A C 1
ATOM 3082 O O . ALA A 1 384 ? -77.619 -7.337 90.483 1.00 66.31 384 ALA A O 1
ATOM 3083 N N . GLY A 1 385 ? -75.410 -7.009 90.337 1.00 54.38 385 GLY A N 1
ATOM 3084 C CA . GLY A 1 385 ? -75.043 -8.423 90.308 1.00 54.38 385 GLY A CA 1
ATOM 3085 C C . GLY A 1 385 ? -75.319 -9.137 91.632 1.00 54.38 385 GLY A C 1
ATOM 3086 O O . GLY A 1 385 ? -75.866 -10.238 91.626 1.00 54.38 385 GLY A O 1
ATOM 3087 N N . LEU A 1 386 ? -75.004 -8.506 92.766 1.00 54.91 386 LEU A N 1
ATOM 3088 C CA . LEU A 1 386 ? -75.294 -9.027 94.107 1.00 54.91 386 LEU A CA 1
ATOM 3089 C C . LEU A 1 386 ? -76.800 -9.071 94.389 1.00 54.91 386 LEU A C 1
ATOM 3091 O O . LEU A 1 386 ? -77.292 -10.064 94.922 1.00 54.91 386 LEU A O 1
ATOM 3095 N N . GLN A 1 387 ? -77.543 -8.044 93.980 1.00 62.91 387 GLN A N 1
ATOM 3096 C CA . GLN A 1 387 ? -78.995 -7.972 94.134 1.00 62.91 387 GLN A CA 1
ATOM 3097 C C . GLN A 1 387 ? -79.687 -9.034 93.270 1.00 62.91 387 GLN A C 1
ATOM 3099 O O . GLN A 1 387 ? -80.508 -9.801 93.769 1.00 62.91 387 GLN A O 1
ATOM 3104 N N . LYS A 1 388 ? -79.247 -9.197 92.017 1.00 64.06 388 LYS A N 1
ATOM 3105 C CA . LYS A 1 388 ? -79.727 -10.254 91.118 1.00 64.06 388 LYS A CA 1
ATOM 3106 C C . LYS A 1 388 ? -79.307 -11.652 91.575 1.00 64.06 388 LYS A C 1
ATOM 3108 O O . LYS A 1 388 ? -80.062 -12.604 91.411 1.00 64.06 388 LYS A O 1
ATOM 3113 N N . GLY A 1 389 ? -78.131 -11.792 92.183 1.00 54.47 389 GLY A N 1
ATOM 3114 C CA . GLY A 1 389 ? -77.691 -13.027 92.833 1.00 54.47 389 GLY A CA 1
ATOM 3115 C C . GLY A 1 389 ? -78.557 -13.389 94.043 1.00 54.47 389 GLY A C 1
ATOM 3116 O O . GLY A 1 389 ? -78.923 -14.551 94.205 1.00 54.47 389 GLY A O 1
ATOM 3117 N N . SER A 1 390 ? -78.945 -12.398 94.848 1.00 55.16 390 SER A N 1
ATOM 3118 C CA . SER A 1 390 ? -79.883 -12.555 95.967 1.00 55.16 390 SER A CA 1
ATOM 3119 C C . SER A 1 390 ? -81.283 -12.966 95.487 1.00 55.16 390 SER A C 1
ATOM 3121 O O . SER A 1 390 ? -81.852 -13.925 96.006 1.00 55.16 390 SER A O 1
ATOM 3123 N N . GLU A 1 391 ? -81.798 -12.328 94.431 1.00 62.06 391 GLU A N 1
ATOM 3124 C CA . GLU A 1 391 ? -83.067 -12.695 93.782 1.00 62.06 391 GLU A CA 1
ATOM 3125 C C . GLU A 1 391 ? -83.026 -14.102 93.175 1.00 62.06 391 GLU A C 1
ATOM 3127 O O . GLU A 1 391 ? -83.952 -14.892 93.335 1.00 62.06 391 GLU A O 1
ATOM 3132 N N . LEU A 1 392 ? -81.933 -14.467 92.502 1.00 58.75 392 LEU A N 1
ATOM 3133 C CA . LEU A 1 392 ? -81.771 -15.815 91.960 1.00 58.75 392 LEU A CA 1
ATOM 3134 C C . LEU A 1 392 ? -81.660 -16.860 93.070 1.00 58.75 392 LEU A C 1
ATOM 3136 O O . LEU A 1 392 ? -82.178 -17.962 92.910 1.00 58.75 392 LEU A O 1
ATOM 3140 N N . SER A 1 393 ? -81.031 -16.521 94.196 1.00 53.62 393 SER A N 1
ATOM 3141 C CA . SER A 1 393 ? -80.953 -17.389 95.371 1.00 53.62 393 SER A CA 1
ATOM 3142 C C . SER A 1 393 ? -82.329 -17.598 96.012 1.00 53.62 393 SER A C 1
ATOM 3144 O O . SER A 1 393 ? -82.690 -18.733 96.322 1.00 53.62 393 SER A O 1
ATOM 3146 N N . SER A 1 394 ? -83.149 -16.547 96.139 1.00 60.03 394 SER A N 1
ATOM 3147 C CA . SER A 1 394 ? -84.512 -16.669 96.673 1.00 60.03 394 SER A CA 1
ATOM 3148 C C . SER A 1 394 ? -85.432 -17.459 95.733 1.00 60.03 394 SER A C 1
ATOM 3150 O O . SER A 1 394 ? -86.148 -18.348 96.196 1.00 60.03 394 SER A O 1
ATOM 3152 N N . ILE A 1 395 ? -85.328 -17.247 94.416 1.00 66.81 395 ILE A N 1
ATOM 3153 C CA . ILE A 1 395 ? -86.046 -18.029 93.395 1.00 66.81 395 ILE A CA 1
ATOM 3154 C C . ILE A 1 395 ? -85.580 -19.491 93.388 1.00 66.81 395 ILE A C 1
ATOM 3156 O O . ILE A 1 395 ? -86.399 -20.402 93.274 1.00 66.81 395 ILE A O 1
ATOM 3160 N N . ALA A 1 396 ? -84.276 -19.749 93.504 1.00 56.59 396 ALA A N 1
ATOM 3161 C CA . ALA A 1 396 ? -83.736 -21.105 93.570 1.00 56.59 396 ALA A CA 1
ATOM 3162 C C . ALA A 1 396 ? -84.194 -21.830 94.841 1.00 56.59 396 ALA A C 1
ATOM 3164 O O . ALA A 1 396 ? -84.524 -23.014 94.781 1.00 56.59 396 ALA A O 1
ATOM 3165 N N . LEU A 1 397 ? -84.273 -21.125 95.972 1.00 58.75 397 LEU A N 1
ATOM 3166 C CA . LEU A 1 397 ? -84.803 -21.662 97.221 1.00 58.75 397 LEU A CA 1
ATOM 3167 C C . LEU A 1 397 ? -86.296 -22.003 97.095 1.00 58.75 397 LEU A C 1
ATOM 3169 O O . LEU A 1 397 ? -86.722 -23.060 97.555 1.00 58.75 397 LEU A O 1
ATOM 3173 N N . GLU A 1 398 ? -87.089 -21.144 96.454 1.00 67.56 398 GLU A N 1
ATOM 3174 C CA . GLU A 1 398 ? -88.523 -21.364 96.243 1.00 67.56 398 GLU A CA 1
ATOM 3175 C C . GLU A 1 398 ? -88.791 -22.516 95.259 1.00 67.56 398 GLU A C 1
ATOM 3177 O O . GLU A 1 398 ? -89.558 -23.431 95.563 1.00 67.56 398 GLU A O 1
ATOM 3182 N N . LYS A 1 399 ? -88.065 -22.560 94.133 1.00 66.50 399 LYS A N 1
ATOM 3183 C CA . LYS A 1 399 ? -88.104 -23.689 93.187 1.00 66.50 399 LYS A CA 1
ATOM 3184 C C . LYS A 1 399 ? -87.604 -24.986 93.816 1.00 66.50 399 LYS A C 1
ATOM 3186 O O . LYS A 1 399 ? -88.154 -26.047 93.540 1.00 66.50 399 LYS A O 1
ATOM 3191 N N . GLY A 1 400 ? -86.596 -24.908 94.682 1.00 62.62 400 GLY A N 1
ATOM 3192 C CA . GLY A 1 400 ? -86.102 -26.041 95.457 1.00 62.62 400 GLY A CA 1
ATOM 3193 C C . GLY A 1 400 ? -87.157 -26.594 96.415 1.00 62.62 400 GLY A C 1
ATOM 3194 O O . GLY A 1 400 ? -87.291 -27.810 96.521 1.00 62.62 400 GLY A O 1
ATOM 3195 N N . LYS A 1 401 ? -87.950 -25.731 97.065 1.00 66.31 401 LYS A N 1
ATOM 3196 C CA . LYS A 1 401 ? -89.078 -26.151 97.916 1.00 66.31 401 LYS A CA 1
ATOM 3197 C C . LYS A 1 401 ? -90.179 -26.839 97.107 1.00 66.31 401 LYS A C 1
ATOM 3199 O O . LYS A 1 401 ? -90.594 -27.926 97.491 1.00 66.31 401 LYS A O 1
ATOM 3204 N N . LEU A 1 402 ? -90.575 -26.264 95.970 1.00 69.81 402 LEU A N 1
ATOM 3205 C CA . LEU A 1 402 ? -91.551 -26.860 95.046 1.00 69.81 402 LEU A CA 1
ATOM 3206 C C . LEU A 1 402 ? -91.094 -28.232 94.529 1.00 69.81 402 LEU A C 1
ATOM 3208 O O . LEU A 1 402 ? -91.835 -29.207 94.617 1.00 69.81 402 LEU A O 1
ATOM 3212 N N . ALA A 1 403 ? -89.839 -28.340 94.083 1.00 63.41 403 ALA A N 1
ATOM 3213 C CA . ALA A 1 403 ? -89.265 -29.609 93.639 1.00 63.41 403 ALA A CA 1
ATOM 3214 C C . ALA A 1 403 ? -89.188 -30.643 94.777 1.00 63.41 403 ALA A C 1
ATOM 3216 O O . ALA A 1 403 ? -89.395 -31.836 94.555 1.00 63.41 403 ALA A O 1
ATOM 3217 N N . LEU A 1 404 ? -88.913 -30.205 96.010 1.00 65.62 404 LEU A N 1
ATOM 3218 C CA . LEU A 1 404 ? -88.911 -31.080 97.182 1.00 65.62 404 LEU A CA 1
ATOM 3219 C C . LEU A 1 404 ? -90.324 -31.586 97.518 1.00 65.62 404 LEU A C 1
ATOM 3221 O O . LEU A 1 404 ? -90.473 -32.741 97.915 1.00 65.62 404 LEU A O 1
ATOM 3225 N N . GLU A 1 405 ? -91.355 -30.756 97.360 1.00 73.81 405 GLU A N 1
ATOM 3226 C CA . GLU A 1 405 ? -92.758 -31.145 97.555 1.00 73.81 405 GLU A CA 1
ATOM 3227 C C . GLU A 1 405 ? -93.237 -32.130 96.481 1.00 73.81 405 GLU A C 1
ATOM 3229 O O . GLU A 1 405 ? -93.810 -33.169 96.823 1.00 73.81 405 GLU A O 1
ATOM 3234 N N . GLU A 1 406 ? -92.912 -31.889 95.208 1.00 74.44 406 GLU A N 1
ATOM 3235 C CA . GLU A 1 406 ? -93.168 -32.840 94.117 1.00 74.44 406 GLU A CA 1
ATOM 3236 C C . GLU A 1 406 ? -92.452 -34.175 94.352 1.00 74.44 406 GLU A C 1
ATOM 3238 O O . GLU A 1 406 ? -93.050 -35.247 94.219 1.00 74.44 406 GLU A O 1
ATOM 3243 N N . PHE A 1 407 ? -91.185 -34.130 94.774 1.00 70.69 407 PHE A N 1
ATOM 3244 C CA . PHE A 1 407 ? -90.426 -35.336 95.087 1.00 70.69 407 PHE A CA 1
ATOM 3245 C C . PHE A 1 407 ? -91.037 -36.101 96.265 1.00 70.69 407 PHE A C 1
ATOM 3247 O O . PHE A 1 407 ? -91.123 -37.327 96.216 1.00 70.69 407 PHE A O 1
ATOM 3254 N N . ARG A 1 408 ? -91.513 -35.409 97.310 1.00 75.25 408 ARG A N 1
ATOM 3255 C CA . ARG A 1 408 ? -92.229 -36.043 98.431 1.00 75.25 408 ARG A CA 1
ATOM 3256 C C . ARG A 1 408 ? -93.504 -36.741 97.965 1.00 75.25 408 ARG A C 1
ATOM 3258 O O . ARG A 1 408 ? -93.765 -37.854 98.420 1.00 75.25 408 ARG A O 1
ATOM 3265 N N . HIS A 1 409 ? -94.262 -36.132 97.054 1.00 79.69 409 HIS A N 1
ATOM 3266 C CA . HIS A 1 409 ? -95.468 -36.741 96.494 1.00 79.69 409 HIS A CA 1
ATOM 3267 C C . HIS A 1 409 ? -95.141 -37.998 95.670 1.00 79.69 409 HIS A C 1
ATOM 3269 O O . HIS A 1 409 ? -95.698 -39.069 95.916 1.00 79.69 409 HIS A O 1
ATOM 3275 N N . LEU A 1 410 ? -94.174 -37.903 94.751 1.00 76.31 410 LEU A N 1
ATOM 3276 C CA . LEU A 1 410 ? -93.707 -39.041 93.949 1.00 76.31 410 LEU A CA 1
ATOM 3277 C C . LEU A 1 410 ? -93.147 -40.169 94.823 1.00 76.31 410 LEU A C 1
ATOM 3279 O O . LEU A 1 410 ? -93.412 -41.347 94.576 1.00 76.31 410 LEU A O 1
ATOM 3283 N N . TYR A 1 411 ? -92.406 -39.818 95.874 1.00 77.94 411 TYR A N 1
ATOM 3284 C CA . TYR A 1 411 ? -91.878 -40.776 96.835 1.00 77.94 411 TYR A CA 1
ATOM 3285 C C . TYR A 1 411 ? -92.994 -41.491 97.600 1.00 77.94 411 TYR A C 1
ATOM 3287 O O . TYR A 1 411 ? -92.935 -42.709 97.761 1.00 77.94 411 TYR A O 1
ATOM 3295 N N . ALA A 1 412 ? -94.023 -40.766 98.049 1.00 80.25 412 ALA A N 1
ATOM 3296 C CA . ALA A 1 412 ? -95.168 -41.357 98.736 1.00 80.25 412 ALA A CA 1
ATOM 3297 C C . ALA A 1 412 ? -95.901 -42.370 97.839 1.00 80.25 412 ALA A C 1
ATOM 3299 O O . ALA A 1 412 ? -96.203 -43.483 98.279 1.00 80.25 412 ALA A O 1
ATOM 3300 N N . GLU A 1 413 ? -96.104 -42.034 96.563 1.00 86.00 413 GLU A N 1
ATOM 3301 C CA . GLU A 1 413 ? -96.747 -42.924 95.596 1.00 86.00 413 GLU A CA 1
ATOM 3302 C C . GLU A 1 413 ? -95.884 -44.159 95.280 1.00 86.00 413 GLU A C 1
ATOM 3304 O O . GLU A 1 413 ? -96.370 -45.298 95.267 1.00 86.00 413 GLU A O 1
ATOM 3309 N N . PHE A 1 414 ? -94.577 -43.958 95.081 1.00 83.62 414 PHE A N 1
ATOM 3310 C CA . PHE A 1 414 ? -93.613 -45.042 94.892 1.00 83.62 414 PHE A CA 1
ATOM 3311 C C . PHE A 1 414 ? -93.585 -45.982 96.102 1.00 83.62 414 PHE A C 1
ATOM 3313 O O . PHE A 1 414 ? -93.652 -47.205 95.943 1.00 83.62 414 PHE A O 1
ATOM 3320 N N . ARG A 1 415 ? -93.570 -45.417 97.314 1.00 87.69 415 ARG A N 1
ATOM 3321 C CA . ARG A 1 415 ? -93.619 -46.155 98.576 1.00 87.69 415 ARG A CA 1
ATOM 3322 C C . ARG A 1 415 ? -94.877 -47.003 98.685 1.00 87.69 415 ARG A C 1
ATOM 3324 O O . ARG A 1 415 ? -94.784 -48.190 98.992 1.00 87.69 415 ARG A O 1
ATOM 3331 N N . GLU A 1 416 ? -96.049 -46.453 98.380 1.00 87.69 416 GLU A N 1
ATOM 3332 C CA . GLU A 1 416 ? -97.290 -47.230 98.393 1.00 87.69 416 GLU A CA 1
ATOM 3333 C C . GLU A 1 416 ? -97.286 -48.389 97.392 1.00 87.69 416 GLU A C 1
ATOM 3335 O O . GLU A 1 416 ? -97.754 -49.486 97.714 1.00 87.69 416 GLU A O 1
ATOM 3340 N N . ARG A 1 417 ? -96.782 -48.177 96.169 1.00 86.88 417 ARG A N 1
ATOM 3341 C CA . ARG A 1 417 ? -96.678 -49.251 95.165 1.00 86.88 417 ARG A CA 1
ATOM 3342 C C . ARG A 1 417 ? -95.698 -50.337 95.608 1.00 86.88 417 ARG A C 1
ATOM 3344 O O . ARG A 1 417 ? -95.992 -51.526 95.460 1.00 86.88 417 ARG A O 1
ATOM 3351 N N . GLY A 1 418 ? -94.567 -49.940 96.187 1.00 82.12 418 GLY A N 1
ATOM 3352 C CA . GLY A 1 418 ? -93.573 -50.847 96.750 1.00 82.12 418 GLY A CA 1
ATOM 3353 C C . GLY A 1 418 ? -94.143 -51.723 97.863 1.00 82.12 418 GLY A C 1
ATOM 3354 O O . GLY A 1 418 ? -94.063 -52.951 97.799 1.00 82.12 418 GLY A O 1
ATOM 3355 N N . ILE A 1 419 ? -94.830 -51.104 98.825 1.00 8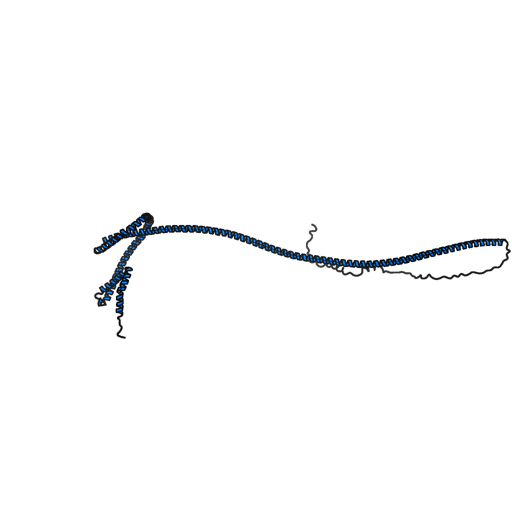6.81 419 ILE A N 1
ATOM 3356 C CA . ILE A 1 419 ? -95.496 -51.810 99.926 1.00 86.81 419 ILE A CA 1
ATOM 3357 C C . ILE A 1 419 ? -96.592 -52.740 99.398 1.00 86.81 419 ILE A C 1
ATOM 3359 O O . ILE A 1 419 ? -96.669 -53.890 99.829 1.00 86.81 419 ILE A O 1
ATOM 3363 N N . ARG A 1 420 ? -97.421 -52.294 98.441 1.00 88.88 420 ARG A N 1
ATOM 3364 C CA . ARG A 1 420 ? -98.445 -53.149 97.811 1.00 88.88 420 ARG A CA 1
ATOM 3365 C C . ARG A 1 420 ? -97.837 -54.377 97.141 1.00 88.88 420 ARG A C 1
ATOM 3367 O O . ARG A 1 420 ? -98.416 -55.454 97.228 1.00 88.88 420 ARG A O 1
ATOM 3374 N N . THR A 1 421 ? -96.683 -54.226 96.500 1.00 86.19 421 THR A N 1
ATOM 3375 C CA . THR A 1 421 ? -95.984 -55.334 95.837 1.00 86.19 421 THR A CA 1
ATOM 3376 C C . THR A 1 421 ? -95.437 -56.329 96.856 1.00 86.19 421 THR A C 1
ATOM 3378 O O . THR A 1 421 ? -95.667 -57.526 96.713 1.00 86.19 421 THR A O 1
ATOM 3381 N N . LEU A 1 422 ? -94.794 -55.847 97.924 1.00 82.31 422 LEU A N 1
ATOM 3382 C CA . LEU A 1 422 ? -94.295 -56.704 99.004 1.00 82.31 422 LEU A CA 1
ATOM 3383 C C . LEU A 1 422 ? -95.424 -57.441 99.735 1.00 82.31 422 LEU A C 1
ATOM 3385 O O . LEU A 1 422 ? -95.272 -58.614 100.057 1.00 82.31 422 LEU A O 1
ATOM 3389 N N . LYS A 1 423 ? -96.582 -56.796 99.925 1.00 88.75 423 LYS A N 1
ATOM 3390 C CA . LYS A 1 423 ? -97.768 -57.414 100.540 1.00 88.75 423 LYS A CA 1
ATOM 3391 C C . LYS A 1 423 ? -98.374 -58.561 99.729 1.00 88.75 423 LYS A C 1
ATOM 3393 O O . LYS A 1 423 ? -99.103 -59.357 100.306 1.00 88.75 423 LYS A O 1
ATOM 3398 N N . ARG A 1 424 ? -98.085 -58.677 98.425 1.00 87.81 424 ARG A N 1
ATOM 3399 C CA . ARG A 1 424 ? -98.518 -59.839 97.620 1.00 87.81 424 ARG A CA 1
ATOM 3400 C C . ARG A 1 424 ? -97.804 -61.129 98.023 1.00 87.81 424 ARG A C 1
ATOM 3402 O O . ARG A 1 424 ? -98.248 -62.202 97.638 1.00 87.81 424 ARG A O 1
ATOM 3409 N N . ASN A 1 425 ? -96.707 -61.025 98.770 1.00 85.00 425 ASN A N 1
ATOM 3410 C CA . ASN A 1 425 ? -96.013 -62.162 99.341 1.00 85.00 425 ASN A CA 1
ATOM 3411 C C . ASN A 1 425 ? -96.381 -62.272 100.828 1.00 85.00 425 ASN A C 1
ATOM 3413 O O . ASN A 1 425 ? -96.010 -61.412 101.631 1.00 85.00 425 ASN A O 1
ATOM 3417 N N . GLU A 1 426 ? -97.122 -63.323 101.187 1.00 80.25 426 GLU A N 1
ATOM 3418 C CA . GLU A 1 426 ? -97.666 -63.518 102.540 1.00 80.25 426 GLU A CA 1
ATOM 3419 C C . GLU A 1 426 ? -96.583 -63.474 103.627 1.00 80.25 426 GLU A C 1
ATOM 3421 O O . GLU A 1 426 ? -96.819 -62.931 104.704 1.00 80.25 426 GLU A O 1
ATOM 3426 N N . ALA A 1 427 ? -95.365 -63.936 103.319 1.00 81.00 427 ALA A N 1
ATOM 3427 C CA . ALA A 1 427 ? -94.240 -63.937 104.253 1.00 81.00 427 ALA A CA 1
ATOM 3428 C C . ALA A 1 427 ? -93.792 -62.527 104.687 1.00 81.00 427 ALA A C 1
ATOM 3430 O O . ALA A 1 427 ? -93.242 -62.363 105.775 1.00 81.00 427 ALA A O 1
ATOM 3431 N N . PHE A 1 428 ? -94.022 -61.501 103.859 1.00 80.00 428 PHE A N 1
ATOM 3432 C CA . PHE A 1 428 ? -93.573 -60.127 104.122 1.00 80.00 428 PHE A CA 1
ATOM 3433 C C . PHE A 1 428 ? -94.716 -59.162 104.445 1.00 80.00 428 PHE A C 1
ATOM 3435 O O . PHE A 1 428 ? -94.457 -58.035 104.869 1.00 80.00 428 PHE A O 1
ATOM 3442 N N . ALA A 1 429 ? -95.974 -59.581 104.289 1.00 84.62 429 ALA A N 1
ATOM 3443 C CA . ALA A 1 429 ? -97.152 -58.738 104.476 1.00 84.62 429 ALA A CA 1
ATOM 3444 C C . ALA A 1 429 ? -97.207 -57.949 105.809 1.00 84.62 429 ALA A C 1
ATOM 3446 O O . ALA A 1 429 ? -97.491 -56.746 105.739 1.00 84.62 429 ALA A O 1
ATOM 3447 N N . PRO A 1 430 ? -96.900 -58.527 106.995 1.00 85.94 430 PRO A N 1
ATOM 3448 C CA . PRO A 1 430 ? -96.976 -57.788 108.262 1.00 85.94 430 PRO A CA 1
ATOM 3449 C C . PRO A 1 430 ? -95.878 -56.724 108.424 1.00 85.94 430 PRO A C 1
ATOM 3451 O O . PRO A 1 430 ? -96.079 -55.744 109.137 1.00 85.94 430 PRO A O 1
ATOM 3454 N N . HIS A 1 431 ? -94.749 -56.863 107.721 1.00 89.44 431 HIS A N 1
ATOM 3455 C CA . HIS A 1 431 ? -93.591 -55.965 107.846 1.00 89.44 431 HIS A CA 1
ATOM 3456 C C . HIS A 1 431 ? -93.258 -55.198 106.559 1.00 89.44 431 HIS A C 1
ATOM 3458 O O . HIS A 1 431 ? -92.255 -54.489 106.506 1.00 89.44 431 HIS A O 1
ATOM 3464 N N . ALA A 1 432 ? -94.104 -55.282 105.527 1.00 82.81 432 ALA A N 1
ATOM 3465 C CA . ALA A 1 432 ? -93.837 -54.737 104.195 1.00 82.81 432 ALA A CA 1
ATOM 3466 C C . ALA A 1 432 ? -93.454 -53.244 104.201 1.00 82.81 432 ALA A C 1
ATOM 3468 O O . ALA A 1 432 ? -92.585 -52.837 103.437 1.00 82.81 432 ALA A O 1
ATOM 3469 N N . GLY A 1 433 ? -94.062 -52.438 105.083 1.00 82.06 433 GLY A N 1
ATOM 3470 C CA . GLY A 1 433 ? -93.709 -51.023 105.254 1.00 82.06 433 GLY A CA 1
ATOM 3471 C C . GLY A 1 433 ? -92.295 -50.815 105.798 1.00 82.06 433 GLY A C 1
ATOM 3472 O O . GLY A 1 433 ? -91.506 -50.097 105.194 1.00 82.06 433 GLY A O 1
ATOM 3473 N N . GLN A 1 434 ? -91.956 -51.496 106.897 1.00 85.06 434 GLN A N 1
ATOM 3474 C CA . GLN A 1 434 ? -90.642 -51.392 107.545 1.00 85.06 434 GLN A CA 1
ATOM 3475 C C . GLN A 1 434 ? -89.520 -51.921 106.648 1.00 85.06 434 GLN A C 1
ATOM 3477 O O . GLN A 1 434 ? -88.447 -51.326 106.587 1.00 85.06 434 GLN A O 1
ATOM 3482 N N . ILE A 1 435 ? -89.776 -53.011 105.920 1.00 79.56 435 ILE A N 1
ATOM 3483 C CA . ILE A 1 435 ? -88.811 -53.592 104.982 1.00 79.56 435 ILE A CA 1
ATOM 3484 C C . ILE A 1 435 ? -88.568 -52.632 103.814 1.00 79.56 435 ILE A C 1
ATOM 3486 O O . ILE A 1 435 ? -87.416 -52.368 103.478 1.00 79.56 435 ILE A O 1
ATOM 3490 N N . PHE A 1 436 ? -89.629 -52.070 103.223 1.00 86.81 436 PHE A N 1
ATOM 3491 C CA . PHE A 1 436 ? -89.484 -51.132 102.111 1.00 86.81 436 PHE A CA 1
ATOM 3492 C C . PHE A 1 436 ? -88.737 -49.862 102.531 1.00 86.81 436 PHE A C 1
ATOM 3494 O O . PHE A 1 436 ? -87.770 -49.480 101.874 1.00 86.81 436 PHE A O 1
ATOM 3501 N N . ASP A 1 437 ? -89.122 -49.256 103.656 1.00 81.12 437 ASP A N 1
ATOM 3502 C CA . ASP A 1 437 ? -88.453 -48.060 104.179 1.00 81.12 437 ASP A CA 1
ATOM 3503 C C . ASP A 1 437 ? -86.994 -48.346 104.555 1.00 81.12 437 ASP A C 1
ATOM 3505 O O . ASP A 1 437 ? -86.113 -47.539 104.266 1.00 81.12 437 ASP A O 1
ATOM 3509 N N . GLY A 1 438 ? -86.709 -49.520 105.129 1.00 77.31 438 GLY A N 1
ATOM 3510 C CA . GLY A 1 438 ? -85.348 -49.969 105.418 1.00 77.31 438 GLY A CA 1
ATOM 3511 C C . GLY A 1 438 ? -84.494 -50.117 104.156 1.00 77.31 438 GLY A C 1
ATOM 3512 O O . GLY A 1 438 ? -83.356 -49.644 104.123 1.00 77.31 438 GLY A O 1
ATOM 3513 N N . CYS A 1 439 ? -85.040 -50.710 103.090 1.00 77.38 439 CYS A N 1
ATOM 3514 C CA . CYS A 1 439 ? -84.352 -50.830 101.805 1.00 77.38 439 CYS A CA 1
ATOM 3515 C C . CYS A 1 439 ? -84.094 -49.463 101.164 1.00 77.38 439 CYS A C 1
ATOM 3517 O O . CYS A 1 439 ? -82.980 -49.200 100.711 1.00 77.38 439 CYS A O 1
ATOM 3519 N N . VAL A 1 440 ? -85.092 -48.579 101.146 1.00 78.38 440 VAL A N 1
ATOM 3520 C CA . VAL A 1 440 ? -84.958 -47.261 100.520 1.00 78.38 440 VAL A CA 1
ATOM 3521 C C . VAL A 1 440 ? -84.008 -46.359 101.309 1.00 78.38 440 VAL A C 1
ATOM 3523 O O . VAL A 1 440 ? -83.117 -45.762 100.708 1.00 78.38 440 VAL A O 1
ATOM 3526 N N . ASN A 1 441 ? -84.084 -46.344 102.643 1.00 73.75 441 ASN A N 1
ATOM 3527 C CA . ASN A 1 441 ? -83.117 -45.630 103.482 1.00 73.75 441 ASN A CA 1
ATOM 3528 C C . ASN A 1 441 ? -81.695 -46.187 103.327 1.00 73.75 441 ASN A C 1
ATOM 3530 O O . ASN A 1 441 ? -80.739 -45.415 103.307 1.00 73.75 441 ASN A O 1
ATOM 3534 N N . SER A 1 442 ? -81.540 -47.502 103.145 1.00 71.81 442 SER A N 1
ATOM 3535 C CA . SER A 1 442 ? -80.232 -48.107 102.858 1.00 71.81 442 SER A CA 1
ATOM 3536 C C . SER A 1 442 ? -79.682 -47.661 101.502 1.00 71.81 442 SER A C 1
ATOM 3538 O O . SER A 1 442 ? -78.491 -47.380 101.392 1.00 71.81 442 SER A O 1
ATOM 3540 N N . ILE A 1 443 ? -80.532 -47.546 100.475 1.00 72.75 443 ILE A N 1
ATOM 3541 C CA . ILE A 1 443 ? -80.141 -47.062 99.142 1.00 72.75 443 ILE A CA 1
ATOM 3542 C C . ILE A 1 443 ? -79.782 -45.573 99.183 1.00 72.75 443 ILE A C 1
ATOM 3544 O O . ILE A 1 443 ? -78.755 -45.186 98.625 1.00 72.75 443 ILE A O 1
ATOM 3548 N N . ILE A 1 444 ? -80.581 -44.743 99.861 1.00 70.94 444 ILE A N 1
ATOM 3549 C CA . ILE A 1 444 ? -80.306 -43.308 100.029 1.00 70.94 444 ILE A CA 1
ATOM 3550 C C . ILE A 1 444 ? -79.008 -43.119 100.824 1.00 70.94 444 ILE A C 1
ATOM 3552 O O . ILE A 1 444 ? -78.136 -42.371 100.389 1.00 70.94 444 ILE A O 1
ATOM 3556 N N . GLY A 1 445 ? -78.816 -43.869 101.913 1.00 65.69 445 GLY A N 1
ATOM 3557 C CA . GLY A 1 445 ? -77.575 -43.880 102.689 1.00 65.69 445 GLY A CA 1
ATOM 3558 C C . GLY A 1 445 ? -76.357 -44.271 101.849 1.00 65.69 445 GLY A C 1
ATOM 3559 O O . GLY A 1 445 ? -75.352 -43.560 101.864 1.00 65.69 445 GLY A O 1
ATOM 3560 N N . LEU A 1 446 ? -76.456 -45.337 101.041 1.00 63.72 446 LEU A N 1
ATOM 3561 C CA . LEU A 1 446 ? -75.391 -45.737 100.112 1.00 63.72 446 LEU A CA 1
ATOM 3562 C C . LEU A 1 446 ? -75.105 -44.659 99.058 1.00 63.72 446 LEU A C 1
ATOM 3564 O O . LEU A 1 446 ? -73.952 -44.453 98.688 1.00 63.72 446 LEU A O 1
ATOM 3568 N N . SER A 1 447 ? -76.143 -43.982 98.568 1.00 58.22 447 SER A N 1
ATOM 3569 C CA . SER A 1 447 ? -76.033 -42.953 97.529 1.00 58.22 447 SER A CA 1
ATOM 3570 C C . SER A 1 447 ? -75.381 -41.677 98.067 1.00 58.22 447 SER A C 1
ATOM 3572 O O . SER A 1 447 ? -74.482 -41.135 97.426 1.00 58.22 447 SER A O 1
ATOM 3574 N N . CYS A 1 448 ? -75.739 -41.250 99.281 1.00 57.78 448 CYS A N 1
ATOM 3575 C CA . CYS A 1 448 ? -75.078 -40.144 99.977 1.00 57.78 448 CYS A CA 1
ATOM 3576 C C . CYS A 1 448 ? -73.605 -40.467 100.288 1.00 57.78 448 CYS A C 1
ATOM 3578 O O . CYS A 1 448 ? -72.734 -39.622 100.085 1.00 57.78 448 CYS A O 1
ATOM 3580 N N . LEU A 1 449 ? -73.298 -41.709 100.681 1.00 54.31 449 LEU A N 1
ATOM 3581 C CA . LEU A 1 449 ? -71.921 -42.187 100.877 1.00 54.31 449 LEU A CA 1
ATOM 3582 C C . LEU A 1 449 ? -71.107 -42.238 99.572 1.00 54.31 449 LEU A C 1
ATOM 3584 O O . LEU A 1 449 ? -69.904 -41.993 99.592 1.00 54.31 449 LEU A O 1
ATOM 3588 N N . LEU A 1 450 ? -71.739 -42.510 98.425 1.00 54.16 450 LEU A N 1
ATOM 3589 C CA . LEU A 1 450 ? -71.082 -42.495 97.110 1.00 54.16 450 LEU A CA 1
ATOM 3590 C C . LEU A 1 450 ? -70.791 -41.075 96.597 1.00 54.16 450 LEU A C 1
ATOM 3592 O O . LEU A 1 450 ? -69.866 -40.893 95.799 1.00 54.16 450 LEU A O 1
ATOM 3596 N N . LEU A 1 451 ? -71.541 -40.072 97.055 1.00 55.69 451 LEU A N 1
ATOM 3597 C CA . LEU A 1 451 ? -71.307 -38.658 96.746 1.00 55.69 451 LEU A CA 1
ATOM 3598 C C . LEU A 1 451 ? -70.221 -38.029 97.638 1.00 55.69 451 LEU A C 1
ATOM 3600 O O . LEU A 1 451 ? -69.574 -37.071 97.216 1.00 55.69 451 LEU A O 1
ATOM 3604 N N . ALA A 1 452 ? -69.939 -38.611 98.807 1.00 49.16 452 ALA A N 1
ATOM 3605 C CA . ALA A 1 452 ? -68.880 -38.179 99.717 1.00 49.16 452 ALA A CA 1
ATOM 3606 C C . ALA A 1 452 ? -67.476 -38.627 99.250 1.00 49.16 452 ALA A C 1
ATOM 3608 O O . ALA A 1 452 ? -66.867 -39.526 99.814 1.00 49.16 452 ALA A O 1
ATOM 3609 N N . GLY A 1 453 ? -66.950 -37.966 98.216 1.00 55.09 453 GLY A N 1
ATOM 3610 C CA . GLY A 1 453 ? -65.513 -37.855 97.937 1.00 55.09 453 GLY A CA 1
ATOM 3611 C C . GLY A 1 453 ? -64.757 -39.113 97.443 1.00 55.09 453 GLY A C 1
ATOM 3612 O O . GLY A 1 453 ? -65.081 -40.256 97.767 1.00 55.09 453 GLY A O 1
ATOM 3613 N N . PRO A 1 454 ? -63.688 -38.931 96.645 1.00 58.50 454 PRO A N 1
ATOM 3614 C CA . PRO A 1 454 ? -62.990 -40.029 95.967 1.00 58.50 454 PRO A CA 1
ATOM 3615 C C . PRO A 1 454 ? -62.232 -40.986 96.908 1.00 58.50 454 PRO A C 1
ATOM 3617 O O . PRO A 1 454 ? -62.055 -42.153 96.566 1.00 58.50 454 PRO A O 1
ATOM 3620 N N . VAL A 1 455 ? -61.832 -40.541 98.103 1.00 54.50 455 VAL A N 1
ATOM 3621 C CA . VAL A 1 455 ? -61.022 -41.346 99.042 1.00 54.50 455 VAL A CA 1
ATOM 3622 C C . VAL A 1 455 ? -61.856 -42.424 99.753 1.00 54.50 455 VAL A C 1
ATOM 3624 O O . VAL A 1 455 ? -61.387 -43.544 99.946 1.00 54.50 455 VAL A O 1
ATOM 3627 N N . ILE A 1 456 ? -63.133 -42.151 100.047 1.00 56.62 456 ILE A N 1
ATOM 3628 C CA . ILE A 1 456 ? -64.052 -43.124 100.668 1.00 56.62 456 ILE A CA 1
ATOM 3629 C C . ILE A 1 456 ? -64.493 -44.195 99.653 1.00 56.62 456 ILE A C 1
ATOM 3631 O O . ILE A 1 456 ? -64.661 -45.364 100.013 1.00 56.62 456 ILE A O 1
ATOM 3635 N N . ARG A 1 457 ? -64.587 -43.844 98.360 1.00 58.12 457 ARG A N 1
ATOM 3636 C CA . ARG A 1 457 ? -64.913 -44.793 97.276 1.00 58.12 457 ARG A CA 1
ATOM 3637 C C . ARG A 1 457 ? -63.897 -45.930 97.152 1.00 58.12 457 ARG A C 1
ATOM 3639 O O . ARG A 1 457 ? -64.288 -47.048 96.823 1.00 58.12 457 ARG A O 1
ATOM 3646 N N . LEU A 1 458 ? -62.622 -45.668 97.438 1.00 61.47 458 LEU A N 1
ATOM 3647 C CA . LEU A 1 458 ? -61.554 -46.661 97.305 1.00 61.47 458 LEU A CA 1
ATOM 3648 C C . LEU A 1 458 ? -61.568 -47.672 98.466 1.00 61.47 458 LEU A C 1
ATOM 3650 O O . LEU A 1 458 ? -61.481 -48.878 98.241 1.00 61.47 458 LEU A O 1
ATOM 3654 N N . VAL A 1 459 ? -61.800 -47.193 99.693 1.00 63.31 459 VAL A N 1
ATOM 3655 C CA . VAL A 1 459 ? -61.928 -48.042 100.893 1.00 63.31 459 VAL A CA 1
ATOM 3656 C C . VAL A 1 459 ? -63.206 -48.888 100.838 1.00 63.31 459 VAL A C 1
ATOM 3658 O O . VAL A 1 459 ? -63.179 -50.086 101.122 1.00 63.31 459 VAL A O 1
ATOM 3661 N N . LEU A 1 460 ? -64.326 -48.309 100.394 1.00 58.69 460 LEU A N 1
ATOM 3662 C CA . LEU A 1 460 ? -65.583 -49.047 100.259 1.00 58.69 460 LEU A CA 1
ATOM 3663 C C . LEU A 1 460 ? -65.585 -50.016 99.075 1.00 58.69 460 LEU A C 1
ATOM 3665 O O . LEU A 1 460 ? -66.230 -51.055 99.172 1.00 58.69 460 LEU A O 1
ATOM 3669 N N . GLY A 1 461 ? -64.853 -49.737 97.991 1.00 68.81 461 GLY A N 1
ATOM 3670 C CA . GLY A 1 461 ? -64.649 -50.693 96.897 1.00 68.81 461 GLY A CA 1
ATOM 3671 C C . GLY A 1 461 ? -63.981 -51.984 97.378 1.00 68.81 461 GLY A C 1
ATOM 3672 O O . GLY A 1 461 ? -64.440 -53.077 97.043 1.00 68.81 461 GLY A O 1
ATOM 3673 N N . LEU A 1 462 ? -62.974 -51.858 98.247 1.00 62.12 462 LEU A N 1
ATOM 3674 C CA . LEU A 1 462 ? -62.303 -52.984 98.901 1.00 62.12 462 LEU A CA 1
ATOM 3675 C C . LEU A 1 462 ? -63.233 -53.744 99.857 1.00 62.12 462 LEU A C 1
ATOM 3677 O O . LEU A 1 462 ? -63.292 -54.971 99.806 1.00 62.12 462 LEU A O 1
ATOM 3681 N N . ILE A 1 463 ? -64.031 -53.040 100.663 1.00 64.56 463 ILE A N 1
ATOM 3682 C CA . ILE A 1 463 ? -65.002 -53.673 101.572 1.00 64.56 463 ILE A CA 1
ATOM 3683 C C . ILE A 1 463 ? -66.113 -54.390 100.787 1.00 64.56 463 ILE A C 1
ATOM 3685 O O . ILE A 1 463 ? -66.479 -55.514 101.124 1.00 64.56 463 ILE A O 1
ATOM 3689 N N . LYS A 1 464 ? -66.614 -53.798 99.692 1.00 59.62 464 LYS A N 1
ATOM 3690 C CA . LYS A 1 464 ? -67.594 -54.441 98.801 1.00 59.62 464 LYS A CA 1
ATOM 3691 C C . LYS A 1 464 ? -67.013 -55.695 98.158 1.00 59.62 464 LYS A C 1
ATOM 3693 O O . LYS A 1 464 ? -67.721 -56.691 98.059 1.00 59.62 464 LYS A O 1
ATOM 3698 N N . PHE A 1 465 ? -65.743 -55.667 97.758 1.00 67.06 465 PHE A N 1
ATOM 3699 C CA . PHE A 1 465 ? -65.070 -56.836 97.204 1.00 67.06 465 PHE A CA 1
ATOM 3700 C C . PHE A 1 465 ? -64.958 -57.955 98.246 1.00 67.06 465 PHE A C 1
ATOM 3702 O O . PHE A 1 465 ? -65.306 -59.086 97.940 1.00 67.06 465 PHE A O 1
ATOM 3709 N N . ILE A 1 466 ? -64.587 -57.639 99.491 1.00 70.38 466 ILE A N 1
ATOM 3710 C CA . ILE A 1 466 ? -64.418 -58.627 100.570 1.00 70.38 466 ILE A CA 1
ATOM 3711 C C . ILE A 1 466 ? -65.764 -59.198 101.056 1.00 70.38 466 ILE A C 1
ATOM 3713 O O . ILE A 1 466 ? -65.870 -60.401 101.279 1.00 70.38 466 ILE A O 1
ATOM 3717 N N . ILE A 1 467 ? -66.811 -58.373 101.177 1.00 69.69 467 ILE A N 1
ATOM 3718 C CA . ILE A 1 467 ? -68.121 -58.807 101.699 1.00 69.69 467 ILE A CA 1
ATOM 3719 C C . ILE A 1 467 ? -68.972 -59.504 100.625 1.00 69.69 467 ILE A C 1
ATOM 3721 O O . ILE A 1 467 ? -69.682 -60.460 100.934 1.00 69.69 467 ILE A O 1
ATOM 3725 N N . PHE A 1 468 ? -68.906 -59.079 99.357 1.00 59.69 468 PHE A N 1
ATOM 3726 C CA . PHE A 1 468 ? -69.721 -59.689 98.298 1.00 59.69 468 PHE A CA 1
ATOM 3727 C C . PHE A 1 468 ? -69.059 -60.877 97.592 1.00 59.69 468 PHE A C 1
ATOM 3729 O O . PHE A 1 468 ? -69.775 -61.620 96.918 1.00 59.69 468 PHE A O 1
ATOM 3736 N N . LEU A 1 469 ? -67.753 -61.126 97.763 1.00 61.56 469 LEU A N 1
ATOM 3737 C CA . LEU A 1 469 ? -67.117 -62.357 97.265 1.00 61.56 469 LEU A CA 1
ATOM 3738 C C . LEU A 1 469 ? -67.785 -63.633 97.816 1.00 61.56 469 LEU A C 1
ATOM 3740 O O . LEU A 1 469 ? -68.160 -64.482 97.004 1.00 61.56 469 LEU A O 1
ATOM 3744 N N . PRO A 1 470 ? -68.022 -63.782 99.140 1.00 61.31 470 PRO A N 1
ATOM 3745 C CA . PRO A 1 470 ? -68.689 -64.972 99.660 1.00 61.31 470 PRO A CA 1
ATOM 3746 C C . PRO A 1 470 ? -70.154 -65.062 99.215 1.00 61.31 470 PRO A C 1
ATOM 3748 O O . PRO A 1 470 ? -70.619 -66.162 98.935 1.00 61.31 470 PRO A O 1
ATOM 3751 N N . PHE A 1 471 ? -70.866 -63.940 99.041 1.00 59.81 471 PHE A N 1
ATOM 3752 C CA . PHE A 1 471 ? -72.246 -63.951 98.530 1.00 59.81 471 PHE A CA 1
ATOM 3753 C C . PHE A 1 471 ? -72.336 -64.347 97.054 1.00 59.81 471 PHE A C 1
ATOM 3755 O O . PHE A 1 471 ? -73.263 -65.050 96.665 1.00 59.81 471 PHE A O 1
ATOM 3762 N N . ARG A 1 472 ? -71.372 -63.945 96.220 1.00 56.62 472 ARG A N 1
ATOM 3763 C CA . ARG A 1 472 ? -71.349 -64.318 94.799 1.00 56.62 472 ARG A CA 1
ATOM 3764 C C . ARG A 1 472 ? -70.950 -65.784 94.607 1.00 56.62 472 ARG A C 1
ATOM 3766 O O . ARG A 1 472 ? -71.511 -66.448 93.740 1.00 56.62 472 ARG A O 1
ATOM 3773 N N . ILE A 1 473 ? -70.068 -66.308 95.463 1.00 59.31 473 ILE A N 1
ATOM 3774 C CA . ILE A 1 473 ? -69.744 -67.741 95.525 1.00 59.31 473 ILE A CA 1
ATOM 3775 C C . ILE A 1 473 ? -70.946 -68.541 96.057 1.00 59.31 473 ILE A C 1
ATOM 3777 O O . ILE A 1 473 ? -71.298 -69.551 95.452 1.00 59.31 473 ILE A O 1
ATOM 3781 N N . LEU A 1 474 ? -71.654 -68.068 97.092 1.00 57.19 474 LEU A N 1
ATOM 3782 C CA . LEU A 1 474 ? -72.891 -68.709 97.563 1.00 57.19 474 LEU A CA 1
ATOM 3783 C C . LEU A 1 474 ? -73.998 -68.688 96.501 1.00 57.19 474 LEU A C 1
ATOM 3785 O O . LEU A 1 474 ? -74.651 -69.706 96.299 1.00 57.19 474 LEU A O 1
ATOM 3789 N N . CYS A 1 475 ? -74.193 -67.580 95.783 1.00 55.47 475 CYS A N 1
ATOM 3790 C CA . CYS A 1 475 ? -75.179 -67.511 94.704 1.00 55.47 475 CYS A CA 1
ATOM 3791 C C . CYS A 1 475 ? -74.810 -68.418 93.522 1.00 55.47 475 CYS A C 1
ATOM 3793 O O . CYS A 1 475 ? -75.708 -69.003 92.931 1.00 55.47 475 CYS A O 1
ATOM 3795 N N . CYS A 1 476 ? -73.526 -68.625 93.206 1.00 53.78 476 CYS A N 1
ATOM 3796 C CA . CYS A 1 476 ? -73.126 -69.648 92.230 1.00 53.78 476 CYS A CA 1
ATOM 3797 C C . CYS A 1 476 ? -73.361 -71.079 92.749 1.00 53.78 476 CYS A C 1
ATOM 3799 O O . CYS A 1 476 ? -73.808 -71.934 91.989 1.00 53.78 476 CYS A O 1
ATOM 3801 N N . VAL A 1 477 ? -73.136 -71.345 94.040 1.00 55.38 477 VAL A N 1
ATOM 3802 C CA . VAL A 1 477 ? -73.407 -72.659 94.657 1.00 55.38 477 VAL A CA 1
ATOM 3803 C C . VAL A 1 477 ? -74.914 -72.954 94.746 1.00 55.38 477 VAL A C 1
ATOM 3805 O O . VAL A 1 477 ? -75.320 -74.104 94.581 1.00 55.38 477 VAL A O 1
ATOM 3808 N N . PHE A 1 478 ? -75.760 -71.936 94.929 1.00 53.75 478 PHE A N 1
ATOM 3809 C CA . PHE A 1 478 ? -77.220 -72.087 94.936 1.00 53.75 478 PHE A CA 1
ATOM 3810 C C . PHE A 1 478 ? -77.849 -72.066 93.530 1.00 53.75 478 PHE A C 1
ATOM 3812 O O . PHE A 1 478 ? -78.789 -72.821 93.295 1.00 53.75 478 PHE A O 1
ATOM 3819 N N . CYS A 1 479 ? -77.312 -71.305 92.567 1.00 54.59 479 CYS A N 1
ATOM 3820 C CA . CYS A 1 479 ? -77.807 -71.301 91.181 1.00 54.59 479 CYS A CA 1
ATOM 3821 C C . CYS A 1 479 ? -77.346 -72.515 90.353 1.00 54.59 479 CYS A C 1
ATOM 3823 O O . CYS A 1 479 ? -78.023 -72.872 89.393 1.00 54.59 479 CYS A O 1
ATOM 3825 N N . CYS A 1 480 ? -76.265 -73.210 90.734 1.00 47.38 480 CYS A N 1
ATOM 3826 C CA . CYS A 1 480 ? -75.877 -74.486 90.111 1.00 47.38 480 CYS A CA 1
ATOM 3827 C C . CYS A 1 480 ? -76.604 -75.715 90.691 1.00 47.38 480 CYS A C 1
ATOM 3829 O O . CYS A 1 480 ? -76.294 -76.843 90.312 1.00 47.38 480 CYS A O 1
ATOM 3831 N N . ARG A 1 481 ? -77.608 -75.535 91.563 1.00 46.75 481 ARG A N 1
ATOM 3832 C CA . ARG A 1 481 ? -78.472 -76.625 92.049 1.00 46.75 481 ARG A CA 1
ATOM 3833 C C . ARG A 1 481 ? -79.840 -76.632 91.362 1.00 46.75 481 ARG A C 1
ATOM 3835 O O . ARG A 1 481 ? -80.863 -76.819 92.007 1.00 46.75 481 ARG A O 1
ATOM 3842 N N . CYS A 1 482 ? -79.838 -76.514 90.036 1.00 44.75 482 CYS A N 1
ATOM 3843 C CA . CYS A 1 482 ? -80.916 -77.013 89.186 1.00 44.75 482 CYS A CA 1
ATOM 3844 C C . CYS A 1 482 ? -80.407 -78.253 88.450 1.00 44.75 482 CYS A C 1
ATOM 3846 O O . CYS A 1 482 ? -79.897 -78.180 87.337 1.00 44.75 482 CYS A O 1
ATOM 3848 N N . GLY A 1 483 ? -80.551 -79.409 89.098 1.00 42.75 483 GLY A N 1
ATOM 3849 C CA . GLY A 1 483 ? -80.597 -80.666 88.373 1.00 42.75 483 GLY A CA 1
ATOM 3850 C C . GLY A 1 483 ? -81.884 -80.716 87.550 1.00 42.75 483 GLY A C 1
ATOM 3851 O O . GLY A 1 483 ? -82.976 -80.744 88.107 1.00 42.75 483 GLY A O 1
ATOM 3852 N N . CYS A 1 484 ? -81.750 -80.771 86.232 1.00 43.78 484 CYS A N 1
ATOM 3853 C CA . CYS A 1 484 ? -82.616 -81.594 85.394 1.00 43.78 484 CYS A CA 1
ATOM 3854 C C . CYS A 1 484 ? -81.718 -82.735 84.898 1.00 43.78 484 CYS A C 1
ATOM 3856 O O . CYS A 1 484 ? -80.666 -82.469 84.338 1.00 43.78 484 CYS A O 1
ATOM 3858 N N . GLY A 1 485 ? -81.991 -84.015 85.111 1.00 48.75 485 GLY A N 1
ATOM 3859 C CA . GLY A 1 485 ? -83.161 -84.668 85.674 1.00 48.75 485 GLY A CA 1
ATOM 3860 C C . GLY A 1 485 ? -82.759 -86.031 86.240 1.00 48.75 485 GLY A C 1
ATOM 3861 O O . GLY A 1 485 ? -81.576 -86.327 86.413 1.00 48.75 485 GLY A O 1
ATOM 3862 N N . ARG A 1 486 ? -83.722 -86.892 86.573 1.00 56.59 486 ARG A N 1
ATOM 3863 C CA . ARG A 1 486 ? -83.365 -88.244 87.027 1.00 56.59 486 ARG A CA 1
ATOM 3864 C C . ARG A 1 486 ? -82.796 -89.069 85.860 1.00 56.59 486 ARG A C 1
ATOM 3866 O O . ARG A 1 486 ? -83.553 -89.486 84.998 1.00 56.59 486 ARG A O 1
ATOM 3873 N N . ARG A 1 487 ? -81.480 -89.326 85.933 1.00 45.78 487 ARG A N 1
ATOM 3874 C CA . ARG A 1 487 ? -80.653 -90.332 85.227 1.00 45.78 487 ARG A CA 1
ATOM 3875 C C . ARG A 1 487 ? -80.840 -90.455 83.705 1.00 45.78 487 ARG A C 1
ATOM 3877 O O . ARG A 1 487 ? -81.694 -91.210 83.248 1.00 45.78 487 ARG A O 1
ATOM 3884 N N . ARG A 1 488 ? -79.888 -89.892 82.961 1.00 34.53 488 ARG A N 1
ATOM 3885 C CA . ARG A 1 488 ? -78.984 -90.615 82.050 1.00 34.53 488 ARG A CA 1
ATOM 3886 C C . ARG A 1 488 ? -77.719 -89.800 81.854 1.00 34.53 488 ARG A C 1
ATOM 3888 O O . ARG A 1 488 ? -77.859 -88.560 81.808 1.00 34.53 488 ARG A O 1
#

Organism: NCBI:txid215587